Protein AF-0000000067832859 (afdb_homodimer)

Organism: Methylorubrum extorquens (strain ATCC 14718 / DSM 1338 / JCM 2805 / NCIMB 9133 / AM1) (NCBI:txid272630)

Nearest PDB structures (foldseek):
  1dkg-assembly1_A  TM=8.154E-01  e=1.922E-11  Escherichia coli
  1dkg-assembly1_B  TM=5.607E-01  e=4.321E-12  Escherichia coli
  4ani-assembly1_B  TM=5.723E-01  e=5.334E-10  Geobacillus kaustophilus HTA426
  3a6m-assembly1_B  TM=4.560E-01  e=2.372E-09  Thermus thermophilus HB8
  1dkg-assembly1_A  TM=6.747E-01  e=3.358E-11  Escherichia coli

Structure (mmCIF, N/CA/C/O backbone):
data_AF-0000000067832859-model_v1
#
loop_
_entity.id
_entity.type
_entity.pdbx_description
1 polymer 'Protein GrpE'
#
loop_
_atom_site.group_PDB
_atom_site.id
_atom_site.type_symbol
_atom_site.label_atom_id
_atom_site.label_alt_id
_atom_site.label_comp_id
_atom_site.label_asym_id
_atom_site.label_entity_id
_atom_site.label_seq_id
_atom_site.pdbx_PDB_ins_code
_atom_site.Cartn_x
_atom_site.Cartn_y
_atom_site.Cartn_z
_atom_site.occupancy
_atom_site.B_iso_or_equiv
_atom_site.auth_seq_id
_atom_site.auth_comp_id
_atom_site.auth_asym_id
_atom_site.auth_atom_id
_atom_site.pdbx_PDB_model_num
ATOM 1 N N . MET A 1 1 ? -43.156 110.812 63.312 1 30 1 MET A N 1
ATOM 2 C CA . MET A 1 1 ? -41.688 110.812 63.406 1 30 1 MET A CA 1
ATOM 3 C C . MET A 1 1 ? -41.094 109.688 62.656 1 30 1 MET A C 1
ATOM 5 O O . MET A 1 1 ? -41.188 108.5 63.094 1 30 1 MET A O 1
ATOM 9 N N . MET A 1 2 ? -41.312 109.625 61.25 1 31.31 2 MET A N 1
ATOM 10 C CA . MET A 1 2 ? -41.188 108.75 60.125 1 31.31 2 MET A CA 1
ATOM 11 C C . MET A 1 2 ? -39.719 108.375 59.875 1 31.31 2 MET A C 1
ATOM 13 O O . MET A 1 2 ? -38.906 109.188 59.594 1 31.31 2 MET A O 1
ATOM 17 N N . ALA A 1 3 ? -39.188 107.375 60.719 1 38.19 3 ALA A N 1
ATOM 18 C CA . ALA A 1 3 ? -37.812 106.875 60.781 1 38.19 3 ALA A CA 1
ATOM 19 C C . ALA A 1 3 ? -37.344 106.375 59.406 1 38.19 3 ALA A C 1
ATOM 21 O O . ALA A 1 3 ? -38.062 105.625 58.75 1 38.19 3 ALA A O 1
ATOM 22 N N . ASP A 1 4 ? -36.656 107.25 58.625 1 31.17 4 ASP A N 1
ATOM 23 C CA . ASP A 1 4 ? -36 107.062 57.344 1 31.17 4 ASP A CA 1
ATOM 24 C C . ASP A 1 4 ? -35 105.938 57.375 1 31.17 4 ASP A C 1
ATOM 26 O O . ASP A 1 4 ? -33.969 106 58.062 1 31.17 4 ASP A O 1
ATOM 30 N N . ASP A 1 5 ? -35.469 104.688 57.594 1 32.47 5 ASP A N 1
ATOM 31 C CA . ASP A 1 5 ? -34.562 103.562 57.75 1 32.47 5 ASP A CA 1
ATOM 32 C C . ASP A 1 5 ? -33.719 103.375 56.5 1 32.47 5 ASP A C 1
ATOM 34 O O . ASP A 1 5 ? -34.219 103.25 55.375 1 32.47 5 ASP A O 1
ATOM 38 N N . MET A 1 6 ? -32.594 104.125 56.375 1 33.78 6 MET A N 1
ATOM 39 C CA . MET A 1 6 ? -31.562 104.125 55.312 1 33.78 6 MET A CA 1
ATOM 40 C C . MET A 1 6 ? -31.031 102.75 55.031 1 33.78 6 MET A C 1
ATOM 42 O O . MET A 1 6 ? -30.578 102.062 55.969 1 33.78 6 MET A O 1
ATOM 46 N N . GLU A 1 7 ? -31.562 102 54.031 1 32.75 7 GLU A N 1
ATOM 47 C CA . GLU A 1 7 ? -31.25 100.625 53.5 1 32.75 7 GLU A CA 1
ATOM 48 C C . GLU A 1 7 ? -29.812 100.562 52.969 1 32.75 7 GLU A C 1
ATOM 50 O O . GLU A 1 7 ? -29.453 101.312 52.062 1 32.75 7 GLU A O 1
ATOM 55 N N . LYS A 1 8 ? -28.812 100.375 53.844 1 37.03 8 LYS A N 1
ATOM 56 C CA . LYS A 1 8 ? -27.422 100.25 53.438 1 37.03 8 LYS A CA 1
ATOM 57 C C . LYS A 1 8 ? -27.266 99 52.469 1 37.03 8 LYS A C 1
ATOM 59 O O . LYS A 1 8 ? -27.672 97.938 52.812 1 37.03 8 LYS A O 1
ATOM 64 N N . HIS A 1 9 ? -27.359 99.312 51.156 1 33.72 9 HIS A N 1
ATOM 65 C CA . HIS A 1 9 ? -27.125 98.312 50.094 1 33.72 9 HIS A CA 1
ATOM 66 C C . HIS A 1 9 ? -25.688 97.812 50.125 1 33.72 9 HIS A C 1
ATOM 68 O O . HIS A 1 9 ? -24.734 98.562 49.938 1 33.72 9 HIS A O 1
ATOM 74 N N . GLU A 1 10 ? -25.375 96.875 51.031 1 32.81 10 GLU A N 1
ATOM 75 C CA . GLU A 1 10 ? -24.062 96.188 51.062 1 32.81 10 GLU A CA 1
ATOM 76 C C . GLU A 1 10 ? -23.688 95.625 49.719 1 32.81 10 GLU A C 1
ATOM 78 O O . GLU A 1 10 ? -24.438 94.812 49.188 1 32.81 10 GLU A O 1
ATOM 83 N N . ARG A 1 11 ? -23.016 96.375 48.812 1 37.22 11 ARG A N 1
ATOM 84 C CA . ARG A 1 11 ? -22.422 95.875 47.562 1 37.22 11 ARG A CA 1
ATOM 85 C C . ARG A 1 11 ? -21.484 94.688 47.781 1 37.22 11 ARG A C 1
ATOM 87 O O . ARG A 1 11 ? -20.516 94.812 48.562 1 37.22 11 ARG A O 1
ATOM 94 N N . HIS A 1 12 ? -22 93.438 47.875 1 36.09 12 HIS A N 1
ATOM 95 C CA . HIS A 1 12 ? -21.172 92.25 47.906 1 36.09 12 HIS A CA 1
ATOM 96 C C . HIS A 1 12 ? -20.266 92.188 46.688 1 36.09 12 HIS A C 1
ATOM 98 O O . HIS A 1 12 ? -20.734 92.188 45.562 1 36.09 12 HIS A O 1
ATOM 104 N N . ASP A 1 13 ? -19.094 92.75 46.688 1 37.75 13 ASP A N 1
ATOM 105 C CA . ASP A 1 13 ? -18.047 92.625 45.688 1 37.75 13 ASP A CA 1
ATOM 106 C C . ASP A 1 13 ? -17.75 91.188 45.406 1 37.75 13 ASP A C 1
ATOM 108 O O . ASP A 1 13 ? -17.453 90.375 46.344 1 37.75 13 ASP A O 1
ATOM 112 N N . GLY A 1 14 ? -18.391 90.5 44.469 1 34 14 GLY A N 1
ATOM 113 C CA . GLY A 1 14 ? -18.172 89.125 43.969 1 34 14 GLY A CA 1
ATOM 114 C C . GLY A 1 14 ? -16.766 88.875 43.469 1 34 14 GLY A C 1
ATOM 115 O O . GLY A 1 14 ? -16.297 89.562 42.562 1 34 14 GLY A O 1
ATOM 116 N N . ALA A 1 15 ? -15.805 88.625 44.375 1 40.72 15 ALA A N 1
ATOM 117 C CA . ALA A 1 15 ? -14.453 88.188 44.031 1 40.72 15 ALA A CA 1
ATOM 118 C C . ALA A 1 15 ? -14.5 87.062 43 1 40.72 15 ALA A C 1
ATOM 120 O O . ALA A 1 15 ? -15.195 86.062 43.188 1 40.72 15 ALA A O 1
ATOM 121 N N . GLU A 1 16 ? -14.344 87.375 41.719 1 39.59 16 GLU A N 1
ATOM 122 C CA . GLU A 1 16 ? -14.164 86.375 40.625 1 39.59 16 GLU A CA 1
ATOM 123 C C . GLU A 1 16 ? -13.055 85.375 40.969 1 39.59 16 GLU A C 1
ATOM 125 O O . GLU A 1 16 ? -11.93 85.75 41.281 1 39.59 16 GLU A O 1
ATOM 130 N N . ALA A 1 17 ? -13.406 84.25 41.562 1 45.91 17 ALA A N 1
ATOM 131 C CA . ALA A 1 17 ? -12.484 83.125 41.812 1 45.91 17 ALA A CA 1
ATOM 132 C C . ALA A 1 17 ? -11.703 82.812 40.562 1 45.91 17 ALA A C 1
ATOM 134 O O . ALA A 1 17 ? -12.281 82.625 39.5 1 45.91 17 ALA A O 1
ATOM 135 N N . GLU A 1 18 ? -10.5 83.312 40.438 1 41.81 18 GLU A N 1
ATOM 136 C CA . GLU A 1 18 ? -9.586 82.875 39.406 1 41.81 18 GLU A CA 1
ATOM 137 C C . GLU A 1 18 ? -9.531 81.312 39.344 1 41.81 18 GLU A C 1
ATOM 139 O O . GLU A 1 18 ? -9.258 80.688 40.344 1 41.81 18 GLU A O 1
ATOM 144 N N . VAL A 1 19 ? -10.383 80.688 38.531 1 48.88 19 VAL A N 1
ATOM 145 C CA . VAL A 1 19 ? -10.297 79.25 38.25 1 48.88 19 VAL A CA 1
ATOM 146 C C . VAL A 1 19 ? -8.836 78.812 38.031 1 48.88 19 VAL A C 1
ATOM 148 O O . VAL A 1 19 ? -8.141 79.438 37.219 1 48.88 19 VAL A O 1
ATOM 151 N N . PRO A 1 20 ? -8.18 78.312 39.062 1 49.88 20 PRO A N 1
ATOM 152 C CA . PRO A 1 20 ? -6.805 77.875 38.812 1 49.88 20 PRO A CA 1
ATOM 153 C C . PRO A 1 20 ? -6.656 77.062 37.531 1 49.88 20 PRO A C 1
ATOM 155 O O . PRO A 1 20 ? -7.602 76.438 37.062 1 49.88 20 PRO A O 1
ATOM 158 N N . PRO A 1 21 ? -5.824 77.438 36.594 1 45 21 PRO A N 1
ATOM 159 C CA . PRO A 1 21 ? -5.594 76.688 35.344 1 45 21 PRO A CA 1
ATOM 160 C C . PRO A 1 21 ? -5.523 75.188 35.594 1 45 21 PRO A C 1
ATOM 162 O O . PRO A 1 21 ? -4.949 74.75 36.594 1 45 21 PRO A O 1
ATOM 165 N N . GLN A 1 22 ? -6.547 74.438 35.375 1 45.31 22 GLN A N 1
ATOM 166 C CA . GLN A 1 22 ? -6.492 73 35.406 1 45.31 22 GLN A CA 1
ATOM 167 C C . GLN A 1 22 ? -5.18 72.5 34.812 1 45.31 22 GLN A C 1
ATOM 169 O O . GLN A 1 22 ? -4.793 72.875 33.719 1 45.31 22 GLN A O 1
ATOM 174 N N . SER A 1 23 ? -4.184 72.125 35.594 1 46.59 23 SER A N 1
ATOM 175 C CA . SER A 1 23 ? -2.801 71.75 35.344 1 46.59 23 SER A CA 1
ATOM 176 C C . SER A 1 23 ? -2.705 70.688 34.219 1 46.59 23 SER A C 1
ATOM 178 O O . SER A 1 23 ? -3.338 69.625 34.25 1 46.59 23 SER A O 1
ATOM 180 N N . GLY A 1 24 ? -2.52 71 32.906 1 49.62 24 GLY A N 1
ATOM 181 C CA . GLY A 1 24 ? -2.041 70.312 31.734 1 49.62 24 GLY A CA 1
ATOM 182 C C . GLY A 1 24 ? -1.135 69.125 32.062 1 49.62 24 GLY A C 1
ATOM 183 O O . GLY A 1 24 ? -0.659 68.438 31.172 1 49.62 24 GLY A O 1
ATOM 184 N N . ALA A 1 25 ? -0.586 69 33.188 1 56 25 ALA A N 1
ATOM 185 C CA . ALA A 1 25 ? 0.379 68 33.594 1 56 25 ALA A CA 1
ATOM 186 C C . ALA A 1 25 ? -0.298 66.625 33.719 1 56 25 ALA A C 1
ATOM 188 O O . ALA A 1 25 ? 0.297 65.625 33.438 1 56 25 ALA A O 1
ATOM 189 N N . SER A 1 26 ? -1.59 66.625 34.094 1 59.09 26 SER A N 1
ATOM 190 C CA . SER A 1 26 ? -2.268 65.375 34.375 1 59.09 26 SER A CA 1
ATOM 191 C C . SER A 1 26 ? -2.604 64.625 33.094 1 59.09 26 SER A C 1
ATOM 193 O O . SER A 1 26 ? -2.566 63.375 33.031 1 59.09 26 SER A O 1
ATOM 195 N N . GLN A 1 27 ? -2.828 65.375 32.125 1 60.69 27 GLN A N 1
ATOM 196 C CA . GLN A 1 27 ? -3.189 64.75 30.844 1 60.69 27 GLN A CA 1
ATOM 197 C C . GLN A 1 27 ? -1.957 64.188 30.125 1 60.69 27 GLN A C 1
ATOM 199 O O . GLN A 1 27 ? -2.023 63.156 29.469 1 60.69 27 GLN A O 1
ATOM 204 N N . ALA A 1 28 ? -0.839 64.938 30.281 1 63.28 28 ALA A N 1
ATOM 205 C CA . ALA A 1 28 ? 0.413 64.5 29.672 1 63.28 28 ALA A CA 1
ATOM 206 C C . ALA A 1 28 ? 0.891 63.156 30.266 1 63.28 28 ALA A C 1
ATOM 208 O O . ALA A 1 28 ? 1.376 62.281 29.547 1 63.28 28 ALA A O 1
ATOM 209 N N . GLY A 1 29 ? 0.713 62.969 31.609 1 67.12 29 GLY A N 1
ATOM 210 C CA . GLY A 1 29 ? 1.089 61.75 32.281 1 67.12 29 GLY A CA 1
ATOM 211 C C . GLY A 1 29 ? 0.234 60.562 31.906 1 67.12 29 GLY A C 1
ATOM 212 O O . GLY A 1 29 ? 0.747 59.469 31.734 1 67.12 29 GLY A O 1
ATOM 213 N N . ALA A 1 30 ? -1.052 60.812 31.781 1 72.69 30 ALA A N 1
ATOM 214 C CA . ALA A 1 30 ? -1.992 59.75 31.406 1 72.69 30 ALA A CA 1
ATOM 215 C C . ALA A 1 30 ? -1.761 59.281 29.969 1 72.69 30 ALA A C 1
ATOM 217 O O . ALA A 1 30 ? -1.816 58.094 29.672 1 72.69 30 ALA A O 1
ATOM 218 N N . ASP A 1 31 ? -1.315 60.219 29.109 1 78.19 31 ASP A N 1
ATOM 219 C CA . ASP A 1 31 ? -1.047 59.875 27.719 1 78.19 31 ASP A CA 1
ATOM 220 C C . ASP A 1 31 ? 0.247 59.094 27.578 1 78.19 31 ASP A C 1
ATOM 222 O O . ASP A 1 31 ? 0.32 58.156 26.781 1 78.19 31 ASP A O 1
ATOM 226 N N . ALA A 1 32 ? 1.195 59.5 28.422 1 82.5 32 ALA A N 1
ATOM 227 C CA . ALA A 1 32 ? 2.471 58.781 28.406 1 82.5 32 ALA A CA 1
ATOM 228 C C . ALA A 1 32 ? 2.309 57.344 28.906 1 82.5 32 ALA A C 1
ATOM 230 O O . ALA A 1 32 ? 2.887 56.406 28.344 1 82.5 32 ALA A O 1
ATOM 231 N N . GLU A 1 33 ? 1.477 57.156 29.938 1 85.62 33 GLU A N 1
ATOM 232 C CA . GLU A 1 33 ? 1.194 55.812 30.469 1 85.62 33 GLU A CA 1
ATOM 233 C C . GLU A 1 33 ? 0.373 55 29.484 1 85.62 33 GLU A C 1
ATOM 235 O O . GLU A 1 33 ? 0.626 53.812 29.312 1 85.62 33 GLU A O 1
ATOM 240 N N . GLY A 1 34 ? -0.565 55.688 28.875 1 87.38 34 GLY A N 1
ATOM 241 C CA . GLY A 1 34 ? -1.359 55.031 27.844 1 87.38 34 GLY A CA 1
ATOM 242 C C . GLY A 1 34 ? -0.539 54.562 26.656 1 87.38 34 GLY A C 1
ATOM 243 O O . GLY A 1 34 ? -0.737 53.469 26.141 1 87.38 34 GLY A O 1
ATOM 244 N N . LEU A 1 35 ? 0.369 55.375 26.25 1 90.25 35 LEU A N 1
ATOM 245 C CA . LEU A 1 35 ? 1.262 55.062 25.141 1 90.25 35 LEU A CA 1
ATOM 246 C C . LEU A 1 35 ? 2.168 53.875 25.5 1 90.25 35 LEU A C 1
ATOM 248 O O . LEU A 1 35 ? 2.338 52.969 24.688 1 90.25 35 LEU A O 1
ATOM 252 N N . ALA A 1 36 ? 2.736 53.906 26.703 1 90.62 36 ALA A N 1
ATOM 253 C CA . ALA A 1 36 ? 3.604 52.812 27.156 1 90.62 36 ALA A CA 1
ATOM 254 C C . ALA A 1 36 ? 2.848 51.5 27.203 1 90.62 36 ALA A C 1
ATOM 256 O O . ALA A 1 36 ? 3.375 50.469 26.797 1 90.62 36 ALA A O 1
ATOM 257 N N . ALA A 1 37 ? 1.627 51.531 27.656 1 92.88 37 ALA A N 1
ATOM 258 C CA . ALA A 1 37 ? 0.8 50.344 27.734 1 92.88 37 ALA A CA 1
ATOM 259 C C . ALA A 1 37 ? 0.459 49.812 26.344 1 92.88 37 ALA A C 1
ATOM 261 O O . ALA A 1 37 ? 0.514 48.625 26.094 1 92.88 37 ALA A O 1
ATOM 262 N N . ALA A 1 38 ? 0.141 50.719 25.422 1 93.19 38 ALA A N 1
ATOM 263 C CA . ALA A 1 38 ? -0.207 50.344 24.062 1 93.19 38 ALA A CA 1
ATOM 264 C C . ALA A 1 38 ? 0.988 49.719 23.344 1 93.19 38 ALA A C 1
ATOM 266 O O . ALA A 1 38 ? 0.841 48.75 22.609 1 93.19 38 ALA A O 1
ATOM 267 N N . ILE A 1 39 ? 2.133 50.281 23.578 1 93.69 39 ILE A N 1
ATOM 268 C CA . ILE A 1 39 ? 3.355 49.781 22.938 1 93.69 39 ILE A CA 1
ATOM 269 C C . ILE A 1 39 ? 3.691 48.406 23.484 1 93.69 39 ILE A C 1
ATOM 271 O O . ILE A 1 39 ? 4.066 47.5 22.734 1 93.69 39 ILE A O 1
ATOM 275 N N . ALA A 1 40 ? 3.51 48.219 24.781 1 95.69 40 ALA A N 1
ATOM 276 C CA . ALA A 1 40 ? 3.777 46.938 25.406 1 95.69 40 ALA A CA 1
ATOM 277 C C . ALA A 1 40 ? 2.855 45.844 24.844 1 95.69 40 ALA A C 1
ATOM 279 O O . ALA A 1 40 ? 3.305 44.75 24.516 1 95.69 40 ALA A O 1
ATOM 280 N N . GLU A 1 41 ? 1.597 46.156 24.734 1 95.88 41 GLU A N 1
ATOM 281 C CA . GLU A 1 41 ? 0.636 45.219 24.156 1 95.88 41 GLU A CA 1
ATOM 282 C C . GLU A 1 41 ? 0.947 44.938 22.703 1 95.88 41 GLU A C 1
ATOM 284 O O . GLU A 1 41 ? 0.864 43.781 22.266 1 95.88 41 GLU A O 1
ATOM 289 N N . ARG A 1 42 ? 1.237 45.938 21.938 1 95.5 42 ARG A N 1
ATOM 290 C CA . ARG A 1 42 ? 1.631 45.781 20.547 1 95.5 42 ARG A CA 1
ATOM 291 C C . ARG A 1 42 ? 2.795 44.812 20.391 1 95.5 42 ARG A C 1
ATOM 293 O O . ARG A 1 42 ? 2.748 43.906 19.562 1 95.5 42 ARG A O 1
ATOM 300 N N . ASP A 1 43 ? 3.812 45.031 21.25 1 96.62 43 ASP A N 1
ATOM 301 C CA . ASP A 1 43 ? 5 44.188 21.172 1 96.62 43 ASP A CA 1
ATOM 302 C C . ASP A 1 43 ? 4.68 42.75 21.578 1 96.62 43 ASP A C 1
ATOM 304 O O . ASP A 1 43 ? 5.23 41.812 21.016 1 96.62 43 ASP A O 1
ATOM 308 N N . GLU A 1 44 ? 3.82 42.594 22.516 1 97.25 44 GLU A N 1
ATOM 309 C CA . GLU A 1 44 ? 3.385 41.25 22.922 1 97.25 44 GLU A CA 1
ATOM 310 C C . GLU A 1 44 ? 2.648 40.531 21.797 1 97.25 44 GLU A C 1
ATOM 312 O O . GLU A 1 44 ? 2.914 39.375 21.516 1 97.25 44 GLU A O 1
ATOM 317 N N . PHE A 1 45 ? 1.734 41.25 21.125 1 97.06 45 PHE A N 1
ATOM 318 C CA . PHE A 1 45 ? 0.992 40.656 20.016 1 97.06 45 PHE A CA 1
ATOM 319 C C . PHE A 1 45 ? 1.919 40.344 18.859 1 97.06 45 PHE A C 1
ATOM 321 O O . PHE A 1 45 ? 1.767 39.312 18.188 1 97.06 45 PHE A O 1
ATOM 328 N N . LYS A 1 46 ? 2.85 41.281 18.641 1 96.94 46 LYS A N 1
ATOM 329 C CA . LYS A 1 46 ? 3.824 41.031 17.578 1 96.94 46 LYS A CA 1
ATOM 330 C C . LYS A 1 46 ? 4.645 39.781 17.844 1 96.94 46 LYS A C 1
ATOM 332 O O . LYS A 1 46 ? 4.836 38.969 16.953 1 96.94 46 LYS A O 1
ATOM 337 N N . ASP A 1 47 ? 5.047 39.594 19.062 1 97.62 47 ASP A N 1
ATOM 338 C CA . ASP A 1 47 ? 5.824 38.406 19.453 1 97.62 47 ASP A CA 1
ATOM 339 C C . ASP A 1 47 ? 5 37.156 19.328 1 97.62 47 ASP A C 1
ATOM 341 O O . ASP A 1 47 ? 5.488 36.125 18.812 1 97.62 47 ASP A O 1
ATOM 345 N N . ARG A 1 48 ? 3.82 37.188 19.828 1 97.31 48 ARG A N 1
ATOM 346 C CA . ARG A 1 48 ? 2.938 36.031 19.75 1 97.31 48 ARG A CA 1
ATOM 347 C C . ARG A 1 48 ? 2.648 35.688 18.297 1 97.31 48 ARG A C 1
ATOM 349 O O . ARG A 1 48 ? 2.588 34.5 17.938 1 97.31 48 ARG A O 1
ATOM 356 N N . LEU A 1 49 ? 2.471 36.688 17.438 1 97.75 49 LEU A N 1
ATOM 357 C CA . LEU A 1 49 ? 2.227 36.469 16.016 1 97.75 49 LEU A CA 1
ATOM 358 C C . LEU A 1 49 ? 3.42 35.781 15.359 1 97.75 49 LEU A C 1
ATOM 360 O O . LEU A 1 49 ? 3.254 34.812 14.617 1 97.75 49 LEU A O 1
ATOM 364 N N . LEU A 1 50 ? 4.605 36.312 15.664 1 97.56 50 LEU A N 1
ATOM 365 C CA . LEU A 1 50 ? 5.812 35.75 15.086 1 97.56 50 LEU A CA 1
ATOM 366 C C . LEU A 1 50 ? 5.996 34.312 15.516 1 97.56 50 LEU A C 1
ATOM 368 O O . LEU A 1 50 ? 6.363 33.438 14.703 1 97.56 50 LEU A O 1
ATOM 372 N N . ARG A 1 51 ? 5.691 34 16.75 1 96.81 51 ARG A N 1
ATOM 373 C CA . ARG A 1 51 ? 5.781 32.625 17.25 1 96.81 51 ARG A CA 1
ATOM 374 C C . ARG A 1 51 ? 4.738 31.734 16.594 1 96.81 51 ARG A C 1
ATOM 376 O O . ARG A 1 51 ? 5.043 30.609 16.188 1 96.81 51 ARG A O 1
ATOM 383 N N . THR A 1 52 ? 3.557 32.25 16.484 1 97.25 52 THR A N 1
ATOM 384 C CA . THR A 1 52 ? 2.477 31.484 15.875 1 97.25 52 THR A CA 1
ATOM 385 C C . THR A 1 52 ? 2.785 31.188 14.414 1 97.25 52 THR A C 1
ATOM 387 O O . THR A 1 52 ? 2.52 30.078 13.93 1 97.25 52 THR A O 1
ATOM 390 N N . LEU A 1 53 ? 3.357 32.125 13.664 1 97 53 LEU A N 1
ATOM 391 C CA . LEU A 1 53 ? 3.732 31.906 12.266 1 97 53 LEU A CA 1
ATOM 392 C C . LEU A 1 53 ? 4.82 30.859 12.141 1 97 53 LEU A C 1
ATOM 394 O O . LEU A 1 53 ? 4.785 30.016 11.234 1 97 53 LEU A O 1
ATOM 398 N N . ALA A 1 54 ? 5.727 30.828 13.07 1 96.75 54 ALA A N 1
ATOM 399 C CA . ALA A 1 54 ? 6.777 29.828 13.078 1 96.75 54 ALA A CA 1
ATOM 400 C C . ALA A 1 54 ? 6.203 28.438 13.344 1 96.75 54 ALA A C 1
ATOM 402 O O . ALA A 1 54 ? 6.586 27.469 12.695 1 96.75 54 ALA A O 1
ATOM 403 N N . GLU A 1 55 ? 5.316 28.406 14.281 1 95.75 55 GLU A N 1
ATOM 404 C CA . GLU A 1 55 ? 4.66 27.141 14.609 1 95.75 55 GLU A CA 1
ATOM 405 C C . GLU A 1 55 ? 3.85 26.625 13.43 1 95.75 55 GLU A C 1
ATOM 407 O O . GLU A 1 55 ? 3.842 25.406 13.164 1 95.75 55 GLU A O 1
ATOM 412 N N . MET A 1 56 ? 3.215 27.531 12.812 1 94.81 56 MET A N 1
ATOM 413 C CA . MET A 1 56 ? 2.426 27.141 11.648 1 94.81 56 MET A CA 1
ATOM 414 C C . MET A 1 56 ? 3.318 26.578 10.547 1 94.81 56 MET A C 1
ATOM 416 O O . MET A 1 56 ? 2.969 25.594 9.906 1 94.81 56 MET A O 1
ATOM 420 N N . GLU A 1 57 ? 4.434 27.188 10.297 1 94.38 57 GLU A N 1
ATOM 421 C CA . GLU A 1 57 ? 5.371 26.688 9.297 1 94.38 57 GLU A CA 1
ATOM 422 C C . GLU A 1 57 ? 5.918 25.312 9.68 1 94.38 57 GLU A C 1
ATOM 424 O O . GLU A 1 57 ? 6.043 24.438 8.836 1 94.38 57 GLU A O 1
ATOM 429 N N . ASN A 1 58 ? 6.203 25.141 10.945 1 95.12 58 ASN A N 1
ATOM 430 C CA . ASN A 1 58 ? 6.648 23.844 11.445 1 95.12 58 ASN A CA 1
ATOM 431 C C . ASN A 1 58 ? 5.566 22.781 11.281 1 95.12 58 ASN A C 1
ATOM 433 O O . ASN A 1 58 ? 5.867 21.641 10.922 1 95.12 58 ASN A O 1
ATOM 437 N N . LEU A 1 59 ? 4.367 23.234 11.523 1 94.19 59 LEU A N 1
ATOM 438 C CA . LEU A 1 59 ? 3.236 22.312 11.375 1 94.19 59 LEU A CA 1
ATOM 439 C C . LEU A 1 59 ? 3.074 21.891 9.922 1 94.19 59 LEU A C 1
ATOM 441 O O . LEU A 1 59 ? 2.801 20.719 9.648 1 94.19 59 LEU A O 1
ATOM 445 N N . ARG A 1 60 ? 3.254 22.781 8.992 1 93.06 60 ARG A N 1
ATOM 446 C CA . ARG A 1 60 ? 3.156 22.453 7.574 1 93.06 60 ARG A CA 1
ATOM 447 C C . ARG A 1 60 ? 4.211 21.422 7.172 1 93.06 60 ARG A C 1
ATOM 449 O O . ARG A 1 60 ? 3.904 20.453 6.492 1 93.06 60 ARG A O 1
ATOM 456 N N . ARG A 1 61 ? 5.391 21.594 7.641 1 93.38 61 ARG A N 1
ATOM 457 C CA . ARG A 1 61 ? 6.48 20.672 7.324 1 93.38 61 ARG A CA 1
ATOM 458 C C . ARG A 1 61 ? 6.234 19.297 7.934 1 93.38 61 ARG A C 1
ATOM 460 O O . ARG A 1 61 ? 6.43 18.266 7.277 1 93.38 61 ARG A O 1
ATOM 467 N N . ARG A 1 62 ? 5.832 19.281 9.086 1 93.38 62 ARG A N 1
ATOM 468 C CA . ARG A 1 62 ? 5.547 18.031 9.789 1 93.38 62 ARG A CA 1
ATOM 469 C C . ARG A 1 62 ? 4.398 17.281 9.125 1 93.38 62 ARG A C 1
ATOM 471 O O . ARG A 1 62 ? 4.426 16.047 9.031 1 93.38 62 ARG A O 1
ATOM 478 N N . THR A 1 63 ? 3.389 18.047 8.742 1 92.88 63 THR A N 1
ATOM 479 C CA . THR A 1 63 ? 2.223 17.438 8.094 1 92.88 63 THR A CA 1
ATOM 480 C C . THR A 1 63 ? 2.633 16.656 6.855 1 92.88 63 THR A C 1
ATOM 482 O O . THR A 1 63 ? 2.16 15.539 6.645 1 92.88 63 THR A O 1
ATOM 485 N N . GLU A 1 64 ? 3.477 17.172 6.066 1 91.56 64 GLU A N 1
ATOM 486 C CA . GLU A 1 64 ? 3.945 16.484 4.867 1 91.56 64 GLU A CA 1
ATOM 487 C C . GLU A 1 64 ? 4.598 15.148 5.219 1 91.56 64 GLU A C 1
ATOM 489 O O . GLU A 1 64 ? 4.34 14.133 4.566 1 91.56 64 GLU A O 1
ATOM 494 N N . ARG A 1 65 ? 5.363 15.18 6.211 1 91.5 65 ARG A N 1
ATOM 495 C CA . ARG A 1 65 ? 6.035 13.961 6.652 1 91.5 65 ARG A CA 1
ATOM 496 C C . ARG A 1 65 ? 5.035 12.961 7.211 1 91.5 65 ARG A C 1
ATOM 498 O O . ARG A 1 65 ? 5.125 11.758 6.93 1 91.5 65 ARG A O 1
ATOM 505 N N . GLU A 1 66 ? 4.129 13.43 7.934 1 92 66 GLU A N 1
ATOM 506 C CA . GLU A 1 66 ? 3.121 12.57 8.547 1 92 66 GLU A CA 1
ATOM 507 C C . GLU A 1 66 ? 2.252 11.891 7.496 1 92 66 GLU A C 1
ATOM 509 O O . GLU A 1 66 ? 1.908 10.719 7.629 1 92 66 GLU A O 1
ATOM 514 N N . VAL A 1 67 ? 1.979 12.648 6.516 1 92.25 67 VAL A N 1
ATOM 515 C CA . VAL A 1 67 ? 1.171 12.094 5.434 1 92.25 67 VAL A CA 1
ATOM 516 C C . VAL A 1 67 ? 1.948 10.992 4.719 1 92.25 67 VAL A C 1
ATOM 518 O O . VAL A 1 67 ? 1.408 9.922 4.449 1 92.25 67 VAL A O 1
ATOM 521 N N . ALA A 1 68 ? 3.178 11.234 4.473 1 88.56 68 ALA A N 1
ATOM 522 C CA . ALA A 1 68 ? 4.023 10.242 3.818 1 88.56 68 ALA A CA 1
ATOM 523 C C . ALA A 1 68 ? 4.18 9 4.688 1 88.56 68 ALA A C 1
ATOM 525 O O . ALA A 1 68 ? 4.078 7.871 4.195 1 88.56 68 ALA A O 1
ATOM 526 N N . ASP A 1 69 ? 4.359 9.164 5.91 1 90.31 69 ASP A N 1
ATOM 527 C CA . ASP A 1 69 ? 4.504 8.062 6.855 1 90.31 69 ASP A CA 1
ATOM 528 C C . ASP A 1 69 ? 3.215 7.25 6.957 1 90.31 69 ASP A C 1
ATOM 530 O O . ASP A 1 69 ? 3.252 6.02 7.023 1 90.31 69 ASP A O 1
ATOM 534 N N . ALA A 1 70 ? 2.148 7.961 6.93 1 90.44 70 ALA A N 1
ATOM 535 C CA . ALA A 1 70 ? 0.854 7.289 7.016 1 90.44 70 ALA A CA 1
ATOM 536 C C . ALA A 1 70 ? 0.644 6.352 5.828 1 90.44 70 ALA A C 1
ATOM 538 O O . ALA A 1 70 ? 0.173 5.227 5.992 1 90.44 70 ALA A O 1
ATOM 539 N N . ARG A 1 71 ? 1.009 6.773 4.672 1 89.62 71 ARG A N 1
ATOM 540 C CA . ARG A 1 71 ? 0.906 5.953 3.473 1 89.62 71 ARG A CA 1
ATOM 541 C C . ARG A 1 71 ? 1.751 4.688 3.6 1 89.62 71 ARG A C 1
ATOM 543 O O . ARG A 1 71 ? 1.268 3.584 3.344 1 89.62 71 ARG A O 1
ATOM 550 N N . THR A 1 72 ? 2.898 4.93 4.027 1 89.75 72 THR A N 1
ATOM 551 C CA . THR A 1 72 ? 3.865 3.842 4.121 1 89.75 72 THR A CA 1
ATOM 552 C C . THR A 1 72 ? 3.445 2.838 5.191 1 89.75 72 THR A C 1
ATOM 554 O O . THR A 1 72 ? 3.463 1.627 4.953 1 89.75 72 THR A O 1
ATOM 557 N N . TYR A 1 73 ? 2.969 3.281 6.285 1 87.44 73 TYR A N 1
ATOM 558 C CA . TYR A 1 73 ? 2.617 2.412 7.402 1 87.44 73 TYR A CA 1
ATOM 559 C C . TYR A 1 73 ? 1.334 1.644 7.113 1 87.44 73 TYR A C 1
ATOM 561 O O . TYR A 1 73 ? 1.191 0.487 7.52 1 87.44 73 TYR A O 1
ATOM 569 N N . ALA A 1 74 ? 0.57 2.297 6.332 1 89.06 74 ALA A N 1
ATOM 570 C CA . ALA A 1 74 ? -0.72 1.674 6.043 1 89.06 74 ALA A CA 1
ATOM 571 C C . ALA A 1 74 ? -0.539 0.373 5.266 1 89.06 74 ALA A C 1
ATOM 573 O O . ALA A 1 74 ? -1.312 -0.572 5.434 1 89.06 74 ALA A O 1
ATOM 574 N N . VAL A 1 75 ? 0.564 0.309 4.516 1 93.56 75 VAL A N 1
ATOM 575 C CA . VAL A 1 75 ? 0.696 -0.83 3.611 1 93.56 75 VAL A CA 1
ATOM 576 C C . VAL A 1 75 ? 1.714 -1.819 4.172 1 93.56 75 VAL A C 1
ATOM 578 O O . VAL A 1 75 ? 1.889 -2.914 3.633 1 93.56 75 VAL A O 1
ATOM 581 N N . THR A 1 76 ? 2.293 -1.525 5.328 1 94.5 76 THR A N 1
ATOM 582 C CA . THR A 1 76 ? 3.43 -2.287 5.832 1 94.5 76 THR A CA 1
ATOM 583 C C . THR A 1 76 ? 3.043 -3.746 6.066 1 94.5 76 THR A C 1
ATOM 585 O O . THR A 1 76 ? 3.678 -4.656 5.531 1 94.5 76 THR A O 1
ATOM 588 N N . ASN A 1 77 ? 1.98 -3.965 6.801 1 93.81 77 ASN A N 1
ATOM 589 C CA . ASN A 1 77 ? 1.564 -5.332 7.098 1 93.81 77 ASN A CA 1
ATOM 590 C C . ASN A 1 77 ? 1.093 -6.059 5.84 1 93.81 77 ASN A C 1
ATOM 592 O O . ASN A 1 77 ? 1.387 -7.242 5.656 1 93.81 77 ASN A O 1
ATOM 596 N N . PHE A 1 78 ? 0.398 -5.344 5.02 1 96.06 78 PHE A N 1
ATOM 597 C CA . PHE A 1 78 ? -0.075 -5.891 3.752 1 96.06 78 PHE A CA 1
ATOM 598 C C . PHE A 1 78 ? 1.097 -6.293 2.865 1 96.06 78 PHE A C 1
ATOM 600 O O . PHE A 1 78 ? 1.111 -7.395 2.312 1 96.06 78 PHE A O 1
ATOM 607 N N . ALA A 1 79 ? 2.076 -5.422 2.848 1 96.94 79 ALA A N 1
ATOM 608 C CA . ALA A 1 79 ? 3.277 -5.684 2.059 1 96.94 79 ALA A CA 1
ATOM 609 C C . ALA A 1 79 ? 4.02 -6.914 2.578 1 96.94 79 ALA A C 1
ATOM 611 O O . ALA A 1 79 ? 4.512 -7.727 1.795 1 96.94 79 ALA A O 1
ATOM 612 N N . ARG A 1 80 ? 4.051 -7.074 3.852 1 95.75 80 ARG A N 1
ATOM 613 C CA . ARG A 1 80 ? 4.707 -8.234 4.453 1 95.75 80 ARG A CA 1
ATOM 614 C C . ARG A 1 80 ? 4.039 -9.531 4.02 1 95.75 80 ARG A C 1
ATOM 616 O O . ARG A 1 80 ? 4.715 -10.492 3.645 1 95.75 80 ARG A O 1
ATOM 623 N N . ASP A 1 81 ? 2.777 -9.492 4.098 1 96 81 ASP A N 1
ATOM 624 C CA . ASP A 1 81 ? 2.029 -10.688 3.705 1 96 81 ASP A CA 1
ATOM 625 C C . ASP A 1 81 ? 2.193 -10.969 2.213 1 96 81 ASP A C 1
ATOM 627 O O . ASP A 1 81 ? 2.279 -12.125 1.8 1 96 81 ASP A O 1
ATOM 631 N N . MET A 1 82 ? 2.305 -9.938 1.421 1 96.69 82 MET A N 1
ATOM 632 C CA . MET A 1 82 ? 2.479 -10.117 -0.018 1 96.69 82 MET A CA 1
ATOM 633 C C . MET A 1 82 ? 3.869 -10.656 -0.335 1 96.69 82 MET A C 1
ATOM 635 O O . MET A 1 82 ? 4.047 -11.398 -1.301 1 96.69 82 MET A O 1
ATOM 639 N N . LEU A 1 83 ? 4.789 -10.266 0.471 1 95.31 83 LEU A N 1
ATOM 640 C CA . LEU A 1 83 ? 6.133 -10.82 0.316 1 95.31 83 LEU A CA 1
ATOM 641 C C . LEU A 1 83 ? 6.121 -12.336 0.504 1 95.31 83 LEU A C 1
ATOM 643 O O . LEU A 1 83 ? 6.781 -13.062 -0.241 1 95.31 83 LEU A O 1
ATOM 647 N N . ASN A 1 84 ? 5.348 -12.75 1.471 1 94.5 84 ASN A N 1
ATOM 648 C CA . ASN A 1 84 ? 5.199 -14.188 1.685 1 94.5 84 ASN A CA 1
ATOM 649 C C . ASN A 1 84 ? 4.605 -14.875 0.459 1 94.5 84 ASN A C 1
ATOM 651 O O . ASN A 1 84 ? 5.016 -15.984 0.105 1 94.5 84 ASN A O 1
ATOM 655 N N . THR A 1 85 ? 3.736 -14.227 -0.175 1 95.94 85 THR A N 1
ATOM 656 C CA . THR A 1 85 ? 3.139 -14.766 -1.396 1 95.94 85 THR A CA 1
ATOM 657 C C . THR A 1 85 ? 4.184 -14.875 -2.502 1 95.94 85 THR A C 1
ATOM 659 O O . THR A 1 85 ? 4.273 -15.906 -3.176 1 95.94 85 THR A O 1
ATOM 662 N N . ALA A 1 86 ? 4.953 -13.82 -2.67 1 95.5 86 ALA A N 1
ATOM 663 C CA . ALA A 1 86 ? 6.016 -13.836 -3.674 1 95.5 86 ALA A CA 1
ATOM 664 C C . ALA A 1 86 ? 6.992 -14.984 -3.418 1 95.5 86 ALA A C 1
ATOM 666 O O . ALA A 1 86 ? 7.387 -15.688 -4.348 1 95.5 86 ALA A O 1
ATOM 667 N N . ASP A 1 87 ? 7.258 -15.219 -2.189 1 94 87 ASP A N 1
ATOM 668 C CA . ASP A 1 87 ? 8.164 -16.297 -1.806 1 94 87 ASP A CA 1
ATOM 669 C C . ASP A 1 87 ? 7.566 -17.656 -2.137 1 94 87 ASP A C 1
ATOM 671 O O . ASP A 1 87 ? 8.273 -18.562 -2.602 1 94 87 ASP A O 1
ATOM 675 N N . ASN A 1 88 ? 6.336 -17.75 -1.825 1 96 88 ASN A N 1
ATOM 676 C CA . ASN A 1 88 ? 5.668 -19.016 -2.096 1 96 88 ASN A CA 1
ATOM 677 C C . ASN A 1 88 ? 5.617 -19.312 -3.59 1 96 88 ASN A C 1
ATOM 679 O O . ASN A 1 88 ? 5.789 -20.453 -4.004 1 96 88 ASN A O 1
ATOM 683 N N . ILE A 1 89 ? 5.426 -18.297 -4.406 1 96.94 89 ILE A N 1
ATOM 684 C CA . ILE A 1 89 ? 5.418 -18.469 -5.852 1 96.94 89 ILE A CA 1
ATOM 685 C C . ILE A 1 89 ? 6.801 -18.906 -6.324 1 96.94 89 ILE A C 1
ATOM 687 O O . ILE A 1 89 ? 6.926 -19.859 -7.094 1 96.94 89 ILE A O 1
ATOM 691 N N . ARG A 1 90 ? 7.773 -18.266 -5.824 1 95.06 90 ARG A N 1
ATOM 692 C CA . ARG A 1 90 ? 9.141 -18.625 -6.199 1 95.06 90 ARG A CA 1
ATOM 693 C C . ARG A 1 90 ? 9.477 -20.047 -5.785 1 95.06 90 ARG A C 1
ATOM 695 O O . ARG A 1 90 ? 10.086 -20.797 -6.555 1 95.06 90 ARG A O 1
ATOM 702 N N . ARG A 1 91 ? 9.039 -20.391 -4.641 1 94.44 91 ARG A N 1
ATOM 703 C CA . ARG A 1 91 ? 9.273 -21.75 -4.148 1 94.44 91 ARG A CA 1
ATOM 704 C C . ARG A 1 91 ? 8.602 -22.781 -5.051 1 94.44 91 ARG A C 1
ATOM 706 O O . ARG A 1 91 ? 9.18 -23.828 -5.348 1 94.44 91 ARG A O 1
ATOM 713 N N . ALA A 1 92 ? 7.438 -22.469 -5.441 1 95.94 92 ALA A N 1
ATOM 714 C CA . ALA A 1 92 ? 6.719 -23.359 -6.344 1 95.94 92 ALA A CA 1
ATOM 715 C C . ALA A 1 92 ? 7.457 -23.5 -7.672 1 95.94 92 ALA A C 1
ATOM 717 O O . ALA A 1 92 ? 7.621 -24.625 -8.18 1 95.94 92 ALA A O 1
ATOM 718 N N . LEU A 1 93 ? 7.969 -22.438 -8.188 1 95.88 93 LEU A N 1
ATOM 719 C CA . LEU A 1 93 ? 8.711 -22.469 -9.445 1 95.88 93 LEU A CA 1
ATOM 720 C C . LEU A 1 93 ? 10.016 -23.25 -9.297 1 95.88 93 LEU A C 1
ATOM 722 O O . LEU A 1 93 ? 10.367 -24.031 -10.172 1 95.88 93 LEU A O 1
ATOM 726 N N . ASP A 1 94 ? 10.594 -23.062 -8.148 1 94 94 ASP A N 1
ATOM 727 C CA . ASP A 1 94 ? 11.883 -23.703 -7.902 1 94 94 ASP A CA 1
ATOM 728 C C . ASP A 1 94 ? 11.719 -25.188 -7.652 1 94 94 ASP A C 1
ATOM 730 O O . ASP A 1 94 ? 12.695 -25.953 -7.719 1 94 94 ASP A O 1
ATOM 734 N N . SER A 1 95 ? 10.562 -25.609 -7.316 1 92.69 95 SER A N 1
ATOM 735 C CA . SER A 1 95 ? 10.312 -27.016 -7.051 1 92.69 95 SER A CA 1
ATOM 736 C C . SER A 1 95 ? 10.336 -27.844 -8.336 1 92.69 95 SER A C 1
ATOM 738 O O . SER A 1 95 ? 10.422 -29.062 -8.297 1 92.69 95 SER A O 1
ATOM 740 N N . VAL A 1 96 ? 10.219 -27.203 -9.492 1 94.31 96 VAL A N 1
ATOM 741 C CA . VAL A 1 96 ? 10.328 -27.891 -10.781 1 94.31 96 VAL A CA 1
ATOM 742 C C . VAL A 1 96 ? 11.797 -28.016 -11.172 1 94.31 96 VAL A C 1
ATOM 744 O O . VAL A 1 96 ? 12.469 -27.016 -11.43 1 94.31 96 VAL A O 1
ATOM 747 N N . PRO A 1 97 ? 12.219 -29.234 -11.242 1 94.38 97 PRO A N 1
ATOM 748 C CA . PRO A 1 97 ? 13.625 -29.422 -11.609 1 94.38 97 PRO A CA 1
ATOM 749 C C . PRO A 1 97 ? 13.969 -28.828 -12.969 1 94.38 97 PRO A C 1
ATOM 751 O O . PRO A 1 97 ? 13.109 -28.781 -13.859 1 94.38 97 PRO A O 1
ATOM 754 N N . GLU A 1 98 ? 15.188 -28.438 -13.086 1 92.81 98 GLU A N 1
ATOM 755 C CA . GLU A 1 98 ? 15.648 -27.766 -14.297 1 92.81 98 GLU A CA 1
ATOM 756 C C . GLU A 1 98 ? 15.391 -28.625 -15.531 1 92.81 98 GLU A C 1
ATOM 758 O O . GLU A 1 98 ? 15 -28.094 -16.578 1 92.81 98 GLU A O 1
ATOM 763 N N . GLU A 1 99 ? 15.648 -29.906 -15.477 1 91.81 99 GLU A N 1
ATOM 764 C CA . GLU A 1 99 ? 15.43 -30.812 -16.594 1 91.81 99 GLU A CA 1
ATOM 765 C C . GLU A 1 99 ? 13.969 -30.828 -17.016 1 91.81 99 GLU A C 1
ATOM 767 O O . GLU A 1 99 ? 13.664 -30.812 -18.219 1 91.81 99 GLU A O 1
ATOM 772 N N . ALA A 1 100 ? 13.078 -30.875 -16.062 1 90.62 100 ALA A N 1
ATOM 773 C CA . ALA A 1 100 ? 11.648 -30.875 -16.344 1 90.62 100 ALA A CA 1
ATOM 774 C C . ALA A 1 100 ? 11.219 -29.547 -16.969 1 90.62 100 ALA A C 1
ATOM 776 O O . ALA A 1 100 ? 10.391 -29.516 -17.875 1 90.62 100 ALA A O 1
ATOM 777 N N . ARG A 1 101 ? 11.781 -28.484 -16.5 1 91.31 101 ARG A N 1
ATOM 778 C CA . ARG A 1 101 ? 11.469 -27.156 -17 1 91.31 101 ARG A CA 1
ATOM 779 C C . ARG A 1 101 ? 11.898 -27.016 -18.469 1 91.31 101 ARG A C 1
ATOM 781 O O . ARG A 1 101 ? 11.148 -26.484 -19.281 1 91.31 101 ARG A O 1
ATOM 788 N N . ALA A 1 102 ? 13.07 -27.531 -18.734 1 90.94 102 ALA A N 1
ATOM 789 C CA . ALA A 1 102 ? 13.617 -27.438 -20.078 1 90.94 102 ALA A CA 1
ATOM 790 C C . ALA A 1 102 ? 12.812 -28.281 -21.062 1 90.94 102 ALA A C 1
ATOM 792 O O . ALA A 1 102 ? 12.695 -27.938 -22.234 1 90.94 102 ALA A O 1
ATOM 793 N N . GLY A 1 103 ? 12.273 -29.344 -20.609 1 88.75 103 GLY A N 1
ATOM 794 C CA . GLY A 1 103 ? 11.531 -30.266 -21.469 1 88.75 103 GLY A CA 1
ATOM 795 C C . GLY A 1 103 ? 10.047 -29.953 -21.516 1 88.75 103 GLY A C 1
ATOM 796 O O . GLY A 1 103 ? 9.289 -30.641 -22.203 1 88.75 103 GLY A O 1
ATOM 797 N N . ALA A 1 104 ? 9.703 -28.984 -20.734 1 87.5 104 ALA A N 1
ATOM 798 C CA . ALA A 1 104 ? 8.281 -28.672 -20.672 1 87.5 104 ALA A CA 1
ATOM 799 C C . ALA A 1 104 ? 7.785 -28.156 -22.031 1 87.5 104 ALA A C 1
ATOM 801 O O . ALA A 1 104 ? 8.484 -27.406 -22.719 1 87.5 104 ALA A O 1
ATOM 802 N N . GLU A 1 105 ? 6.645 -28.625 -22.453 1 87.69 105 GLU A N 1
ATOM 803 C CA . GLU A 1 105 ? 6.047 -28.203 -23.719 1 87.69 105 GLU A CA 1
ATOM 804 C C . GLU A 1 105 ? 4.566 -27.875 -23.547 1 87.69 105 GLU A C 1
ATOM 806 O O . GLU A 1 105 ? 3.957 -28.25 -22.531 1 87.69 105 GLU A O 1
ATOM 811 N N . GLY A 1 106 ? 4.07 -27.016 -24.453 1 90.62 106 GLY A N 1
ATOM 812 C CA . GLY A 1 106 ? 2.641 -26.75 -24.516 1 90.62 106 GLY A CA 1
ATOM 813 C C . GLY A 1 106 ? 2.119 -26.016 -23.297 1 90.62 106 GLY A C 1
ATOM 814 O O . GLY A 1 106 ? 2.65 -24.953 -22.922 1 90.62 106 GLY A O 1
ATOM 815 N N . PRO A 1 107 ? 1.186 -26.625 -22.641 1 90.81 107 PRO A N 1
ATOM 816 C CA . PRO A 1 107 ? 0.496 -25.938 -21.547 1 90.81 107 PRO A CA 1
ATOM 817 C C . PRO A 1 107 ? 1.388 -25.734 -20.328 1 90.81 107 PRO A C 1
ATOM 819 O O . PRO A 1 107 ? 1.267 -24.719 -19.625 1 90.81 107 PRO A O 1
ATOM 822 N N . PHE A 1 108 ? 2.311 -26.672 -20.141 1 92.44 108 PHE A N 1
ATOM 823 C CA . PHE A 1 108 ? 3.146 -26.578 -18.953 1 92.44 108 PHE A CA 1
ATOM 824 C C . PHE A 1 108 ? 4.242 -25.531 -19.141 1 92.44 108 PHE A C 1
ATOM 826 O O . PHE A 1 108 ? 4.621 -24.844 -18.188 1 92.44 108 PHE A O 1
ATOM 833 N N . LYS A 1 109 ? 4.711 -25.438 -20.297 1 94 109 LYS A N 1
ATOM 834 C CA . LYS A 1 109 ? 5.648 -24.359 -20.609 1 94 109 LYS A CA 1
ATOM 835 C C . LYS A 1 109 ? 4.988 -22.984 -20.422 1 94 109 LYS A C 1
ATOM 837 O O . LYS A 1 109 ? 5.578 -22.078 -19.828 1 94 109 LYS A O 1
ATOM 842 N N . GLY A 1 110 ? 3.826 -22.859 -20.938 1 94.44 110 GLY A N 1
ATOM 843 C CA . GLY A 1 110 ? 3.07 -21.625 -20.766 1 94.44 110 GLY A CA 1
ATOM 844 C C . GLY A 1 110 ? 2.805 -21.281 -19.312 1 94.44 110 GLY A C 1
ATOM 845 O O . GLY A 1 110 ? 2.877 -20.109 -18.922 1 94.44 110 GLY A O 1
ATOM 846 N N . LEU A 1 111 ? 2.512 -22.297 -18.547 1 95.75 111 LEU A N 1
ATOM 847 C CA . LEU A 1 111 ? 2.264 -22.094 -17.125 1 95.75 111 LEU A CA 1
ATOM 848 C C . LEU A 1 111 ? 3.514 -21.578 -16.422 1 95.75 111 LEU A C 1
ATOM 850 O O . LEU A 1 111 ? 3.451 -20.594 -15.68 1 95.75 111 LEU A O 1
ATOM 854 N N . ILE A 1 112 ? 4.594 -22.219 -16.641 1 95.94 112 ILE A N 1
ATOM 855 C CA . ILE A 1 112 ? 5.848 -21.828 -16 1 95.94 112 ILE A CA 1
ATOM 856 C C . ILE A 1 112 ? 6.211 -20.406 -16.391 1 95.94 112 ILE A C 1
ATOM 858 O O . ILE A 1 112 ? 6.527 -19.578 -15.523 1 95.94 112 ILE A O 1
ATOM 862 N N . GLU A 1 113 ? 6.094 -20.078 -17.609 1 95.25 113 GLU A N 1
ATOM 863 C CA . GLU A 1 113 ? 6.414 -18.734 -18.094 1 95.25 113 GLU A CA 1
ATOM 864 C C . GLU A 1 113 ? 5.449 -17.703 -17.531 1 95.25 113 GLU A C 1
ATOM 866 O O . GLU A 1 113 ? 5.863 -16.609 -17.141 1 95.25 113 GLU A O 1
ATOM 871 N N . GLY A 1 114 ? 4.203 -18.047 -17.5 1 96.25 114 GLY A N 1
ATOM 872 C CA . GLY A 1 114 ? 3.199 -17.141 -16.953 1 96.25 114 GLY A CA 1
ATOM 873 C C . GLY A 1 114 ? 3.4 -16.828 -15.484 1 96.25 114 GLY A C 1
ATOM 874 O O . GLY A 1 114 ? 3.291 -15.68 -15.062 1 96.25 114 GLY A O 1
ATOM 875 N N . ILE A 1 115 ? 3.686 -17.906 -14.766 1 97.31 115 ILE A N 1
ATOM 876 C CA . ILE A 1 115 ? 3.881 -17.734 -13.328 1 97.31 115 ILE A CA 1
ATOM 877 C C . ILE A 1 115 ? 5.184 -16.969 -13.078 1 97.31 115 ILE A C 1
ATOM 879 O O . ILE A 1 115 ? 5.262 -16.156 -12.156 1 97.31 115 ILE A O 1
ATOM 883 N N . ASP A 1 116 ? 6.145 -17.234 -13.852 1 96.38 116 ASP A N 1
ATOM 884 C CA . ASP A 1 116 ? 7.398 -16.484 -13.742 1 96.38 116 ASP A CA 1
ATOM 885 C C . ASP A 1 116 ? 7.18 -15 -14 1 96.38 116 ASP A C 1
ATOM 887 O O . ASP A 1 116 ? 7.68 -14.156 -13.25 1 96.38 116 ASP A O 1
ATOM 891 N N . LEU A 1 117 ? 6.449 -14.688 -15.008 1 96.31 117 LEU A N 1
ATOM 892 C CA . LEU A 1 117 ? 6.125 -13.297 -15.328 1 96.31 117 LEU A CA 1
ATOM 893 C C . LEU A 1 117 ? 5.336 -12.648 -14.203 1 96.31 117 LEU A C 1
ATOM 895 O O . LEU A 1 117 ? 5.59 -11.5 -13.844 1 96.31 117 LEU A O 1
ATOM 899 N N . THR A 1 118 ? 4.406 -13.414 -13.68 1 97.38 118 THR A N 1
ATOM 900 C CA . THR A 1 118 ? 3.584 -12.906 -12.594 1 97.38 118 THR A CA 1
ATOM 901 C C . THR A 1 118 ? 4.438 -12.602 -11.367 1 97.38 118 THR A C 1
ATOM 903 O O . THR A 1 118 ? 4.227 -11.594 -10.688 1 97.38 118 THR A O 1
ATOM 906 N N . GLU A 1 119 ? 5.309 -13.461 -11.094 1 96.31 119 GLU A N 1
ATOM 907 C CA . GLU A 1 119 ? 6.211 -13.258 -9.969 1 96.31 119 GLU A CA 1
ATOM 908 C C . GLU A 1 119 ? 7.055 -12 -10.164 1 96.31 119 GLU A C 1
ATOM 910 O O . GLU A 1 119 ? 7.215 -11.203 -9.234 1 96.31 119 GLU A O 1
ATOM 915 N N . ARG A 1 120 ? 7.582 -11.766 -11.305 1 96.25 120 ARG A N 1
ATOM 916 C CA . ARG A 1 120 ? 8.375 -10.578 -11.609 1 96.25 120 ARG A CA 1
ATOM 917 C C . ARG A 1 120 ? 7.535 -9.312 -11.477 1 96.25 120 ARG A C 1
ATOM 919 O O . ARG A 1 120 ? 8 -8.312 -10.938 1 96.25 120 ARG A O 1
ATOM 926 N N . ASP A 1 121 ? 6.383 -9.469 -12.008 1 96.5 121 ASP A N 1
ATOM 927 C CA . ASP A 1 121 ? 5.473 -8.328 -11.93 1 96.5 121 ASP A CA 1
ATOM 928 C C . ASP A 1 121 ? 5.133 -7.992 -10.477 1 96.5 121 ASP A C 1
ATOM 930 O O . ASP A 1 121 ? 5.043 -6.82 -10.109 1 96.5 121 ASP A O 1
ATOM 934 N N . LEU A 1 122 ? 4.895 -9.023 -9.719 1 96.94 122 LEU A N 1
ATOM 935 C CA . LEU A 1 122 ? 4.605 -8.82 -8.297 1 96.94 122 LEU A CA 1
ATOM 936 C C . LEU A 1 122 ? 5.77 -8.133 -7.598 1 96.94 122 LEU A C 1
ATOM 938 O O . LEU A 1 122 ? 5.566 -7.184 -6.836 1 96.94 122 LEU A O 1
ATOM 942 N N . THR A 1 123 ? 6.941 -8.523 -7.914 1 95.19 123 THR A N 1
ATOM 943 C CA . THR A 1 123 ? 8.133 -7.926 -7.324 1 95.19 123 THR A CA 1
ATOM 944 C C . THR A 1 123 ? 8.258 -6.457 -7.715 1 95.19 123 THR A C 1
ATOM 946 O O . THR A 1 123 ? 8.516 -5.602 -6.867 1 95.19 123 THR A O 1
ATOM 949 N N . LYS A 1 124 ? 7.992 -6.164 -8.922 1 96.5 124 LYS A N 1
ATOM 950 C CA . LYS A 1 124 ? 8.023 -4.785 -9.406 1 96.5 124 LYS A CA 1
ATOM 951 C C . LYS A 1 124 ? 6.949 -3.941 -8.719 1 96.5 124 LYS A C 1
ATOM 953 O O . LYS A 1 124 ? 7.184 -2.775 -8.391 1 96.5 124 LYS A O 1
ATOM 958 N N . THR A 1 125 ? 5.824 -4.559 -8.57 1 96.81 125 THR A N 1
ATOM 959 C CA . THR A 1 125 ? 4.723 -3.865 -7.91 1 96.81 125 THR A CA 1
ATOM 960 C C . THR A 1 125 ? 5.078 -3.531 -6.465 1 96.81 125 THR A C 1
ATOM 962 O O . THR A 1 125 ? 4.844 -2.412 -6.004 1 96.81 125 THR A O 1
ATOM 965 N N . LEU A 1 126 ? 5.633 -4.449 -5.773 1 96.69 126 LEU A N 1
ATOM 966 C CA . LEU A 1 126 ? 6.07 -4.215 -4.402 1 96.69 126 LEU A CA 1
ATOM 967 C C . LEU A 1 126 ? 7.098 -3.09 -4.344 1 96.69 126 LEU A C 1
ATOM 969 O O . LEU A 1 126 ? 7.035 -2.229 -3.465 1 96.69 126 LEU A O 1
ATOM 973 N N . GLU A 1 127 ? 7.961 -3.043 -5.328 1 96.12 127 GLU A N 1
ATOM 974 C CA . GLU A 1 127 ? 8.961 -1.979 -5.406 1 96.12 127 GLU A CA 1
ATOM 975 C C . GLU A 1 127 ? 8.305 -0.622 -5.637 1 96.12 127 GLU A C 1
ATOM 977 O O . GLU A 1 127 ? 8.68 0.371 -5.012 1 96.12 127 GLU A O 1
ATOM 982 N N . ARG A 1 128 ? 7.379 -0.611 -6.469 1 94.56 128 ARG A N 1
ATOM 983 C CA . ARG A 1 128 ? 6.664 0.622 -6.781 1 94.56 128 ARG A CA 1
ATOM 984 C C . ARG A 1 128 ? 5.945 1.166 -5.547 1 94.56 128 ARG A C 1
ATOM 986 O O . ARG A 1 128 ? 5.754 2.377 -5.418 1 94.56 128 ARG A O 1
ATOM 993 N N . HIS A 1 129 ? 5.621 0.301 -4.672 1 94.19 129 HIS A N 1
ATOM 994 C CA . HIS A 1 129 ? 4.906 0.718 -3.471 1 94.19 129 HIS A CA 1
ATOM 995 C C . HIS A 1 129 ? 5.867 0.943 -2.309 1 94.19 129 HIS A C 1
ATOM 997 O O . HIS A 1 129 ? 5.438 1.082 -1.16 1 94.19 129 HIS A O 1
ATOM 1003 N N . GLY A 1 130 ? 7.203 0.905 -2.629 1 93.56 130 GLY A N 1
ATOM 1004 C CA . GLY A 1 130 ? 8.18 1.374 -1.658 1 93.56 130 GLY A CA 1
ATOM 1005 C C . GLY A 1 130 ? 8.953 0.248 -0.999 1 93.56 130 GLY A C 1
ATOM 1006 O O . GLY A 1 130 ? 9.781 0.49 -0.123 1 93.56 130 GLY A O 1
ATOM 1007 N N . VAL A 1 131 ? 8.656 -0.989 -1.368 1 96.25 131 VAL A N 1
ATOM 1008 C CA . VAL A 1 131 ? 9.406 -2.107 -0.811 1 96.25 131 VAL A CA 1
ATOM 1009 C C . VAL A 1 131 ? 10.789 -2.17 -1.453 1 96.25 131 VAL A C 1
ATOM 1011 O O . VAL A 1 131 ? 10.914 -2.125 -2.68 1 96.25 131 VAL A O 1
ATOM 1014 N N . LYS A 1 132 ? 11.797 -2.268 -0.609 1 95.69 132 LYS A N 1
ATOM 1015 C CA . LYS A 1 132 ? 13.172 -2.287 -1.107 1 95.69 132 LYS A CA 1
ATOM 1016 C C . LYS A 1 132 ? 13.938 -3.484 -0.559 1 95.69 132 LYS A C 1
ATOM 1018 O O . LYS A 1 132 ? 13.758 -3.867 0.6 1 95.69 132 LYS A O 1
ATOM 1023 N N . VAL A 1 133 ? 14.781 -3.979 -1.404 1 94.81 133 VAL A N 1
ATOM 1024 C CA . VAL A 1 133 ? 15.617 -5.109 -1.024 1 94.81 133 VAL A CA 1
ATOM 1025 C C . VAL A 1 133 ? 16.766 -4.629 -0.144 1 94.81 133 VAL A C 1
ATOM 1027 O O . VAL A 1 133 ? 17.344 -3.561 -0.386 1 94.81 133 VAL A O 1
ATOM 1030 N N . VAL A 1 134 ? 17.031 -5.387 0.895 1 93.56 134 VAL A N 1
ATOM 1031 C CA . VAL A 1 13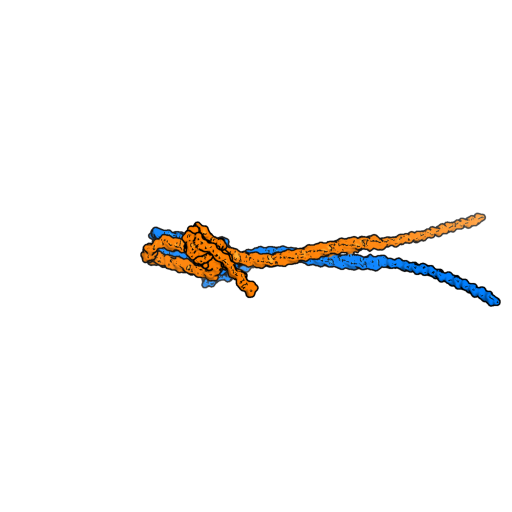4 ? 18.188 -5.129 1.749 1 93.56 134 VAL A CA 1
ATOM 1032 C C . VAL A 1 134 ? 19.297 -6.121 1.424 1 93.56 134 VAL A C 1
ATOM 1034 O O . VAL A 1 134 ? 19.156 -7.324 1.649 1 93.56 134 VAL A O 1
ATOM 1037 N N . ASP A 1 135 ? 20.312 -5.742 0.814 1 89.56 135 ASP A N 1
ATOM 1038 C CA . ASP A 1 135 ? 21.5 -6.559 0.555 1 89.56 135 ASP A CA 1
ATOM 1039 C C . ASP A 1 135 ? 22.703 -6.051 1.345 1 89.56 135 ASP A C 1
ATOM 1041 O O . ASP A 1 135 ? 23.516 -5.273 0.827 1 89.56 135 ASP A O 1
ATOM 1045 N N . PRO A 1 136 ? 22.953 -6.52 2.488 1 93.19 136 PRO A N 1
ATOM 1046 C CA . PRO A 1 136 ? 23.906 -5.91 3.418 1 93.19 136 PRO A CA 1
ATOM 1047 C C . PRO A 1 136 ? 25.297 -6.523 3.32 1 93.19 136 PRO A C 1
ATOM 1049 O O . PRO A 1 136 ? 26.141 -6.285 4.184 1 93.19 136 PRO A O 1
ATOM 1052 N N . LYS A 1 137 ? 25.5 -7.328 2.305 1 93.81 137 LYS A N 1
ATOM 1053 C CA . LYS A 1 137 ? 26.828 -7.938 2.207 1 93.81 137 LYS A CA 1
ATOM 1054 C C . LYS A 1 137 ? 27.922 -6.883 2.238 1 93.81 137 LYS A C 1
ATOM 1056 O O . LYS A 1 137 ? 27.859 -5.898 1.494 1 93.81 137 LYS A O 1
ATOM 1061 N N . GLY A 1 138 ? 28.891 -7.086 3.096 1 92.5 138 GLY A N 1
ATOM 1062 C CA . GLY A 1 138 ? 30.016 -6.172 3.201 1 92.5 138 GLY A CA 1
ATOM 1063 C C . GLY A 1 138 ? 29.75 -5.004 4.129 1 92.5 138 GLY A C 1
ATOM 1064 O O . GLY A 1 138 ? 30.672 -4.238 4.449 1 92.5 138 GLY A O 1
ATOM 1065 N N . GLN A 1 139 ? 28.562 -4.902 4.582 1 94.38 139 GLN A N 1
ATOM 1066 C CA . GLN A 1 139 ? 28.188 -3.803 5.457 1 94.38 139 GLN A CA 1
ATOM 1067 C C . GLN A 1 139 ? 28.234 -4.223 6.926 1 94.38 139 GLN A C 1
ATOM 1069 O O . GLN A 1 139 ? 28.375 -5.41 7.23 1 94.38 139 GLN A O 1
ATOM 1074 N N . ARG A 1 140 ? 28.156 -3.178 7.727 1 95.25 140 ARG A N 1
ATOM 1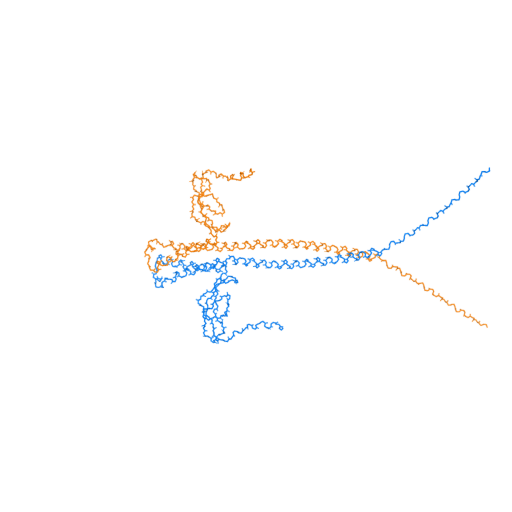075 C CA . ARG A 1 140 ? 28.109 -3.449 9.164 1 95.25 140 ARG A CA 1
ATOM 1076 C C . ARG A 1 140 ? 26.734 -4.004 9.562 1 95.25 140 ARG A C 1
ATOM 1078 O O . ARG A 1 140 ? 25.703 -3.551 9.062 1 95.25 140 ARG A O 1
ATOM 1085 N N . PHE A 1 141 ? 26.797 -4.883 10.516 1 96.56 141 PHE A N 1
ATOM 1086 C CA . PHE A 1 141 ? 25.578 -5.484 11.047 1 96.56 141 PHE A CA 1
ATOM 1087 C C . PHE A 1 141 ? 24.672 -4.426 11.672 1 96.56 141 PHE A C 1
ATOM 1089 O O . PHE A 1 141 ? 25.141 -3.6 12.461 1 96.56 141 PHE A O 1
ATOM 1096 N N . ASP A 1 142 ? 23.5 -4.406 11.18 1 96.19 142 ASP A N 1
ATOM 1097 C CA . ASP A 1 142 ? 22.469 -3.547 11.742 1 96.19 142 ASP A CA 1
ATOM 1098 C C . ASP A 1 142 ? 21.344 -4.371 12.383 1 96.19 142 ASP A C 1
ATOM 1100 O O . ASP A 1 142 ? 20.562 -5.016 11.68 1 96.19 142 ASP A O 1
ATOM 1104 N N . PRO A 1 143 ? 21.203 -4.328 13.695 1 95.31 143 PRO A N 1
ATOM 1105 C CA . PRO A 1 143 ? 20.219 -5.172 14.383 1 95.31 143 PRO A CA 1
ATOM 1106 C C . PRO A 1 143 ? 18.781 -4.844 13.984 1 95.31 143 PRO A C 1
ATOM 1108 O O . PRO A 1 143 ? 17.875 -5.641 14.234 1 95.31 143 PRO A O 1
ATOM 1111 N N . ASN A 1 144 ? 18.531 -3.725 13.383 1 94.81 144 ASN A N 1
ATOM 1112 C CA . ASN A 1 144 ? 17.172 -3.359 12.969 1 94.81 144 ASN A CA 1
ATOM 1113 C C . ASN A 1 144 ? 16.812 -3.971 11.617 1 94.81 144 ASN A C 1
ATOM 1115 O O . ASN A 1 144 ? 15.641 -4.082 11.273 1 94.81 144 ASN A O 1
ATOM 1119 N N . ARG A 1 145 ? 17.844 -4.32 10.898 1 96.44 145 ARG A N 1
ATOM 1120 C CA . ARG A 1 145 ? 17.609 -4.742 9.516 1 96.44 145 ARG A CA 1
ATOM 1121 C C . ARG A 1 145 ? 18.125 -6.156 9.281 1 96.44 145 ARG A C 1
ATOM 1123 O O . ARG A 1 145 ? 17.766 -6.801 8.297 1 96.44 145 ARG A O 1
ATOM 1130 N N . HIS A 1 146 ? 18.938 -6.562 10.258 1 97.38 146 HIS A N 1
ATOM 1131 C CA . HIS A 1 146 ? 19.609 -7.84 10.055 1 97.38 146 HIS A CA 1
ATOM 1132 C C . HIS A 1 146 ? 19.406 -8.773 11.242 1 97.38 146 HIS A C 1
ATOM 1134 O O . HIS A 1 146 ? 19.141 -8.312 12.359 1 97.38 146 HIS A O 1
ATOM 1140 N N . GLN A 1 147 ? 19.438 -10.016 11.008 1 97.12 147 GLN A N 1
ATOM 1141 C CA . GLN A 1 147 ? 19.469 -11.062 12.023 1 97.12 147 GLN A CA 1
ATOM 1142 C C . GLN A 1 147 ? 20.688 -11.969 11.828 1 97.12 147 GLN A C 1
ATOM 1144 O O . GLN A 1 147 ? 20.828 -12.617 10.789 1 97.12 147 GLN A O 1
ATOM 1149 N N . ALA A 1 148 ? 21.422 -12.016 12.797 1 97.12 148 ALA A N 1
ATOM 1150 C CA . ALA A 1 148 ? 22.641 -12.828 12.711 1 97.12 148 ALA A CA 1
ATOM 1151 C C . ALA A 1 148 ? 22.328 -14.305 12.961 1 97.12 148 ALA A C 1
ATOM 1153 O O . ALA A 1 148 ? 21.781 -14.656 14.016 1 97.12 148 ALA A O 1
ATOM 1154 N N . MET A 1 149 ? 22.734 -15.102 12.008 1 97.12 149 MET A N 1
ATOM 1155 C CA . MET A 1 149 ? 22.469 -16.531 12.133 1 97.12 149 MET A CA 1
ATOM 1156 C C . MET A 1 149 ? 23.688 -17.266 12.648 1 97.12 149 MET A C 1
ATOM 1158 O O . MET A 1 149 ? 23.562 -18.266 13.367 1 97.12 149 MET A O 1
ATOM 1162 N N . PHE A 1 150 ? 24.844 -16.859 12.211 1 95.88 150 PHE A N 1
ATOM 1163 C CA . PHE A 1 150 ? 26.094 -17.469 12.633 1 95.88 150 PHE A CA 1
ATOM 1164 C C . PHE A 1 150 ? 27.266 -16.5 12.453 1 95.88 150 PHE A C 1
ATOM 1166 O O . PHE A 1 150 ? 27.094 -15.43 11.867 1 95.88 150 PHE A O 1
ATOM 1173 N N . GLU A 1 151 ? 28.344 -16.906 13.039 1 95.12 151 GLU A N 1
ATOM 1174 C CA . GLU A 1 151 ? 29.578 -16.109 12.922 1 95.12 151 GLU A CA 1
ATOM 1175 C C . GLU A 1 151 ? 30.609 -16.844 12.078 1 95.12 151 GLU A C 1
ATOM 1177 O O . GLU A 1 151 ? 30.75 -18.062 12.148 1 95.12 151 GLU A O 1
ATOM 1182 N N . VAL A 1 152 ? 31.234 -16.016 11.266 1 94.12 152 VAL A N 1
ATOM 1183 C CA . VAL A 1 152 ? 32.281 -16.562 10.422 1 94.12 152 VAL A CA 1
ATOM 1184 C C . VAL A 1 152 ? 33.625 -15.93 10.805 1 94.12 152 VAL A C 1
ATOM 1186 O O . VAL A 1 152 ? 33.781 -14.711 10.773 1 94.12 152 VAL A O 1
ATOM 1189 N N . PRO A 1 153 ? 34.531 -16.828 11.18 1 92.44 153 PRO A N 1
ATOM 1190 C CA . PRO A 1 153 ? 35.844 -16.281 11.445 1 92.44 153 PRO A CA 1
ATOM 1191 C C . PRO A 1 153 ? 36.469 -15.609 10.219 1 92.44 153 PRO A C 1
ATOM 1193 O O . PRO A 1 153 ? 36.625 -16.25 9.172 1 92.44 153 PRO A O 1
ATOM 1196 N N . ASN A 1 154 ? 36.625 -14.305 10.297 1 90.19 154 ASN A N 1
ATOM 1197 C CA . ASN A 1 154 ? 37.219 -13.539 9.211 1 90.19 154 ASN A CA 1
ATOM 1198 C C . ASN A 1 154 ? 38 -12.336 9.734 1 90.19 154 ASN A C 1
ATOM 1200 O O . ASN A 1 154 ? 37.406 -11.352 10.18 1 90.19 154 ASN A O 1
ATOM 1204 N N . THR A 1 155 ? 39.281 -12.398 9.594 1 88.31 155 THR A N 1
ATOM 1205 C CA . THR A 1 155 ? 40.156 -11.352 10.141 1 88.31 155 THR A CA 1
ATOM 1206 C C . THR A 1 155 ? 40.344 -10.234 9.117 1 88.31 155 THR A C 1
ATOM 1208 O O . THR A 1 155 ? 40.938 -9.203 9.43 1 88.31 155 THR A O 1
ATOM 1211 N N . GLU A 1 156 ? 39.75 -10.383 7.953 1 89.88 156 GLU A N 1
ATOM 1212 C CA . GLU A 1 156 ? 40 -9.445 6.855 1 89.88 156 GLU A CA 1
ATOM 1213 C C . GLU A 1 156 ? 39.031 -8.266 6.922 1 89.88 156 GLU A C 1
ATOM 1215 O O . GLU A 1 156 ? 39.312 -7.207 6.344 1 89.88 156 GLU A O 1
ATOM 1220 N N . VAL A 1 157 ? 38.062 -8.531 7.641 1 90.69 157 VAL A N 1
ATOM 1221 C CA . VAL A 1 157 ? 37.062 -7.469 7.742 1 90.69 157 VAL A CA 1
ATOM 1222 C C . VAL A 1 157 ? 36.781 -7.168 9.211 1 90.69 157 VAL A C 1
ATOM 1224 O O . VAL A 1 157 ? 37.031 -8 10.086 1 90.69 157 VAL A O 1
ATOM 1227 N N . PRO A 1 158 ? 36.281 -5.953 9.453 1 91.75 158 PRO A N 1
ATOM 1228 C CA . PRO A 1 158 ? 35.938 -5.617 10.836 1 91.75 158 PRO A CA 1
ATOM 1229 C C . PRO A 1 158 ? 34.938 -6.574 11.453 1 91.75 158 PRO A C 1
ATOM 1231 O O . PRO A 1 158 ? 34.062 -7.117 10.742 1 91.75 158 PRO A O 1
ATOM 1234 N N . ASN A 1 159 ? 35.031 -6.645 12.711 1 93 159 ASN A N 1
ATOM 1235 C CA . ASN A 1 159 ? 34.062 -7.449 13.461 1 93 159 ASN A CA 1
ATOM 1236 C C . ASN A 1 159 ? 32.625 -6.945 13.273 1 93 159 ASN A C 1
ATOM 1238 O O . ASN A 1 159 ? 32.406 -5.738 13.281 1 93 159 ASN A O 1
ATOM 1242 N N . GLY A 1 160 ? 31.812 -7.871 12.953 1 93.94 160 GLY A N 1
ATOM 1243 C CA . GLY A 1 160 ? 30.406 -7.508 12.82 1 93.94 160 GLY A CA 1
ATOM 1244 C C . GLY A 1 160 ? 30.016 -7.145 11.398 1 9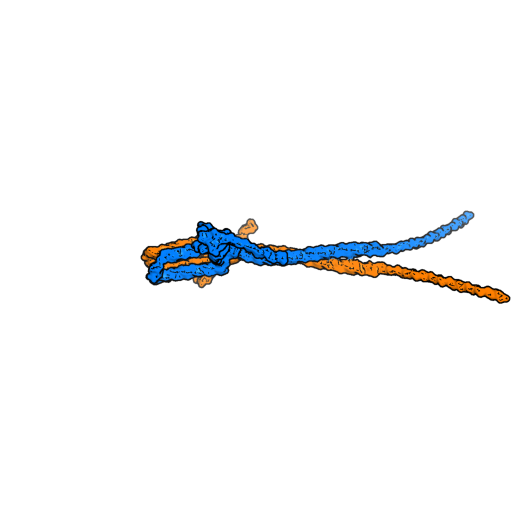3.94 160 GLY A C 1
ATOM 1245 O O . GLY A 1 160 ? 28.938 -6.602 11.164 1 93.94 160 GLY A O 1
ATOM 1246 N N . THR A 1 161 ? 30.891 -7.477 10.477 1 95.69 161 THR A N 1
ATOM 1247 C CA . THR A 1 161 ? 30.594 -7.227 9.07 1 95.69 161 THR A CA 1
ATOM 1248 C C . THR A 1 161 ? 29.812 -8.383 8.469 1 95.69 161 THR A C 1
ATOM 1250 O O . THR A 1 161 ? 30.109 -9.555 8.734 1 95.69 161 THR A O 1
ATOM 1253 N N . VAL A 1 162 ? 28.875 -8.047 7.711 1 96.94 162 VAL A N 1
ATOM 1254 C CA . VAL A 1 162 ? 28.078 -9.078 7.043 1 96.94 162 VAL A CA 1
ATOM 1255 C C . VAL A 1 162 ? 28.906 -9.727 5.934 1 96.94 162 VAL A C 1
ATOM 1257 O O . VAL A 1 162 ? 29.297 -9.062 4.973 1 96.94 162 VAL A O 1
ATOM 1260 N N . VAL A 1 163 ? 29.109 -10.992 6.07 1 95.19 163 VAL A N 1
ATOM 1261 C CA . VAL A 1 163 ? 30 -11.656 5.109 1 95.19 163 VAL A CA 1
ATOM 1262 C C . VAL A 1 163 ? 29.172 -12.555 4.191 1 95.19 163 VAL A C 1
ATOM 1264 O O . VAL A 1 163 ? 29.625 -12.914 3.098 1 95.19 163 VAL A O 1
ATOM 1267 N N . GLN A 1 164 ? 28.031 -12.875 4.691 1 95.31 164 GLN A N 1
ATOM 1268 C CA . GLN A 1 164 ? 27.141 -13.742 3.91 1 95.31 164 GLN A CA 1
ATOM 1269 C C . GLN A 1 164 ? 25.688 -13.406 4.16 1 95.31 164 GLN A C 1
ATOM 1271 O O . GLN A 1 164 ? 25.281 -13.141 5.297 1 95.31 164 GLN A O 1
ATOM 1276 N N . VAL A 1 165 ? 24.984 -13.469 3.08 1 96.25 165 VAL A N 1
ATOM 1277 C CA . VAL A 1 165 ? 23.547 -13.281 3.195 1 96.25 165 VAL A CA 1
ATOM 1278 C C . VAL A 1 165 ? 22.828 -14.602 2.947 1 96.25 165 VAL A C 1
ATOM 1280 O O . VAL A 1 165 ? 22.922 -15.172 1.853 1 96.25 165 VAL A O 1
ATOM 1283 N N . VAL A 1 166 ? 22.141 -15.102 3.934 1 94.12 166 VAL A N 1
ATOM 1284 C CA . VAL A 1 166 ? 21.438 -16.375 3.842 1 94.12 166 VAL A CA 1
ATOM 1285 C C . VAL A 1 166 ? 20.047 -16.156 3.26 1 94.12 166 VAL A C 1
ATOM 1287 O O . VAL A 1 166 ? 19.578 -16.953 2.443 1 94.12 166 VAL A O 1
ATOM 1290 N N . GLN A 1 167 ? 19.406 -15.055 3.762 1 93 167 GLN A N 1
ATOM 1291 C CA . GLN A 1 167 ? 18.094 -14.688 3.271 1 93 167 GLN A CA 1
ATOM 1292 C C . GLN A 1 167 ? 17.984 -13.18 3.051 1 93 167 GLN A C 1
ATOM 1294 O O . GLN A 1 167 ? 18.375 -12.391 3.918 1 93 167 GLN A O 1
ATOM 1299 N N . THR A 1 168 ? 17.469 -12.906 1.929 1 93.25 168 THR A N 1
ATOM 1300 C CA . THR A 1 168 ? 17.297 -11.508 1.56 1 93.25 168 THR A CA 1
ATOM 1301 C C . THR A 1 168 ? 16.266 -10.828 2.463 1 93.25 168 THR A C 1
ATOM 1303 O O . THR A 1 168 ? 15.234 -11.422 2.787 1 93.25 168 THR A O 1
ATOM 1306 N N . GLY A 1 169 ? 16.594 -9.594 2.93 1 96.25 169 GLY A N 1
ATOM 1307 C CA . GLY A 1 169 ? 15.656 -8.797 3.697 1 96.25 169 GLY A CA 1
ATOM 1308 C C . GLY A 1 169 ? 14.938 -7.754 2.861 1 96.25 169 GLY A C 1
ATOM 1309 O O . GLY A 1 169 ? 15.289 -7.531 1.7 1 96.25 169 GLY A O 1
ATOM 1310 N N . TYR A 1 170 ? 13.875 -7.203 3.504 1 97.44 170 TYR A N 1
ATOM 1311 C CA . TYR A 1 170 ? 13.086 -6.184 2.83 1 97.44 170 TYR A CA 1
ATOM 1312 C C . TYR A 1 170 ? 12.68 -5.074 3.799 1 97.44 170 TYR A C 1
ATOM 1314 O O . TYR A 1 170 ? 12.453 -5.332 4.984 1 97.44 170 TYR A O 1
ATOM 1322 N N . VAL A 1 171 ? 12.656 -3.867 3.244 1 96.44 171 VAL A N 1
ATOM 1323 C CA . VAL A 1 171 ? 12.211 -2.73 4.039 1 96.44 171 VAL A CA 1
ATOM 1324 C C . VAL A 1 171 ? 11.18 -1.919 3.252 1 96.44 171 VAL A C 1
ATOM 1326 O O . VAL A 1 171 ? 11.117 -2.014 2.023 1 96.44 171 VAL A O 1
ATOM 1329 N N . ILE A 1 172 ? 10.375 -1.2 3.971 1 94.88 172 ILE A N 1
ATOM 1330 C CA . ILE A 1 172 ? 9.477 -0.2 3.398 1 94.88 172 ILE A CA 1
ATOM 1331 C C . ILE A 1 172 ? 9.609 1.111 4.168 1 94.88 172 ILE A C 1
ATOM 1333 O O . ILE A 1 172 ? 9.227 1.193 5.336 1 94.88 172 ILE A O 1
ATOM 1337 N N . GLY A 1 173 ? 10.203 2.094 3.52 1 89.44 173 GLY A N 1
ATOM 1338 C CA . GLY A 1 173 ? 10.594 3.266 4.289 1 89.44 173 GLY A CA 1
ATOM 1339 C C . GLY A 1 173 ? 11.617 2.959 5.367 1 89.44 173 GLY A C 1
ATOM 1340 O O . GLY A 1 173 ? 12.664 2.377 5.09 1 89.44 173 GLY A O 1
ATOM 1341 N N . ASP A 1 174 ? 11.234 3.264 6.598 1 89.31 174 ASP A N 1
ATOM 1342 C CA . ASP A 1 174 ? 12.141 3.027 7.719 1 89.31 174 ASP A CA 1
ATOM 1343 C C . ASP A 1 174 ? 11.758 1.756 8.477 1 89.31 174 ASP A C 1
ATOM 1345 O O . ASP A 1 174 ? 12.383 1.421 9.484 1 89.31 174 ASP A O 1
ATOM 1349 N N . ARG A 1 175 ? 10.922 1.003 7.836 1 92.38 175 ARG A N 1
ATOM 1350 C CA . ARG A 1 175 ? 10.43 -0.182 8.531 1 92.38 175 ARG A CA 1
ATOM 1351 C C . ARG A 1 175 ? 10.953 -1.457 7.879 1 92.38 175 ARG A C 1
ATOM 1353 O O . ARG A 1 175 ? 11.023 -1.547 6.652 1 92.38 175 ARG A O 1
ATOM 1360 N N . THR A 1 176 ? 11.312 -2.34 8.789 1 96.12 176 THR A N 1
ATOM 1361 C CA . THR A 1 176 ? 11.766 -3.637 8.305 1 96.12 176 THR A CA 1
ATOM 1362 C C . THR A 1 176 ? 10.586 -4.578 8.086 1 96.12 176 THR A C 1
ATOM 1364 O O . THR A 1 176 ? 9.805 -4.82 9.008 1 96.12 176 THR A O 1
ATOM 1367 N N . LEU A 1 177 ? 10.414 -5.07 6.938 1 96.5 177 LEU A N 1
ATOM 1368 C CA . LEU A 1 177 ? 9.391 -6.059 6.633 1 96.5 177 LEU A CA 1
ATOM 1369 C C . LEU A 1 177 ? 9.867 -7.465 6.98 1 96.5 177 LEU A C 1
ATOM 1371 O O . LEU A 1 177 ? 9.094 -8.281 7.48 1 96.5 177 LEU A O 1
ATOM 1375 N N . ARG A 1 178 ? 11.055 -7.719 6.68 1 95.69 178 ARG A N 1
ATOM 1376 C CA . ARG A 1 178 ? 11.75 -8.969 6.969 1 95.69 178 ARG A CA 1
ATOM 1377 C C . ARG A 1 178 ? 13.25 -8.734 7.098 1 95.69 178 ARG A C 1
ATOM 1379 O O . ARG A 1 178 ? 13.891 -8.234 6.168 1 95.69 178 ARG A O 1
ATOM 1386 N N . PRO A 1 179 ? 13.758 -9.062 8.195 1 96.62 179 PRO A N 1
ATOM 1387 C CA . PRO A 1 179 ? 15.203 -8.867 8.328 1 96.62 179 PRO A CA 1
ATOM 1388 C C . PRO A 1 179 ? 16.016 -9.805 7.438 1 96.62 179 PRO A C 1
ATOM 1390 O O . PRO A 1 179 ? 15.578 -10.93 7.156 1 96.62 179 PRO A O 1
ATOM 1393 N N . ALA A 1 180 ? 17.141 -9.305 7.02 1 97.5 180 ALA A N 1
ATOM 1394 C CA . ALA A 1 180 ? 18.062 -10.188 6.309 1 97.5 180 ALA A CA 1
ATOM 1395 C C . ALA A 1 180 ? 18.734 -11.164 7.266 1 97.5 180 ALA A C 1
ATOM 1397 O O . ALA A 1 180 ? 19.234 -10.766 8.328 1 97.5 180 ALA A O 1
ATOM 1398 N N . LEU A 1 181 ? 18.703 -12.391 6.953 1 97.19 181 LEU A N 1
ATOM 1399 C CA . LEU A 1 181 ? 19.469 -13.367 7.711 1 97.19 181 LEU A CA 1
ATOM 1400 C C . LEU A 1 181 ? 20.906 -13.422 7.219 1 97.19 181 LEU A C 1
ATOM 1402 O O . LEU A 1 181 ? 21.156 -13.672 6.039 1 97.19 181 LEU A O 1
ATOM 1406 N N . VAL A 1 182 ? 21.766 -13.188 8.164 1 97.75 182 VAL A N 1
ATOM 1407 C CA . VAL A 1 182 ? 23.141 -12.961 7.691 1 97.75 182 VAL A CA 1
ATOM 1408 C C . VAL A 1 182 ? 24.125 -13.695 8.586 1 97.75 182 VAL A C 1
ATOM 1410 O O . VAL A 1 182 ? 23.797 -14.078 9.711 1 97.75 182 VAL A O 1
ATOM 1413 N N . GLY A 1 183 ? 25.266 -14 7.957 1 97 183 GLY A N 1
ATOM 1414 C CA . GLY A 1 183 ? 26.453 -14.359 8.719 1 97 183 GLY A CA 1
ATOM 1415 C C . GLY A 1 183 ? 27.391 -13.188 8.922 1 97 183 GLY A C 1
ATOM 1416 O O . GLY A 1 183 ? 27.672 -12.43 7.992 1 97 183 GLY A O 1
ATOM 1417 N N . VAL A 1 184 ? 27.922 -13.039 10.164 1 96.75 184 VAL A N 1
ATOM 1418 C CA . VAL A 1 184 ? 28.719 -11.867 10.492 1 96.75 184 VAL A CA 1
ATOM 1419 C C . VAL A 1 184 ? 30.156 -12.289 10.812 1 96.75 184 VAL A C 1
ATOM 1421 O O . VAL A 1 184 ? 30.375 -13.391 11.32 1 96.75 184 VAL A O 1
ATOM 1424 N N . SER A 1 185 ? 31.016 -11.391 10.57 1 95.12 185 SER A N 1
ATOM 1425 C CA . SER A 1 185 ? 32.438 -11.664 10.812 1 95.12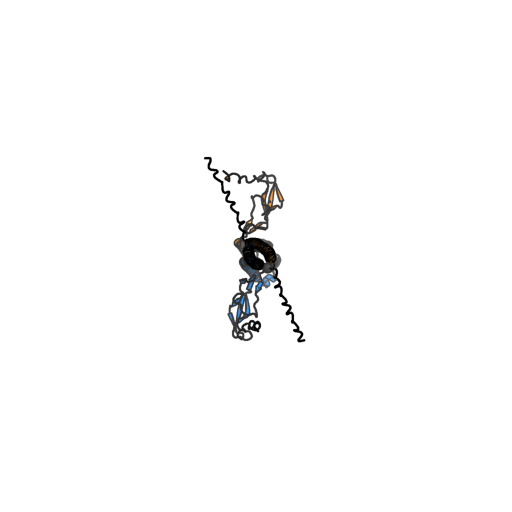 185 SER A CA 1
ATOM 1426 C C . SER A 1 185 ? 32.75 -11.633 12.305 1 95.12 185 SER A C 1
ATOM 1428 O O . SER A 1 185 ? 32.156 -10.852 13.055 1 95.12 185 SER A O 1
ATOM 1430 N N . LYS A 1 186 ? 33.656 -12.453 12.625 1 92.88 186 LYS A N 1
ATOM 1431 C CA . LYS A 1 186 ? 34.219 -12.477 13.969 1 92.88 186 LYS A CA 1
ATOM 1432 C C . LYS A 1 186 ? 35.75 -12.484 13.922 1 92.88 186 LYS A C 1
ATOM 1434 O O . LYS A 1 186 ? 36.344 -13.148 13.07 1 92.88 186 LYS A O 1
ATOM 1439 N N . GLY A 1 187 ? 36.344 -11.812 14.891 1 83.31 187 GLY A N 1
ATOM 1440 C CA . GLY A 1 187 ? 37.781 -11.891 15.047 1 83.31 187 GLY A CA 1
ATOM 1441 C C . GLY A 1 187 ? 38.531 -10.75 14.359 1 83.31 187 GLY A C 1
ATOM 1442 O O . GLY A 1 187 ? 39.75 -10.617 14.5 1 83.31 187 GLY A O 1
ATOM 1443 N N . GLY A 1 188 ? 37.812 -10.008 13.547 1 78.38 188 GLY A N 1
ATOM 1444 C CA . GLY A 1 188 ? 38.438 -8.875 12.883 1 78.38 188 GLY A CA 1
ATOM 1445 C C . GLY A 1 188 ? 38.562 -7.66 13.773 1 78.38 188 GLY A C 1
ATOM 1446 O O . GLY A 1 188 ? 38.312 -7.73 14.977 1 78.38 188 GLY A O 1
ATOM 1447 N N . PRO A 1 189 ? 39.312 -6.695 13.141 1 77.81 189 PRO A N 1
ATOM 1448 C CA . PRO A 1 189 ? 39.5 -5.465 13.914 1 77.81 189 PRO A CA 1
ATOM 1449 C C . PRO A 1 189 ? 38.156 -4.887 14.398 1 77.81 189 PRO A C 1
ATOM 1451 O O . PRO A 1 189 ? 37.125 -5.164 13.805 1 77.81 189 PRO A O 1
ATOM 1454 N N . LYS A 1 190 ? 38.062 -4.387 15.602 1 70.81 190 LYS A N 1
ATOM 1455 C CA . LYS A 1 190 ? 36.844 -3.756 16.094 1 70.81 190 LYS A CA 1
ATOM 1456 C C . LYS A 1 190 ? 36.375 -2.662 15.141 1 70.81 190 LYS A C 1
ATOM 1458 O O . LYS A 1 190 ? 37.156 -1.877 14.633 1 70.81 190 LYS A O 1
ATOM 1463 N N . PRO A 1 191 ? 35.188 -2.766 14.648 1 64.56 191 PRO A N 1
ATOM 1464 C CA . PRO A 1 191 ? 34.719 -1.706 13.75 1 64.56 191 PRO A CA 1
ATOM 1465 C C . PRO A 1 191 ? 35.031 -0.307 14.289 1 64.56 191 PRO A C 1
ATOM 1467 O O . PRO A 1 191 ? 34.969 -0.086 15.5 1 64.56 191 PRO A O 1
ATOM 1470 N N . GLU A 1 192 ? 35.844 0.482 13.641 1 53 192 GLU A N 1
ATOM 1471 C CA . GLU A 1 192 ? 36.094 1.846 14.094 1 53 192 GLU A CA 1
ATOM 1472 C C . GLU A 1 192 ? 34.812 2.605 14.336 1 53 192 GLU A C 1
ATOM 1474 O O . GLU A 1 192 ? 33.875 2.525 13.531 1 53 192 GLU A O 1
ATOM 1479 N N . ALA A 1 193 ? 34.312 2.664 15.516 1 48.47 193 ALA A N 1
ATOM 1480 C CA . ALA A 1 193 ? 33.219 3.586 15.773 1 48.47 193 ALA A CA 1
ATOM 1481 C C . ALA A 1 193 ? 33.281 4.809 14.867 1 48.47 193 ALA A C 1
ATOM 1483 O O . ALA A 1 193 ? 34.375 5.23 14.484 1 48.47 193 ALA A O 1
ATOM 1484 N N . ASN A 1 194 ? 32.344 5.07 13.945 1 42.06 194 ASN A N 1
ATOM 1485 C CA . ASN A 1 194 ? 32.344 6.332 13.219 1 42.06 194 ASN A CA 1
ATOM 1486 C C . ASN A 1 194 ? 32.875 7.477 14.07 1 42.06 194 ASN A C 1
ATOM 1488 O O . ASN A 1 194 ? 32.25 7.879 15.047 1 42.06 194 ASN A O 1
ATOM 1492 N N . LYS A 1 195 ? 34.094 7.617 14.359 1 38.66 195 LYS A N 1
ATOM 1493 C CA . LYS A 1 195 ? 34.688 8.867 14.836 1 38.66 195 LYS A CA 1
ATOM 1494 C C . LYS A 1 195 ? 34.188 10.055 14 1 38.66 195 LYS A C 1
ATOM 1496 O O . LYS A 1 195 ? 34.781 11.141 14.062 1 38.66 195 LYS A O 1
ATOM 1501 N N . ASP A 1 196 ? 33.312 9.883 13.023 1 38.22 196 ASP A N 1
ATOM 1502 C CA . ASP A 1 196 ? 33.031 11.109 12.273 1 38.22 196 ASP A CA 1
ATOM 1503 C C . ASP A 1 196 ? 32.406 12.172 13.172 1 38.22 196 ASP A C 1
ATOM 1505 O O . ASP A 1 196 ? 31.953 13.211 12.688 1 38.22 196 ASP A O 1
ATOM 1509 N N . LYS A 1 197 ? 31.797 11.867 14.352 1 36.75 197 LYS A N 1
ATOM 1510 C CA . LYS A 1 197 ? 31.172 13.031 14.977 1 36.75 197 LYS A CA 1
ATOM 1511 C C . LYS A 1 197 ? 32.219 14.047 15.414 1 36.75 197 LYS A C 1
ATOM 1513 O O . LYS A 1 197 ? 31.891 15.078 16 1 36.75 197 LYS A O 1
ATOM 1518 N N . SER A 1 198 ? 33.469 13.531 15.617 1 36.47 198 SER A N 1
ATOM 1519 C CA . SER A 1 198 ? 34.312 14.461 16.359 1 36.47 198 SER A CA 1
ATOM 1520 C C . SER A 1 198 ? 34.656 15.68 15.523 1 36.47 198 SER A C 1
ATOM 1522 O O . SER A 1 198 ? 35.344 16.594 16 1 36.47 198 SER A O 1
ATOM 1524 N N . ALA A 1 199 ? 34.75 15.539 14.18 1 37.31 199 ALA A N 1
ATOM 1525 C CA . ALA A 1 199 ? 35.5 16.672 13.609 1 37.31 199 ALA A CA 1
ATOM 1526 C C . ALA A 1 199 ? 34.656 17.938 13.664 1 37.31 199 ALA A C 1
ATOM 1528 O O . ALA A 1 199 ? 35.094 19 13.188 1 37.31 199 ALA A O 1
ATOM 1529 N N . ASP A 1 200 ? 33.312 17.891 13.672 1 30.81 200 ASP A N 1
ATOM 1530 C CA . ASP A 1 200 ? 32.688 19.188 13.414 1 30.81 200 ASP A CA 1
ATOM 1531 C C . ASP A 1 200 ? 32.906 20.141 14.594 1 30.81 200 ASP A C 1
ATOM 1533 O O . ASP A 1 200 ? 32.438 21.281 14.555 1 30.81 200 ASP A O 1
ATOM 1537 N N . ALA A 1 201 ? 33.156 19.578 15.828 1 34.41 201 ALA A N 1
ATOM 1538 C CA . ALA A 1 201 ? 33.062 20.625 16.844 1 34.41 201 ALA A CA 1
ATOM 1539 C C . ALA A 1 201 ? 34.281 21.531 16.828 1 34.41 201 ALA A C 1
ATOM 1541 O O . ALA A 1 201 ? 34.375 22.453 17.641 1 34.41 201 ALA A O 1
ATOM 1542 N N . ALA A 1 202 ? 35.375 21.281 15.93 1 27.75 202 ALA A N 1
ATOM 1543 C CA . ALA A 1 202 ? 36.344 22.391 15.984 1 27.75 202 ALA A CA 1
ATOM 1544 C C . ALA A 1 202 ? 35.844 23.562 15.156 1 27.75 202 ALA A C 1
ATOM 1546 O O . ALA A 1 202 ? 35.219 23.391 14.102 1 27.75 202 ALA A O 1
ATOM 1547 N N . MET B 1 1 ? 40.938 125.25 40.656 1 28.47 1 MET B N 1
ATOM 1548 C CA . MET B 1 1 ? 39.562 125 40.25 1 28.47 1 MET B CA 1
ATOM 1549 C C . MET B 1 1 ? 39.375 123.562 39.812 1 28.47 1 MET B C 1
ATOM 1551 O O . MET B 1 1 ? 39.938 123.125 38.812 1 28.47 1 MET B O 1
ATOM 1555 N N . MET B 1 2 ? 39.312 122.625 40.812 1 30.28 2 MET B N 1
ATOM 1556 C CA . MET B 1 2 ? 39.406 121.188 41.094 1 30.28 2 MET B CA 1
ATOM 1557 C C . MET B 1 2 ? 38.219 120.438 40.5 1 30.28 2 MET B C 1
ATOM 1559 O O . MET B 1 2 ? 37.125 120.562 41 1 30.28 2 MET B O 1
ATOM 1563 N N . ALA B 1 3 ? 38.094 120.438 39.094 1 36.88 3 ALA B N 1
ATOM 1564 C CA . ALA B 1 3 ? 36.906 119.938 38.406 1 36.88 3 ALA B CA 1
ATOM 1565 C C . ALA B 1 3 ? 36.625 118.5 38.688 1 36.88 3 ALA B C 1
ATOM 1567 O O . ALA B 1 3 ? 37.562 117.625 38.625 1 36.88 3 ALA B O 1
ATOM 1568 N N . ASP B 1 4 ? 35.75 118.188 39.688 1 31.61 4 ASP B N 1
ATOM 1569 C CA . ASP B 1 4 ? 35.188 116.938 40.25 1 31.61 4 ASP B CA 1
ATOM 1570 C C . ASP B 1 4 ? 34.531 116.125 39.156 1 31.61 4 ASP B C 1
ATOM 1572 O O . ASP B 1 4 ? 33.562 116.562 38.5 1 31.61 4 ASP B O 1
ATOM 1576 N N . ASP B 1 5 ? 35.312 115.438 38.312 1 33.06 5 ASP B N 1
ATOM 1577 C CA . ASP B 1 5 ? 34.844 114.625 37.188 1 33.06 5 ASP B CA 1
ATOM 1578 C C . ASP B 1 5 ? 33.906 113.562 37.625 1 33.06 5 ASP B C 1
ATOM 1580 O O . ASP B 1 5 ? 34.281 112.688 38.469 1 33.06 5 ASP B O 1
ATOM 1584 N N . MET B 1 6 ? 32.594 113.812 37.875 1 34.16 6 MET B N 1
ATOM 1585 C CA . MET B 1 6 ? 31.484 113 38.344 1 34.16 6 MET B CA 1
ATOM 1586 C C . MET B 1 6 ? 31.281 111.812 37.438 1 34.16 6 MET B C 1
ATOM 1588 O O . MET B 1 6 ? 31.047 112 36.219 1 34.16 6 MET B O 1
ATOM 1592 N N . GLU B 1 7 ? 32 110.688 37.594 1 33.25 7 GLU B N 1
ATOM 1593 C CA . GLU B 1 7 ? 31.938 109.438 36.844 1 33.25 7 GLU B CA 1
ATOM 1594 C C . GLU B 1 7 ? 30.547 108.812 36.938 1 33.25 7 GLU B C 1
ATOM 1596 O O . GLU B 1 7 ? 30.078 108.5 38.031 1 33.25 7 GLU B O 1
ATOM 1601 N N . LYS B 1 8 ? 29.609 109.125 36.062 1 36.59 8 LYS B N 1
ATOM 1602 C CA . LYS B 1 8 ? 28.25 108.562 36 1 36.59 8 LYS B CA 1
ATOM 1603 C C . LYS B 1 8 ? 28.281 107.062 35.75 1 36.59 8 LYS B C 1
ATOM 1605 O O . LYS B 1 8 ? 28.875 106.625 34.75 1 36.59 8 LYS B O 1
ATOM 1610 N N . HIS B 1 9 ? 28.266 106.25 36.812 1 33.94 9 HIS B N 1
ATOM 1611 C CA . HIS B 1 9 ? 28.156 104.812 36.781 1 33.94 9 HIS B CA 1
ATOM 1612 C C . HIS B 1 9 ? 26.859 104.375 36.125 1 33.94 9 HIS B C 1
ATOM 1614 O O . HIS B 1 9 ? 25.766 104.688 36.594 1 33.94 9 HIS B O 1
ATOM 1620 N N . GLU B 1 10 ? 26.797 104.312 34.812 1 33.03 10 GLU B N 1
ATOM 1621 C CA . GLU B 1 10 ? 25.625 103.812 34.062 1 33.03 10 GLU B CA 1
ATOM 1622 C C . GLU B 1 10 ? 25.281 102.375 34.5 1 33.03 10 GLU B C 1
ATOM 1624 O O . GLU B 1 10 ? 26.109 101.5 34.438 1 33.03 10 GLU B O 1
ATOM 1629 N N . ARG B 1 11 ? 24.453 102.188 35.594 1 36.91 11 ARG B N 1
ATOM 1630 C CA . ARG B 1 11 ? 23.875 100.938 36.031 1 36.91 11 ARG B CA 1
ATOM 1631 C C . ARG B 1 11 ? 23.109 100.25 34.875 1 36.91 11 ARG B C 1
ATOM 1633 O O . ARG B 1 11 ? 22.203 100.812 34.312 1 36.91 11 ARG B O 1
ATOM 1640 N N . HIS B 1 12 ? 23.797 99.438 34.031 1 36.03 12 HIS B N 1
ATOM 1641 C CA . HIS B 1 12 ? 23.156 98.562 33.031 1 36.03 12 HIS B CA 1
ATOM 1642 C C . HIS B 1 12 ? 22.172 97.625 33.688 1 36.03 12 HIS B C 1
ATOM 1644 O O . HIS B 1 12 ? 22.547 96.812 34.531 1 36.03 12 HIS B O 1
ATOM 1650 N N . ASP B 1 13 ? 20.953 98 33.938 1 37.91 13 ASP B N 1
ATOM 1651 C CA . ASP B 1 13 ? 19.859 97.188 34.406 1 37.91 13 ASP B CA 1
ATOM 1652 C C . ASP B 1 13 ? 19.672 96 33.469 1 37.91 13 ASP B C 1
ATOM 1654 O O . ASP B 1 13 ? 19.438 96.125 32.281 1 37.91 13 ASP B O 1
ATOM 1658 N N . GLY B 1 14 ? 20.406 94.875 33.562 1 34.47 14 GLY B N 1
ATOM 1659 C CA . GLY B 1 14 ? 20.234 93.625 32.844 1 34.47 14 GLY B CA 1
ATOM 1660 C C . GLY B 1 14 ? 18.844 93.062 32.969 1 34.47 14 GLY B C 1
ATOM 1661 O O . GLY B 1 14 ? 18.359 92.812 34.062 1 34.47 14 GLY B O 1
ATOM 1662 N N . ALA B 1 15 ? 17.922 93.438 32.031 1 41.41 15 ALA B N 1
ATOM 1663 C CA . ALA B 1 15 ? 16.594 92.875 31.891 1 41.41 15 ALA B CA 1
ATOM 1664 C C . ALA B 1 15 ? 16.672 91.375 31.781 1 41.41 15 ALA B C 1
ATOM 1666 O O . ALA B 1 15 ? 17.438 90.812 30.984 1 41.41 15 ALA B O 1
ATOM 1667 N N . GLU B 1 16 ? 16.422 90.625 32.875 1 39.81 16 GLU B N 1
ATOM 1668 C CA . GLU B 1 16 ? 16.25 89.188 32.906 1 39.81 16 GLU B CA 1
ATOM 1669 C C . GLU B 1 16 ? 15.195 88.75 31.875 1 39.81 16 GLU B C 1
ATOM 1671 O O . GLU B 1 16 ? 14.062 89.25 31.891 1 39.81 16 GLU B O 1
ATOM 1676 N N . ALA B 1 17 ? 15.586 88.438 30.656 1 45.62 17 ALA B N 1
ATOM 1677 C CA . ALA B 1 17 ? 14.711 87.875 29.641 1 45.62 17 ALA B CA 1
ATOM 1678 C C . ALA B 1 17 ? 13.891 86.688 30.203 1 45.62 17 ALA B C 1
ATOM 1680 O O . ALA B 1 17 ? 14.43 85.812 30.828 1 45.62 17 ALA B O 1
ATOM 1681 N N . GLU B 1 18 ? 12.656 87 30.594 1 42.31 18 GLU B N 1
ATOM 1682 C CA . GLU B 1 18 ? 11.719 85.938 30.938 1 42.31 18 GLU B CA 1
ATOM 1683 C C . GLU B 1 18 ? 11.672 84.875 29.859 1 42.31 18 GLU B C 1
ATOM 1685 O O . GLU B 1 18 ? 11.422 85.125 28.688 1 42.31 18 GLU B O 1
ATOM 1690 N N . VAL B 1 19 ? 12.523 83.75 29.922 1 50.28 19 VAL B N 1
ATOM 1691 C CA . VAL B 1 19 ? 12.414 82.625 29.031 1 50.28 19 VAL B CA 1
ATOM 1692 C C . VAL B 1 19 ? 10.953 82.188 28.906 1 50.28 19 VAL B C 1
ATOM 1694 O O . VAL B 1 19 ? 10.25 82.062 29.906 1 50.28 19 VAL B O 1
ATOM 1697 N N . PRO B 1 20 ? 10.281 82.562 27.812 1 50.56 20 PRO B N 1
ATOM 1698 C CA . PRO B 1 20 ? 8.898 82.125 27.656 1 50.56 20 PRO B CA 1
ATOM 1699 C C . PRO B 1 20 ? 8.727 80.625 27.984 1 50.56 20 PRO B C 1
ATOM 1701 O O . PRO B 1 20 ? 9.656 79.875 27.828 1 50.56 20 PRO B O 1
ATOM 1704 N N . PRO B 1 21 ? 7.859 80.25 28.875 1 45.72 21 PRO B N 1
ATOM 1705 C CA . PRO B 1 21 ? 7.602 78.812 29.172 1 45.72 21 PRO B CA 1
ATOM 1706 C C . PRO B 1 21 ? 7.504 78 27.922 1 45.72 21 PRO B C 1
ATOM 1708 O O . PRO B 1 21 ? 6.945 78.438 26.906 1 45.72 21 PRO B O 1
ATOM 1711 N N . GLN B 1 22 ? 8.492 77.25 27.516 1 45.91 22 GLN B N 1
ATOM 1712 C CA . GLN B 1 22 ? 8.406 76.25 26.453 1 45.91 22 GLN B CA 1
ATOM 1713 C C . GLN B 1 22 ? 7.059 75.562 26.484 1 45.91 22 GLN B C 1
ATOM 1715 O O . GLN B 1 22 ? 6.633 75.062 27.547 1 45.91 22 GLN B O 1
ATOM 1720 N N . SER B 1 23 ? 6.102 75.875 25.656 1 46.97 23 SER B N 1
ATOM 1721 C CA . SER B 1 23 ? 4.703 75.5 25.516 1 46.97 23 SER B CA 1
ATOM 1722 C C . SER B 1 23 ? 4.539 73.938 25.609 1 46.97 23 SER B C 1
ATOM 1724 O O . SER B 1 23 ? 5.152 73.188 24.844 1 46.97 23 SER B O 1
ATOM 1726 N N . GLY B 1 24 ? 4.301 73.312 26.719 1 49.75 24 GLY B N 1
ATOM 1727 C CA . GLY B 1 24 ? 3.77 72 27.078 1 49.75 24 GLY B CA 1
ATOM 1728 C C . GLY B 1 24 ? 2.814 71.438 26.047 1 49.75 24 GLY B C 1
ATOM 1729 O O . GLY B 1 24 ? 2.281 70.312 26.219 1 49.75 24 GLY B O 1
ATOM 1730 N N . ALA B 1 25 ? 2.293 72.188 25.125 1 56.25 25 ALA B N 1
ATOM 1731 C CA . ALA B 1 25 ? 1.286 71.75 24.156 1 56.25 25 ALA B CA 1
ATOM 1732 C C . ALA B 1 25 ? 1.896 70.812 23.078 1 56.25 25 ALA B C 1
ATOM 1734 O O . ALA B 1 25 ? 1.238 69.938 22.594 1 56.25 25 ALA B O 1
ATOM 1735 N N . SER B 1 26 ? 3.174 71 22.75 1 58.72 26 SER B N 1
ATOM 1736 C CA . SER B 1 26 ? 3.793 70.25 21.672 1 58.72 26 SER B CA 1
ATOM 1737 C C . SER B 1 26 ? 4.059 68.812 22.078 1 58.72 26 SER B C 1
ATOM 1739 O O . SER B 1 26 ? 3.945 67.938 21.25 1 58.72 26 SER B O 1
ATOM 1741 N N . GLN B 1 27 ? 4.289 68.688 23.266 1 60.75 27 GLN B N 1
ATOM 1742 C CA . GLN B 1 27 ? 4.594 67.312 23.75 1 60.75 27 GLN B CA 1
ATOM 1743 C C . GLN B 1 27 ? 3.32 66.5 23.922 1 60.75 27 GLN B C 1
ATOM 1745 O O . GLN B 1 27 ? 3.318 65.312 23.672 1 60.75 27 GLN B O 1
ATOM 1750 N N . ALA B 1 28 ? 2.25 67.188 24.281 1 63.34 28 ALA B N 1
ATOM 1751 C CA . ALA B 1 28 ? 0.963 66.562 24.469 1 63.34 28 ALA B CA 1
ATOM 1752 C C . ALA B 1 28 ? 0.428 66 23.125 1 63.34 28 ALA B C 1
ATOM 1754 O O . ALA B 1 28 ? -0.128 64.938 23.062 1 63.34 28 ALA B O 1
ATOM 1755 N N . GLY B 1 29 ? 0.619 66.812 22.047 1 66.81 29 GLY B N 1
ATOM 1756 C CA . GLY B 1 29 ? 0.187 66.438 20.719 1 66.81 29 GLY B CA 1
ATOM 1757 C C . GLY B 1 29 ? 0.96 65.25 20.156 1 66.81 29 GLY B C 1
ATOM 1758 O O . GLY B 1 29 ? 0.378 64.312 19.547 1 66.81 29 GLY B O 1
ATOM 1759 N N . ALA B 1 30 ? 2.25 65.25 20.375 1 72.56 30 ALA B N 1
ATOM 1760 C CA . ALA B 1 30 ? 3.123 64.188 19.891 1 72.56 30 ALA B CA 1
ATOM 1761 C C . ALA B 1 30 ? 2.836 62.875 20.641 1 72.56 30 ALA B C 1
ATOM 1763 O O . ALA B 1 30 ? 2.82 61.781 20.031 1 72.56 30 ALA B O 1
ATOM 1764 N N . ASP B 1 31 ? 2.408 62.969 21.859 1 78.38 31 ASP B N 1
ATOM 1765 C CA . ASP B 1 31 ? 2.1 61.781 22.672 1 78.38 31 ASP B CA 1
ATOM 1766 C C . ASP B 1 31 ? 0.763 61.188 22.266 1 78.38 31 ASP B C 1
ATOM 1768 O O . ASP B 1 31 ? 0.627 59.969 22.203 1 78.38 31 ASP B O 1
ATOM 1772 N N . ALA B 1 32 ? -0.155 62.125 21.922 1 82.5 32 ALA B N 1
ATOM 1773 C CA . ALA B 1 32 ? -1.467 61.656 21.484 1 82.5 32 ALA B CA 1
ATOM 1774 C C . ALA B 1 32 ? -1.374 60.938 20.141 1 82.5 32 ALA B C 1
ATOM 1776 O O . ALA B 1 32 ? -2.008 59.906 19.938 1 82.5 32 ALA B O 1
ATOM 1777 N N . GLU B 1 33 ? -0.535 61.469 19.234 1 85.44 33 GLU B N 1
ATOM 1778 C CA . GLU B 1 33 ? -0.318 60.844 17.938 1 85.44 33 GLU B CA 1
ATOM 1779 C C . GLU B 1 33 ? 0.438 59.531 18.078 1 85.44 33 GLU B C 1
ATOM 1781 O O . GLU B 1 33 ? 0.117 58.531 17.391 1 85.44 33 GLU B O 1
ATOM 1786 N N . GLY B 1 34 ? 1.39 59.531 18.938 1 87.25 34 GLY B N 1
ATOM 1787 C CA . GLY B 1 34 ? 2.129 58.312 19.234 1 87.25 34 GLY B CA 1
ATOM 1788 C C . GLY B 1 34 ? 1.263 57.219 19.812 1 87.25 34 GLY B C 1
ATOM 1789 O O . GLY B 1 34 ? 1.392 56.031 19.438 1 87.25 34 GLY B O 1
ATOM 1790 N N . LEU B 1 35 ? 0.392 57.594 20.688 1 90.38 35 LEU B N 1
ATOM 1791 C CA . LEU B 1 35 ? -0.538 56.656 21.297 1 90.38 35 LEU B CA 1
ATOM 1792 C C . LEU B 1 35 ? -1.501 56.094 20.266 1 90.38 35 LEU B C 1
ATOM 1794 O O . LEU B 1 35 ? -1.738 54.875 20.234 1 90.38 35 LEU B O 1
ATOM 1798 N N . ALA B 1 36 ? -2.037 56.938 19.406 1 90.69 36 ALA B N 1
ATOM 1799 C CA . ALA B 1 36 ? -2.955 56.531 18.359 1 90.69 36 ALA B CA 1
ATOM 1800 C C . ALA B 1 36 ? -2.273 55.531 17.406 1 90.69 36 ALA B C 1
ATOM 1802 O O . ALA B 1 36 ? -2.867 54.531 17.016 1 90.69 36 ALA B O 1
ATOM 1803 N N . ALA B 1 37 ? -1.06 55.781 17.062 1 92.88 37 ALA B N 1
ATOM 1804 C CA . ALA B 1 37 ? -0.299 54.938 16.172 1 92.88 37 ALA B CA 1
ATOM 1805 C C . ALA B 1 37 ? -0.015 53.562 16.844 1 92.88 37 ALA B C 1
ATOM 1807 O O . ALA B 1 37 ? -0.141 52.531 16.203 1 92.88 37 ALA B O 1
ATOM 1808 N N . ALA B 1 38 ? 0.329 53.594 18.109 1 93.31 38 ALA B N 1
ATOM 1809 C CA . ALA B 1 38 ? 0.627 52.344 18.844 1 93.31 38 ALA B CA 1
ATOM 1810 C C . ALA B 1 38 ? -0.614 51.469 18.984 1 93.31 38 ALA B C 1
ATOM 1812 O O . ALA B 1 38 ? -0.534 50.25 18.859 1 93.31 38 ALA B O 1
ATOM 1813 N N . ILE B 1 39 ? -1.723 52.125 19.219 1 93.81 39 ILE B N 1
ATOM 1814 C CA . ILE B 1 39 ? -2.982 51.406 19.375 1 93.81 39 ILE B CA 1
ATOM 1815 C C . ILE B 1 39 ? -3.377 50.781 18.047 1 93.81 39 ILE B C 1
ATOM 1817 O O . ILE B 1 39 ? -3.814 49.625 18 1 93.81 39 ILE B O 1
ATOM 1821 N N . ALA B 1 40 ? -3.176 51.531 16.969 1 95.69 40 ALA B N 1
ATOM 1822 C CA . ALA B 1 40 ? -3.498 51 15.641 1 95.69 40 ALA B CA 1
ATOM 1823 C C . ALA B 1 40 ? -2.648 49.781 15.305 1 95.69 40 ALA B C 1
ATOM 1825 O O . ALA B 1 40 ? -3.162 48.781 14.797 1 95.69 40 ALA B O 1
ATOM 1826 N N . GLU B 1 41 ? -1.387 49.875 15.555 1 95.88 41 GLU B N 1
ATOM 1827 C CA . GLU B 1 41 ? -0.488 48.75 15.312 1 95.88 41 GLU B CA 1
ATOM 1828 C C . GLU B 1 41 ? -0.844 47.562 16.188 1 95.88 41 GLU B C 1
ATOM 1830 O O . GLU B 1 41 ? -0.828 46.406 15.734 1 95.88 41 GLU B O 1
ATOM 1835 N N . ARG B 1 42 ? -1.099 47.781 17.438 1 95.62 42 ARG B N 1
ATOM 1836 C CA . ARG B 1 42 ? -1.527 46.75 18.375 1 95.62 42 ARG B CA 1
ATOM 1837 C C . ARG B 1 42 ? -2.74 46 17.844 1 95.62 42 ARG B C 1
ATOM 1839 O O . ARG B 1 42 ? -2.754 44.75 17.828 1 95.62 42 ARG B O 1
ATOM 1846 N N . ASP B 1 43 ? -3.73 46.781 17.375 1 96.69 43 ASP B N 1
ATOM 1847 C CA . ASP B 1 43 ? -4.961 46.188 16.891 1 96.69 43 ASP B CA 1
ATOM 1848 C C . ASP B 1 43 ? -4.703 45.406 15.609 1 96.69 43 ASP B C 1
ATOM 1850 O O . ASP B 1 43 ? -5.312 44.344 15.391 1 96.69 43 ASP B O 1
ATOM 1854 N N . GLU B 1 44 ? -3.824 45.844 14.789 1 97.25 44 GLU B N 1
ATOM 1855 C CA . GLU B 1 44 ? -3.451 45.125 13.57 1 97.25 44 GLU B CA 1
ATOM 1856 C C . GLU B 1 44 ? -2.777 43.812 13.906 1 97.25 44 GLU B C 1
ATOM 1858 O O . GLU B 1 44 ? -3.109 42.781 13.32 1 97.25 44 GLU B O 1
ATOM 1863 N N . PHE B 1 45 ? -1.855 43.812 14.859 1 97.12 45 PHE B N 1
ATOM 1864 C CA . PHE B 1 45 ? -1.169 42.594 15.258 1 97.12 45 PHE B CA 1
ATOM 1865 C C . PHE B 1 45 ? -2.137 41.625 15.922 1 97.12 45 PHE B C 1
ATOM 1867 O O . PHE B 1 45 ? -2.051 40.406 15.703 1 97.12 45 PHE B O 1
ATOM 1874 N N . LYS B 1 46 ? -3.025 42.219 16.719 1 97 46 LYS B N 1
ATOM 1875 C CA . LYS B 1 46 ? -4.035 41.375 17.375 1 97 46 LYS B CA 1
ATOM 1876 C C . LYS B 1 46 ? -4.914 40.688 16.328 1 97 46 LYS B C 1
ATOM 1878 O O . LYS B 1 46 ? -5.168 39.469 16.438 1 97 46 LYS B O 1
ATOM 1883 N N . ASP B 1 47 ? -5.281 41.406 15.305 1 97.69 47 ASP B N 1
ATOM 1884 C CA . ASP B 1 47 ? -6.113 40.844 14.242 1 97.69 47 ASP B CA 1
ATOM 1885 C C . ASP B 1 47 ? -5.359 39.781 13.461 1 97.69 47 ASP B C 1
ATOM 1887 O O . ASP B 1 47 ? -5.91 38.719 13.164 1 97.69 47 ASP B O 1
ATOM 1891 N N . ARG B 1 48 ? -4.168 40.094 13.086 1 97.38 48 ARG B N 1
ATOM 1892 C CA . ARG B 1 48 ? -3.35 39.125 12.352 1 97.38 48 ARG B CA 1
ATOM 1893 C C . ARG B 1 48 ? -3.113 37.875 13.172 1 97.38 48 ARG B C 1
ATOM 1895 O O . ARG B 1 48 ? -3.123 36.75 12.633 1 97.38 48 ARG B O 1
ATOM 1902 N N . LEU B 1 49 ? -2.912 38 14.484 1 97.75 49 LEU B N 1
ATOM 1903 C CA . LEU B 1 49 ? -2.711 36.875 15.375 1 97.75 49 LEU B CA 1
ATOM 1904 C C . LEU B 1 49 ? -3.953 35.969 15.422 1 97.75 49 LEU B C 1
ATOM 1906 O O . LEU B 1 49 ? -3.855 34.75 15.297 1 97.75 49 LEU B O 1
ATOM 1910 N N . LEU B 1 50 ? -5.109 36.656 15.578 1 97.56 50 LEU B N 1
ATOM 1911 C CA . LEU B 1 50 ? -6.359 35.938 15.648 1 97.56 50 LEU B CA 1
ATOM 1912 C C . LEU B 1 50 ? -6.605 35.156 14.359 1 97.56 50 LEU B C 1
ATOM 1914 O O . LEU B 1 50 ? -7.031 34 14.391 1 97.56 50 LEU B O 1
ATOM 1918 N N . ARG B 1 51 ? -6.293 35.781 13.234 1 96.88 51 ARG B N 1
ATOM 1919 C CA . ARG B 1 51 ? -6.445 35.094 11.938 1 96.88 51 ARG B CA 1
ATOM 1920 C C . ARG B 1 51 ? -5.465 33.938 11.797 1 96.88 51 ARG B C 1
ATOM 1922 O O . ARG B 1 51 ? -5.836 32.875 11.344 1 96.88 51 ARG B O 1
ATOM 1929 N N . THR B 1 52 ? -4.254 34.188 12.211 1 97.31 52 THR B N 1
ATOM 1930 C CA . THR B 1 52 ? -3.229 33.156 12.117 1 97.31 52 THR B CA 1
ATOM 1931 C C . THR B 1 52 ? -3.582 31.953 12.992 1 97.31 52 THR B C 1
ATOM 1933 O O . THR B 1 52 ? -3.387 30.797 12.602 1 97.31 52 THR B O 1
ATOM 1936 N N . LEU B 1 53 ? -4.145 32.156 14.18 1 97.06 53 LEU B N 1
ATOM 1937 C CA . LEU B 1 53 ? -4.562 31.078 15.086 1 97.06 53 LEU B CA 1
ATOM 1938 C C . LEU B 1 53 ? -5.707 30.281 14.484 1 97.06 53 LEU B C 1
ATOM 1940 O O . LEU B 1 53 ? -5.73 29.047 14.594 1 97.06 53 LEU B O 1
ATOM 1944 N N . ALA B 1 54 ? -6.574 30.969 13.812 1 96.81 54 ALA B N 1
ATOM 1945 C CA . ALA B 1 54 ? -7.68 30.297 13.141 1 96.81 54 ALA B CA 1
ATOM 1946 C C . ALA B 1 54 ? -7.176 29.422 12 1 96.81 54 ALA B C 1
ATOM 1948 O O . ALA B 1 54 ? -7.625 28.281 11.836 1 96.81 54 ALA B O 1
ATOM 1949 N N . GLU B 1 55 ? -6.273 29.969 11.25 1 96 55 GLU B N 1
ATOM 1950 C CA . GLU B 1 55 ? -5.68 29.219 10.141 1 96 55 GLU B CA 1
ATOM 1951 C C . GLU B 1 55 ? -4.93 27.984 10.641 1 96 55 GLU B C 1
ATOM 1953 O O . GLU B 1 55 ? -5 26.922 10.031 1 96 55 GLU B O 1
ATOM 1958 N N . MET B 1 56 ? -4.242 28.188 11.711 1 95.12 56 MET B N 1
ATOM 1959 C CA . MET B 1 56 ? -3.504 27.078 12.297 1 95.12 56 MET B CA 1
ATOM 1960 C C . MET B 1 56 ? -4.453 25.969 12.75 1 95.12 56 MET B C 1
ATOM 1962 O O . MET B 1 56 ? -4.18 24.797 12.547 1 95.12 56 MET B O 1
ATOM 1966 N N . GLU B 1 57 ? -5.527 26.344 13.359 1 94.56 57 GLU B N 1
ATOM 1967 C CA . GLU B 1 57 ? -6.516 25.359 13.797 1 94.56 57 GLU B CA 1
ATOM 1968 C C . GLU B 1 57 ? -7.133 24.625 12.609 1 94.56 57 GLU B C 1
ATOM 1970 O O . GLU B 1 57 ? -7.324 23.406 12.648 1 94.56 57 GLU B O 1
ATOM 1975 N N . ASN B 1 58 ? -7.375 25.375 11.578 1 95.56 58 ASN B N 1
ATOM 1976 C CA . ASN B 1 58 ? -7.883 24.781 10.344 1 95.56 58 ASN B CA 1
ATOM 1977 C C . ASN B 1 58 ? -6.871 23.812 9.734 1 95.56 58 ASN B C 1
ATOM 1979 O O . ASN B 1 58 ? -7.246 22.75 9.242 1 95.56 58 ASN B O 1
ATOM 1983 N N . LEU B 1 59 ? -5.656 24.234 9.797 1 94.56 59 LEU B N 1
ATOM 1984 C CA . LEU B 1 59 ? -4.586 23.391 9.273 1 94.56 59 LEU B CA 1
ATOM 1985 C C . LEU B 1 59 ? -4.488 22.094 10.062 1 94.56 59 LEU B C 1
ATOM 1987 O O . LEU B 1 59 ? -4.297 21.016 9.477 1 94.56 59 LEU B O 1
ATOM 1991 N N . ARG B 1 60 ? -4.652 22.141 11.359 1 93.88 60 ARG B N 1
ATOM 1992 C CA . ARG B 1 60 ? -4.605 20.938 12.195 1 93.88 60 ARG B CA 1
ATOM 1993 C C . ARG B 1 60 ? -5.73 19.984 11.844 1 93.88 60 ARG B C 1
ATOM 1995 O O . ARG B 1 60 ? -5.5 18.781 11.68 1 93.88 60 ARG B O 1
ATOM 2002 N N . ARG B 1 61 ? -6.887 20.5 11.617 1 94.19 61 ARG B N 1
ATOM 2003 C CA . ARG B 1 61 ? -8.039 19.672 11.273 1 94.19 61 ARG B CA 1
ATOM 2004 C C . ARG B 1 61 ? -7.867 19.047 9.891 1 94.19 61 ARG B C 1
ATOM 2006 O O . ARG B 1 61 ? -8.141 17.859 9.703 1 94.19 61 ARG B O 1
ATOM 2013 N N . ARG B 1 62 ? -7.453 19.797 9.008 1 93.88 62 ARG B N 1
ATOM 2014 C CA . ARG B 1 62 ? -7.227 19.312 7.645 1 93.88 62 ARG B CA 1
ATOM 2015 C C . ARG B 1 62 ? -6.148 18.234 7.625 1 93.88 62 ARG B C 1
ATOM 2017 O O . ARG B 1 62 ? -6.273 17.234 6.902 1 93.88 62 ARG B O 1
ATOM 2024 N N . THR B 1 63 ? -5.074 18.453 8.383 1 93.56 63 THR B N 1
ATOM 2025 C CA . THR B 1 63 ? -3.973 17.5 8.453 1 93.56 63 THR B CA 1
ATOM 2026 C C . THR B 1 63 ? -4.473 16.141 8.922 1 93.56 63 THR B C 1
ATOM 2028 O O . THR B 1 63 ? -4.105 15.102 8.359 1 93.56 63 THR B O 1
ATOM 2031 N N . GLU B 1 64 ? -5.316 16.062 9.914 1 93.25 64 GLU B N 1
ATOM 2032 C CA . GLU B 1 64 ? -5.867 14.805 10.422 1 93.25 64 GLU B CA 1
ATOM 2033 C C . GLU B 1 64 ? -6.629 14.055 9.328 1 93.25 64 GLU B C 1
ATOM 2035 O O . GLU B 1 64 ? -6.473 12.844 9.18 1 93.25 64 GLU B O 1
ATOM 2040 N N . ARG B 1 65 ? -7.379 14.828 8.609 1 93.06 65 ARG B N 1
ATOM 2041 C CA . ARG B 1 65 ? -8.148 14.234 7.527 1 93.06 65 ARG B CA 1
ATOM 2042 C C . ARG B 1 65 ? -7.23 13.734 6.418 1 93.06 65 ARG B C 1
ATOM 2044 O O . ARG B 1 65 ? -7.426 12.633 5.887 1 93.06 65 ARG B O 1
ATOM 2051 N N . GLU B 1 66 ? -6.281 14.523 6.094 1 92.56 66 GLU B N 1
ATOM 2052 C CA . GLU B 1 66 ? -5.344 14.172 5.035 1 92.56 66 GLU B CA 1
ATOM 2053 C C . GLU B 1 66 ? -4.562 12.906 5.387 1 92.56 66 GLU B C 1
ATOM 2055 O O . GLU B 1 66 ? -4.328 12.055 4.527 1 92.56 66 GLU B O 1
ATOM 2060 N N . VAL B 1 67 ? -4.23 12.797 6.629 1 93.12 67 VAL B N 1
ATOM 2061 C CA . VAL B 1 67 ? -3.5 11.625 7.09 1 93.12 67 VAL B CA 1
ATOM 2062 C C . VAL B 1 67 ? -4.387 10.383 6.98 1 93.12 67 VAL B C 1
ATOM 2064 O O . VAL B 1 67 ? -3.955 9.344 6.48 1 93.12 67 VAL B O 1
ATOM 2067 N N . ALA B 1 68 ? -5.609 10.461 7.379 1 90.06 68 ALA B N 1
ATOM 2068 C CA . ALA B 1 68 ? -6.551 9.352 7.297 1 90.06 68 ALA B CA 1
ATOM 2069 C C . ALA B 1 68 ? -6.801 8.945 5.844 1 90.06 68 ALA B C 1
ATOM 2071 O O . ALA B 1 68 ? -6.812 7.762 5.512 1 90.06 68 ALA B O 1
ATOM 2072 N N . ASP B 1 69 ? -6.945 9.93 5.008 1 90.44 69 ASP B N 1
ATOM 2073 C CA . ASP B 1 69 ? -7.172 9.688 3.588 1 90.44 69 ASP B CA 1
ATOM 2074 C C . ASP B 1 69 ? -5.953 9.031 2.941 1 90.44 69 ASP B C 1
ATOM 2076 O O . ASP B 1 69 ? -6.094 8.117 2.125 1 90.44 69 ASP B O 1
ATOM 2080 N N . ALA B 1 70 ? -4.828 9.5 3.344 1 90.56 70 ALA B N 1
ATOM 2081 C CA . ALA B 1 70 ? -3.594 8.945 2.791 1 90.56 70 ALA B CA 1
ATOM 2082 C C . ALA B 1 70 ? -3.463 7.461 3.117 1 90.56 70 ALA B C 1
ATOM 2084 O O . ALA B 1 70 ? -3.086 6.66 2.258 1 90.56 70 ALA B O 1
ATOM 2085 N N . ARG B 1 71 ? -3.816 7.059 4.277 1 90.81 71 ARG B N 1
ATOM 2086 C CA . ARG B 1 71 ? -3.791 5.66 4.691 1 90.81 71 ARG B CA 1
ATOM 2087 C C . ARG B 1 71 ? -4.734 4.82 3.834 1 90.81 71 ARG B C 1
ATOM 2089 O O . ARG B 1 71 ? -4.332 3.793 3.283 1 90.81 71 ARG B O 1
ATOM 2096 N N . THR B 1 72 ? -5.852 5.34 3.699 1 90 72 THR B N 1
ATOM 2097 C CA . THR B 1 72 ? -6.895 4.617 2.979 1 90 72 THR B CA 1
ATOM 2098 C C . THR B 1 72 ? -6.535 4.484 1.501 1 90 72 THR B C 1
ATOM 2100 O O . THR B 1 72 ? -6.691 3.41 0.914 1 90 72 THR B O 1
ATOM 2103 N N . TYR B 1 73 ? -6.027 5.562 0.948 1 89.56 73 TYR B N 1
ATOM 2104 C CA . TYR B 1 73 ? -5.668 5.555 -0.466 1 89.56 73 TYR B CA 1
ATOM 2105 C C . TYR B 1 73 ? -4.504 4.609 -0.727 1 89.56 73 TYR B C 1
ATOM 2107 O O . TYR B 1 73 ? -4.496 3.881 -1.723 1 89.56 73 TYR B O 1
ATOM 2115 N N . ALA B 1 74 ? -3.59 4.609 0.17 1 92.62 74 ALA B N 1
ATOM 2116 C CA . ALA B 1 74 ? -2.424 3.752 -0.018 1 92.62 74 ALA B CA 1
ATOM 2117 C C . ALA B 1 74 ? -2.818 2.279 -0.003 1 92.62 74 ALA B C 1
ATOM 2119 O O . ALA B 1 74 ? -2.422 1.515 -0.886 1 92.62 74 ALA B O 1
ATOM 2120 N N . VAL B 1 75 ? -3.65 1.961 0.885 1 93.69 75 VAL B N 1
ATOM 2121 C CA . VAL B 1 75 ? -4.09 0.575 1.013 1 93.69 75 VAL B CA 1
ATOM 2122 C C . VAL B 1 75 ? -4.949 0.192 -0.19 1 93.69 75 VAL B C 1
ATOM 2124 O O . VAL B 1 75 ? -4.832 -0.917 -0.717 1 93.69 75 VAL B O 1
ATOM 2127 N N . THR B 1 76 ? -5.68 1.126 -0.629 1 95.19 76 THR B N 1
ATOM 2128 C CA . THR B 1 76 ? -6.574 0.881 -1.758 1 95.19 76 THR B CA 1
ATOM 2129 C C . THR B 1 76 ? -5.773 0.612 -3.029 1 95.19 76 THR B C 1
ATOM 2131 O O . THR B 1 76 ? -6.027 -0.366 -3.734 1 95.19 76 THR B O 1
ATOM 2134 N N . ASN B 1 77 ? -4.82 1.44 -3.266 1 95.06 77 ASN B N 1
ATOM 2135 C CA . ASN B 1 77 ? -4.008 1.274 -4.465 1 95.06 77 ASN B CA 1
ATOM 2136 C C . ASN B 1 77 ? -3.189 -0.012 -4.414 1 95.06 77 ASN B C 1
ATOM 2138 O O . ASN B 1 77 ? -3.08 -0.723 -5.414 1 95.06 77 ASN B O 1
ATOM 2142 N N . PHE B 1 78 ? -2.695 -0.316 -3.27 1 96.81 78 PHE B N 1
ATOM 2143 C CA . PHE B 1 78 ? -1.932 -1.542 -3.074 1 96.81 78 PHE B CA 1
ATOM 2144 C C . PHE B 1 78 ? -2.807 -2.768 -3.303 1 96.81 78 PHE B C 1
ATOM 2146 O O . PHE B 1 78 ? -2.426 -3.68 -4.039 1 96.81 78 PHE B O 1
ATOM 2153 N N . ALA B 1 79 ? -3.951 -2.715 -2.736 1 97.12 79 ALA B N 1
ATOM 2154 C CA . ALA B 1 79 ? -4.895 -3.822 -2.863 1 97.12 79 ALA B CA 1
ATOM 2155 C C . ALA B 1 79 ? -5.289 -4.043 -4.32 1 97.12 79 ALA B C 1
ATOM 2157 O O . ALA B 1 79 ? -5.391 -5.184 -4.777 1 97.12 79 ALA B O 1
ATOM 2158 N N . ARG B 1 80 ? -5.488 -2.998 -5.039 1 96.44 80 ARG B N 1
ATOM 2159 C CA . ARG B 1 80 ? -5.855 -3.092 -6.445 1 96.44 80 ARG B CA 1
ATOM 2160 C C . ARG B 1 80 ? -4.773 -3.805 -7.25 1 96.44 80 ARG B C 1
ATOM 2162 O O . ARG B 1 80 ? -5.074 -4.688 -8.055 1 96.44 80 ARG B O 1
ATOM 2169 N N . ASP B 1 81 ? -3.613 -3.414 -6.992 1 96.62 81 ASP B N 1
ATOM 2170 C CA . ASP B 1 81 ? -2.5 -4.023 -7.711 1 96.62 81 ASP B CA 1
ATOM 2171 C C . ASP B 1 81 ? -2.338 -5.492 -7.328 1 96.62 81 ASP B C 1
ATOM 2173 O O . ASP B 1 81 ? -2.023 -6.332 -8.18 1 96.62 81 ASP B O 1
ATOM 2177 N N . MET B 1 82 ? -2.621 -5.812 -6.078 1 96.88 82 MET B N 1
ATOM 2178 C CA . MET B 1 82 ? -2.529 -7.203 -5.633 1 96.88 82 MET B CA 1
ATOM 2179 C C . MET B 1 82 ? -3.65 -8.039 -6.238 1 96.88 82 MET B C 1
ATOM 2181 O O . MET B 1 82 ? -3.457 -9.219 -6.535 1 96.88 82 MET B O 1
ATOM 2185 N N . LEU B 1 83 ? -4.734 -7.414 -6.402 1 95.62 83 LEU B N 1
ATOM 2186 C CA . LEU B 1 83 ? -5.84 -8.094 -7.062 1 95.62 83 LEU B CA 1
ATOM 2187 C C . LEU B 1 83 ? -5.465 -8.484 -8.492 1 95.62 83 LEU B C 1
ATOM 2189 O O . LEU B 1 83 ? -5.781 -9.586 -8.938 1 95.62 83 LEU B O 1
ATOM 2193 N N . ASN B 1 84 ? -4.793 -7.578 -9.148 1 95.06 84 ASN B N 1
ATOM 2194 C CA . ASN B 1 84 ? -4.312 -7.875 -10.492 1 95.06 84 ASN B CA 1
ATOM 2195 C C . ASN B 1 84 ? -3.371 -9.07 -10.508 1 95.06 84 ASN B C 1
ATOM 2197 O O . ASN B 1 84 ? -3.412 -9.891 -11.422 1 95.06 84 ASN B O 1
ATOM 2201 N N . THR B 1 85 ? -2.617 -9.211 -9.516 1 96.25 85 THR B N 1
ATOM 2202 C CA . THR B 1 85 ? -1.718 -10.352 -9.383 1 96.25 85 THR B CA 1
ATOM 2203 C C . THR B 1 85 ? -2.506 -11.648 -9.219 1 96.25 85 THR B C 1
ATOM 2205 O O . THR B 1 85 ? -2.221 -12.641 -9.875 1 96.25 85 THR B O 1
ATOM 2208 N N . ALA B 1 86 ? -3.484 -11.602 -8.336 1 95.56 86 ALA B N 1
ATOM 2209 C CA . ALA B 1 86 ? -4.332 -12.773 -8.125 1 95.56 86 ALA B CA 1
ATOM 2210 C C . ALA B 1 86 ? -5.008 -13.203 -9.422 1 95.56 86 ALA B C 1
ATOM 2212 O O . ALA B 1 86 ? -5.051 -14.391 -9.75 1 95.56 86 ALA B O 1
ATOM 2213 N N . ASP B 1 87 ? -5.391 -12.234 -10.172 1 94.12 87 ASP B N 1
ATOM 2214 C CA . ASP B 1 87 ? -6.047 -12.508 -11.453 1 94.12 87 ASP B CA 1
ATOM 2215 C C . ASP B 1 87 ? -5.074 -13.148 -12.445 1 94.12 87 ASP B C 1
ATOM 2217 O O . ASP B 1 87 ? -5.445 -14.062 -13.18 1 94.12 87 ASP B O 1
ATOM 2221 N N . ASN B 1 88 ? -3.922 -12.609 -12.438 1 96.19 88 ASN B N 1
ATOM 2222 C CA . ASN B 1 88 ? -2.918 -13.133 -13.352 1 96.19 88 ASN B CA 1
ATOM 2223 C C . ASN B 1 88 ? -2.547 -14.578 -13.008 1 96.19 88 ASN B C 1
ATOM 2225 O O . ASN B 1 88 ? -2.354 -15.398 -13.906 1 96.19 88 ASN B O 1
ATOM 2229 N N . ILE B 1 89 ? -2.496 -14.891 -11.734 1 97.06 89 ILE B N 1
ATOM 2230 C CA . ILE B 1 89 ? -2.207 -16.25 -11.297 1 97.06 89 ILE B CA 1
ATOM 2231 C C . ILE B 1 89 ? -3.338 -17.188 -11.734 1 97.06 89 ILE B C 1
ATOM 2233 O O . ILE B 1 89 ? -3.092 -18.25 -12.297 1 97.06 89 ILE B O 1
ATOM 2237 N N . ARG B 1 90 ? -4.508 -16.75 -11.531 1 95.12 90 ARG B N 1
ATOM 2238 C CA . ARG B 1 90 ? -5.664 -17.562 -11.914 1 95.12 90 ARG B CA 1
ATOM 2239 C C . ARG B 1 90 ? -5.691 -17.797 -13.422 1 95.12 90 ARG B C 1
ATOM 2241 O O . ARG B 1 90 ? -5.961 -18.906 -13.883 1 95.12 90 ARG B O 1
ATOM 2248 N N . ARG B 1 91 ? -5.371 -16.766 -14.109 1 94.56 91 ARG B N 1
ATOM 2249 C CA . ARG B 1 91 ? -5.336 -16.875 -15.562 1 94.56 91 ARG B CA 1
ATOM 2250 C C . ARG B 1 91 ? -4.285 -17.891 -16.016 1 94.56 91 ARG B C 1
ATOM 2252 O O . ARG B 1 91 ? -4.527 -18.672 -16.938 1 94.56 91 ARG B O 1
ATOM 2259 N N . ALA B 1 92 ? -3.191 -17.844 -15.391 1 95.94 92 ALA B N 1
ATOM 2260 C CA . ALA B 1 92 ? -2.133 -18.797 -15.711 1 95.94 92 ALA B CA 1
ATOM 2261 C C . ALA B 1 92 ? -2.576 -20.234 -15.422 1 95.94 92 ALA B C 1
ATOM 2263 O O . ALA B 1 92 ? -2.371 -21.125 -16.234 1 95.94 92 ALA B O 1
ATOM 2264 N N . LEU B 1 93 ? -3.26 -20.453 -14.336 1 95.88 93 LEU B N 1
ATOM 2265 C CA . LEU B 1 93 ? -3.754 -21.766 -13.969 1 95.88 93 LEU B CA 1
ATOM 2266 C C . LEU B 1 93 ? -4.828 -22.25 -14.945 1 95.88 93 LEU B C 1
ATOM 2268 O O . LEU B 1 93 ? -4.824 -23.406 -15.359 1 95.88 93 LEU B O 1
ATOM 2272 N N . ASP B 1 94 ? -5.617 -21.297 -15.344 1 94.06 94 ASP B N 1
ATOM 2273 C CA . ASP B 1 94 ? -6.73 -21.625 -16.234 1 94.06 94 ASP B CA 1
ATOM 2274 C C . ASP B 1 94 ? -6.242 -21.906 -17.656 1 94.06 94 ASP B C 1
ATOM 2276 O O . ASP B 1 94 ? -6.969 -22.484 -18.453 1 94.06 94 ASP B O 1
ATOM 2280 N N . SER B 1 95 ? -5.086 -21.453 -17.969 1 92.81 95 SER B N 1
ATOM 2281 C CA . SER B 1 95 ? -4.535 -21.672 -19.297 1 92.81 95 SER B CA 1
ATOM 2282 C C . SER B 1 95 ? -4.133 -23.125 -19.5 1 92.81 95 SER B C 1
ATOM 2284 O O . SER B 1 95 ? -3.912 -23.562 -20.641 1 92.81 95 SER B O 1
ATOM 2286 N N . VAL B 1 96 ? -4 -23.922 -18.453 1 94.44 96 VAL B N 1
ATOM 2287 C CA . VAL B 1 96 ? -3.721 -25.344 -18.547 1 94.44 96 VAL B CA 1
ATOM 2288 C C . VAL B 1 96 ? -5.027 -26.109 -18.75 1 94.44 96 VAL B C 1
ATOM 2290 O O . VAL B 1 96 ? -5.875 -26.141 -17.844 1 94.44 96 VAL B O 1
ATOM 2293 N N . PRO B 1 97 ? -5.105 -26.734 -19.859 1 94.44 97 PRO B N 1
ATOM 2294 C CA . PRO B 1 97 ? -6.34 -27.484 -20.109 1 94.44 97 PRO B CA 1
ATOM 2295 C C . PRO B 1 97 ? -6.586 -28.562 -19.062 1 94.44 97 PRO B C 1
ATOM 2297 O O . PRO B 1 97 ? -5.633 -29.141 -18.531 1 94.44 97 PRO B O 1
ATOM 2300 N N . GLU B 1 98 ? -7.84 -28.828 -18.859 1 92.94 98 GLU B N 1
ATOM 2301 C CA . GLU B 1 98 ? -8.242 -29.781 -17.828 1 92.94 98 GLU B CA 1
ATOM 2302 C C . GLU B 1 98 ? -7.582 -31.141 -18.062 1 92.94 98 GLU B C 1
ATOM 2304 O O . GLU B 1 98 ? -7.16 -31.797 -17.094 1 92.94 98 GLU B O 1
ATOM 2309 N N . GLU B 1 99 ? -7.512 -31.609 -19.281 1 91.94 99 GLU B N 1
ATOM 2310 C CA . GLU B 1 99 ? -6.902 -32.875 -19.609 1 91.94 99 GLU B CA 1
ATOM 2311 C C . GLU B 1 99 ? -5.426 -32.906 -19.203 1 91.94 99 GLU B C 1
ATOM 2313 O O . GLU B 1 99 ? -4.945 -33.906 -18.656 1 91.94 99 GLU B O 1
ATOM 2318 N N . ALA B 1 100 ? -4.715 -31.859 -19.5 1 90.75 100 ALA B N 1
ATOM 2319 C CA . ALA B 1 100 ? -3.301 -31.75 -19.156 1 90.75 100 ALA B CA 1
ATOM 2320 C C . ALA B 1 100 ? -3.115 -31.719 -17.641 1 90.75 100 ALA B C 1
ATOM 2322 O O . ALA B 1 100 ? -2.178 -32.312 -17.109 1 90.75 100 ALA B O 1
ATOM 2323 N N . ARG B 1 101 ? -3.992 -31.062 -16.984 1 91.38 101 ARG B N 1
ATOM 2324 C CA . ARG B 1 101 ? -3.938 -30.953 -15.531 1 91.38 101 ARG B CA 1
ATOM 2325 C C . ARG B 1 101 ? -4.141 -32.312 -14.875 1 91.38 101 ARG B C 1
ATOM 2327 O O . ARG B 1 101 ? -3.422 -32.688 -13.945 1 91.38 101 ARG B O 1
ATOM 2334 N N . ALA B 1 102 ? -5.102 -33.031 -15.406 1 91 102 ALA B N 1
ATOM 2335 C CA . ALA B 1 102 ? -5.426 -34.344 -14.859 1 91 102 ALA B CA 1
ATOM 2336 C C . ALA B 1 102 ? -4.285 -35.344 -15.086 1 91 102 ALA B C 1
ATOM 2338 O O . ALA B 1 102 ? -4.066 -36.25 -14.281 1 91 102 ALA B O 1
ATOM 2339 N N . GLY B 1 103 ? -3.578 -35.188 -16.141 1 88.69 103 GLY B N 1
ATOM 2340 C CA . GLY B 1 103 ? -2.502 -36.094 -16.484 1 88.69 103 GLY B CA 1
ATOM 2341 C C . GLY B 1 103 ? -1.15 -35.656 -15.961 1 88.69 103 GLY B C 1
ATOM 2342 O O . GLY B 1 103 ? -0.143 -36.344 -16.172 1 88.69 103 GLY B O 1
ATOM 2343 N N . ALA B 1 104 ? -1.201 -34.5 -15.336 1 87.38 104 ALA B N 1
ATOM 2344 C CA . ALA B 1 104 ? 0.072 -34 -14.836 1 87.38 104 ALA B CA 1
ATOM 2345 C C . ALA B 1 104 ? 0.64 -34.906 -13.75 1 87.38 104 ALA B C 1
ATOM 2347 O O . ALA B 1 104 ? -0.102 -35.406 -12.898 1 87.38 104 ALA B O 1
ATOM 2348 N N . GLU B 1 105 ? 1.916 -35.188 -13.812 1 87.69 105 GLU B N 1
ATOM 2349 C CA . GLU B 1 105 ? 2.588 -36 -12.82 1 87.69 105 GLU B CA 1
ATOM 2350 C C . GLU B 1 105 ? 3.895 -35.375 -12.359 1 87.69 105 GLU B C 1
ATOM 2352 O O . GLU B 1 105 ? 4.402 -34.438 -13 1 87.69 105 GLU B O 1
ATOM 2357 N N . GLY B 1 106 ? 4.305 -35.75 -11.148 1 90.56 106 GLY B N 1
ATOM 2358 C CA . GLY B 1 106 ? 5.609 -35.344 -10.648 1 90.56 106 GLY B CA 1
ATOM 2359 C C . GLY B 1 106 ? 5.727 -33.844 -10.398 1 90.56 106 GLY B C 1
ATOM 2360 O O . GLY B 1 106 ? 4.91 -33.281 -9.672 1 90.56 106 GLY B O 1
ATOM 2361 N N . PRO B 1 107 ? 6.668 -33.25 -11.062 1 90.75 107 PRO B N 1
ATOM 2362 C CA . PRO B 1 107 ? 6.973 -31.844 -10.781 1 90.75 107 PRO B CA 1
ATOM 2363 C C . PRO B 1 107 ? 5.875 -30.906 -11.25 1 90.75 107 PRO B C 1
ATOM 2365 O O . PRO B 1 107 ? 5.621 -29.875 -10.609 1 90.75 107 PRO B O 1
ATOM 2368 N N . PHE B 1 108 ? 5.188 -31.297 -12.32 1 92.44 108 PHE B N 1
ATOM 2369 C CA . PHE B 1 108 ? 4.172 -30.406 -12.859 1 92.44 108 PHE B CA 1
ATOM 2370 C C . PHE B 1 108 ? 2.895 -30.469 -12.031 1 92.44 108 PHE B C 1
ATOM 2372 O O . PHE B 1 108 ? 2.203 -29.453 -11.867 1 92.44 108 PHE B O 1
ATOM 2379 N N . LYS B 1 109 ? 2.615 -31.594 -11.539 1 94 109 LYS B N 1
ATOM 2380 C CA . LYS B 1 109 ? 1.504 -31.703 -10.602 1 94 109 LYS B CA 1
ATOM 2381 C C . LYS B 1 109 ? 1.763 -30.891 -9.344 1 94 109 LYS B C 1
ATOM 2383 O O . LYS B 1 109 ? 0.875 -30.172 -8.859 1 94 109 LYS B O 1
ATOM 2388 N N . GLY B 1 110 ? 2.928 -31.016 -8.828 1 94.38 110 GLY B N 1
ATOM 2389 C CA . GLY B 1 110 ? 3.312 -30.234 -7.66 1 94.38 110 GLY B CA 1
ATOM 2390 C C . GLY B 1 110 ? 3.238 -28.734 -7.898 1 94.38 110 GLY B C 1
ATOM 2391 O O . GLY B 1 110 ? 2.812 -27.984 -7.02 1 94.38 110 GLY B O 1
ATOM 2392 N N . LEU B 1 111 ? 3.637 -28.344 -9.078 1 95.69 111 LEU B N 1
ATOM 2393 C CA . LEU B 1 111 ? 3.586 -26.922 -9.43 1 95.69 111 LEU B CA 1
ATOM 2394 C C . LEU B 1 111 ? 2.146 -26.422 -9.453 1 95.69 111 LEU B C 1
ATOM 2396 O O . LEU B 1 111 ? 1.836 -25.375 -8.875 1 95.69 111 LEU B O 1
ATOM 2400 N N . ILE B 1 112 ? 1.305 -27.125 -10.125 1 95.94 112 ILE B N 1
ATOM 2401 C CA . ILE B 1 112 ? -0.093 -26.719 -10.25 1 95.94 112 ILE B CA 1
ATOM 2402 C C . ILE B 1 112 ? -0.735 -26.641 -8.867 1 95.94 112 ILE B C 1
ATOM 2404 O O . ILE B 1 112 ? -1.387 -25.656 -8.539 1 95.94 112 ILE B O 1
ATOM 2408 N N . GLU B 1 113 ? -0.492 -27.609 -8.062 1 95.25 113 GLU B N 1
ATOM 2409 C CA . GLU B 1 113 ? -1.058 -27.625 -6.719 1 95.25 113 GLU B CA 1
ATOM 2410 C C . GLU B 1 113 ? -0.494 -26.5 -5.859 1 95.25 113 GLU B C 1
ATOM 2412 O O . GLU B 1 113 ? -1.229 -25.859 -5.102 1 95.25 113 GLU B O 1
ATOM 2417 N N . GLY B 1 114 ? 0.783 -26.281 -5.984 1 96.25 114 GLY B N 1
ATOM 2418 C CA . GLY B 1 114 ? 1.421 -25.219 -5.227 1 96.25 114 GLY B CA 1
ATOM 2419 C C . GLY B 1 114 ? 0.902 -23.844 -5.586 1 96.25 114 GLY B C 1
ATOM 2420 O O . GLY B 1 114 ? 0.644 -23.016 -4.703 1 96.25 114 GLY B O 1
ATOM 2421 N N . ILE B 1 115 ? 0.773 -23.641 -6.875 1 97.31 115 ILE B N 1
ATOM 2422 C CA . ILE B 1 115 ? 0.3 -22.344 -7.34 1 97.31 115 ILE B CA 1
ATOM 2423 C C . ILE B 1 115 ? -1.175 -22.172 -6.98 1 97.31 115 ILE B C 1
ATOM 2425 O O . ILE B 1 115 ? -1.613 -21.078 -6.633 1 97.31 115 ILE B O 1
ATOM 2429 N N . ASP B 1 116 ? -1.907 -23.219 -7.055 1 96.5 116 ASP B N 1
ATOM 2430 C CA . ASP B 1 116 ? -3.307 -23.172 -6.641 1 96.5 116 ASP B CA 1
ATOM 2431 C C . ASP B 1 116 ? -3.43 -22.797 -5.164 1 96.5 116 ASP B C 1
ATOM 2433 O O . ASP B 1 116 ? -4.242 -21.953 -4.797 1 96.5 116 ASP B O 1
ATOM 2437 N N . LEU B 1 117 ? -2.627 -23.406 -4.359 1 96.31 117 LEU B N 1
ATOM 2438 C CA . LEU B 1 117 ? -2.619 -23.109 -2.932 1 96.31 117 LEU B CA 1
ATOM 2439 C C . LEU B 1 117 ? -2.223 -21.672 -2.68 1 96.31 117 LEU B C 1
ATOM 2441 O O . LEU B 1 117 ? -2.818 -21 -1.836 1 96.31 117 LEU B O 1
ATOM 2445 N N . THR B 1 118 ? -1.237 -21.234 -3.414 1 97.38 118 THR B N 1
ATOM 2446 C CA . THR B 1 118 ? -0.767 -19.859 -3.262 1 97.38 118 THR B CA 1
ATOM 2447 C C . THR B 1 118 ? -1.863 -18.875 -3.639 1 97.38 118 THR B C 1
ATOM 2449 O O . THR B 1 118 ? -2.033 -17.844 -2.977 1 97.38 118 THR B O 1
ATOM 2452 N N . GLU B 1 119 ? -2.516 -19.141 -4.684 1 96.38 119 GLU B N 1
ATOM 2453 C CA . GLU B 1 119 ? -3.619 -18.281 -5.109 1 96.38 119 GLU B CA 1
ATOM 2454 C C . GLU B 1 119 ? -4.707 -18.219 -4.043 1 96.38 119 GLU B C 1
ATOM 2456 O O . GLU B 1 119 ? -5.223 -17.141 -3.746 1 96.38 119 GLU B O 1
ATOM 2461 N N . ARG B 1 120 ? -5.059 -19.297 -3.463 1 96.25 120 ARG B N 1
ATOM 2462 C CA . ARG B 1 120 ? -6.062 -19.328 -2.404 1 96.25 120 ARG B CA 1
ATOM 2463 C C . ARG B 1 120 ? -5.602 -18.531 -1.188 1 96.25 120 ARG B C 1
ATOM 2465 O O . ARG B 1 120 ? -6.387 -17.797 -0.593 1 96.25 120 ARG B O 1
ATOM 2472 N N . ASP B 1 121 ? -4.379 -18.766 -0.897 1 96.44 121 ASP B N 1
ATOM 2473 C CA . ASP B 1 121 ? -3.811 -18.031 0.236 1 96.44 121 ASP B CA 1
ATOM 2474 C C . ASP B 1 121 ? -3.816 -16.531 -0.018 1 96.44 121 ASP B C 1
ATOM 2476 O O . ASP B 1 121 ? -4.078 -15.742 0.894 1 96.44 121 ASP B O 1
ATOM 2480 N N . LEU B 1 122 ? -3.471 -16.172 -1.229 1 96.88 122 LEU B N 1
ATOM 2481 C CA . LEU B 1 122 ? -3.48 -14.758 -1.604 1 96.88 122 LEU B CA 1
ATOM 2482 C C . LEU B 1 122 ? -4.879 -14.164 -1.464 1 96.88 122 LEU B C 1
ATOM 2484 O O . LEU B 1 122 ? -5.043 -13.07 -0.919 1 96.88 122 LEU B O 1
ATOM 2488 N N . THR B 1 123 ? -5.855 -14.891 -1.863 1 95.12 123 THR B N 1
ATOM 2489 C CA . THR B 1 123 ? -7.238 -14.438 -1.757 1 95.12 123 THR B CA 1
ATOM 2490 C C . THR B 1 123 ? -7.637 -14.258 -0.294 1 95.12 123 THR B C 1
ATOM 2492 O O . THR B 1 123 ? -8.242 -13.25 0.07 1 95.12 123 THR B O 1
ATOM 2495 N N . LYS B 1 124 ? -7.223 -15.156 0.49 1 96.06 124 LYS B N 1
ATOM 2496 C CA . LYS B 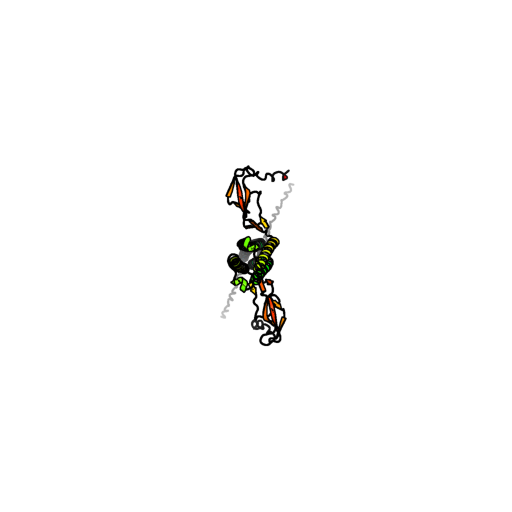1 124 ? -7.496 -15.062 1.922 1 96.06 124 LYS B CA 1
ATOM 2497 C C . LYS B 1 124 ? -6.793 -13.859 2.539 1 96.06 124 LYS B C 1
ATOM 2499 O O . LYS B 1 124 ? -7.352 -13.188 3.408 1 96.06 124 LYS B O 1
ATOM 2504 N N . THR B 1 125 ? -5.602 -13.688 2.096 1 96.44 125 THR B N 1
ATOM 2505 C CA . THR B 1 125 ? -4.828 -12.555 2.592 1 96.44 125 THR B CA 1
ATOM 2506 C C . THR B 1 125 ? -5.508 -11.234 2.227 1 96.44 125 THR B C 1
ATOM 2508 O O . THR B 1 125 ? -5.629 -10.336 3.064 1 96.44 125 THR B O 1
ATOM 2511 N N . LEU B 1 126 ? -5.93 -11.102 1.019 1 96.62 126 LEU B N 1
ATOM 2512 C CA . LEU B 1 126 ? -6.656 -9.906 0.587 1 96.62 126 LEU B CA 1
ATOM 2513 C C . LEU B 1 126 ? -7.902 -9.695 1.438 1 96.62 126 LEU B C 1
ATOM 2515 O O . LEU B 1 126 ? -8.188 -8.57 1.859 1 96.62 126 LEU B O 1
ATOM 2519 N N . GLU B 1 127 ? -8.57 -10.766 1.778 1 95.5 127 GLU B N 1
ATOM 2520 C CA . GLU B 1 127 ? -9.758 -10.688 2.625 1 95.5 127 GLU B CA 1
ATOM 2521 C C . GLU B 1 127 ? -9.406 -10.211 4.031 1 95.5 127 GLU B C 1
ATOM 2523 O O . GLU B 1 127 ? -10.102 -9.375 4.605 1 95.5 127 GLU B O 1
ATOM 2528 N N . ARG B 1 128 ? -8.398 -10.727 4.492 1 94.5 128 ARG B N 1
ATOM 2529 C CA . ARG B 1 128 ? -7.945 -10.367 5.836 1 94.5 128 ARG B CA 1
ATOM 2530 C C . ARG B 1 128 ? -7.602 -8.883 5.918 1 94.5 128 ARG B C 1
ATOM 2532 O O . ARG B 1 128 ? -7.734 -8.266 6.977 1 94.5 128 ARG B O 1
ATOM 2539 N N . HIS B 1 129 ? -7.23 -8.344 4.828 1 93.62 129 HIS B N 1
ATOM 2540 C CA . HIS B 1 129 ? -6.859 -6.934 4.812 1 93.62 129 HIS B CA 1
ATOM 2541 C C . HIS B 1 129 ? -8.031 -6.059 4.375 1 93.62 129 HIS B C 1
ATOM 2543 O O . HIS B 1 129 ? -7.848 -4.875 4.074 1 93.62 129 HIS B O 1
ATOM 2549 N N . GLY B 1 130 ? -9.219 -6.68 4.277 1 93.62 130 GLY B N 1
ATOM 2550 C CA . GLY B 1 130 ? -10.438 -5.883 4.148 1 93.62 130 GLY B CA 1
ATOM 2551 C C . GLY B 1 130 ? -11.008 -5.902 2.744 1 93.62 130 GLY B C 1
ATOM 2552 O O . GLY B 1 130 ? -12.008 -5.227 2.469 1 93.62 130 GLY B O 1
ATOM 2553 N N . VAL B 1 131 ? -10.383 -6.594 1.864 1 96.19 131 VAL B N 1
ATOM 2554 C CA . VAL B 1 131 ? -10.922 -6.703 0.515 1 96.19 131 VAL B CA 1
ATOM 2555 C C . VAL B 1 131 ? -12.125 -7.648 0.517 1 96.19 131 VAL B C 1
ATOM 2557 O O . VAL B 1 131 ? -12.039 -8.766 1.044 1 96.19 131 VAL B O 1
ATOM 2560 N N . LYS B 1 132 ? -13.188 -7.191 -0.078 1 95.56 132 LYS B N 1
ATOM 2561 C CA . LYS B 1 132 ? -14.406 -7.996 -0.089 1 95.56 132 LYS B CA 1
ATOM 2562 C C . LYS B 1 132 ? -14.945 -8.148 -1.506 1 95.56 132 LYS B C 1
ATOM 2564 O O . LYS B 1 132 ? -14.883 -7.215 -2.307 1 95.56 132 LYS B O 1
ATOM 2569 N N . VAL B 1 133 ? -15.508 -9.297 -1.719 1 94.56 133 VAL B N 1
ATOM 2570 C CA . VAL B 1 133 ? -16.109 -9.602 -3.012 1 94.56 133 VAL B CA 1
ATOM 2571 C C . VAL B 1 133 ? -17.484 -8.93 -3.117 1 94.56 133 VAL B C 1
ATOM 2573 O O . VAL B 1 133 ? -18.234 -8.883 -2.141 1 94.56 133 VAL B O 1
ATOM 2576 N N . VAL B 1 134 ? -17.703 -8.352 -4.285 1 93 134 VAL B N 1
ATOM 2577 C CA . VAL B 1 134 ? -19.016 -7.793 -4.582 1 93 134 VAL B CA 1
ATOM 2578 C C . VAL B 1 134 ? -19.797 -8.742 -5.488 1 93 134 VAL B C 1
ATOM 2580 O O . VAL B 1 134 ? -19.422 -8.969 -6.641 1 93 134 VAL B O 1
ATOM 2583 N N . ASP B 1 135 ? -20.734 -9.406 -5.027 1 89.5 135 ASP B N 1
ATOM 2584 C CA . ASP B 1 135 ? -21.641 -10.25 -5.809 1 89.5 135 ASP B CA 1
ATOM 2585 C C . ASP B 1 135 ? -23.047 -9.664 -5.867 1 89.5 135 ASP B C 1
ATOM 2587 O O . ASP B 1 135 ? -23.906 -10.023 -5.066 1 89.5 135 ASP B O 1
ATOM 2591 N N . PRO B 1 136 ? -23.328 -8.906 -6.84 1 92.88 136 PRO B N 1
ATOM 2592 C CA . PRO B 1 136 ? -24.562 -8.094 -6.832 1 92.88 136 PRO B CA 1
ATOM 2593 C C . PRO B 1 136 ? -25.719 -8.773 -7.547 1 92.88 136 PRO B C 1
ATOM 2595 O O . PRO B 1 136 ? -26.734 -8.133 -7.836 1 92.88 136 PRO B O 1
ATOM 2598 N N . LYS B 1 137 ? -25.547 -10.031 -7.836 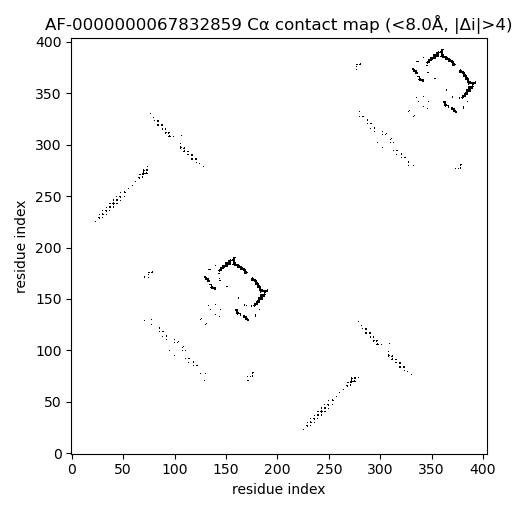1 93.69 137 LYS B N 1
ATOM 2599 C CA . LYS B 1 137 ? -26.641 -10.703 -8.531 1 93.69 137 LYS B CA 1
ATOM 2600 C C . LYS B 1 137 ? -27.953 -10.555 -7.754 1 93.69 137 LYS B C 1
ATOM 2602 O O . LYS B 1 137 ? -28 -10.836 -6.555 1 93.69 137 LYS B O 1
ATOM 2607 N N . GLY B 1 138 ? -28.984 -10.117 -8.438 1 92.25 138 GLY B N 1
ATOM 2608 C CA . GLY B 1 138 ? -30.297 -9.977 -7.828 1 92.25 138 GLY B CA 1
ATOM 2609 C C . GLY B 1 138 ? -30.484 -8.633 -7.145 1 92.25 138 GLY B C 1
ATOM 2610 O O . GLY B 1 138 ? -31.594 -8.297 -6.73 1 92.25 138 GLY B O 1
ATOM 2611 N N . GLN B 1 139 ? -29.453 -7.887 -7.09 1 94.19 139 GLN B N 1
ATOM 2612 C CA . GLN B 1 139 ? -29.5 -6.59 -6.426 1 94.19 139 GLN B CA 1
ATOM 2613 C C . GLN B 1 139 ? -29.719 -5.465 -7.434 1 94.19 139 GLN B C 1
ATOM 2615 O O . GLN B 1 139 ? -29.625 -5.68 -8.641 1 94.19 139 GLN B O 1
ATOM 2620 N N . ARG B 1 140 ? -30.031 -4.324 -6.832 1 94.94 140 ARG B N 1
ATOM 2621 C CA . ARG B 1 140 ? -30.172 -3.146 -7.68 1 94.94 140 ARG B CA 1
ATOM 2622 C C . ARG B 1 140 ? -28.812 -2.641 -8.148 1 94.94 140 ARG B C 1
ATOM 2624 O O . ARG B 1 140 ? -27.844 -2.643 -7.383 1 94.94 140 ARG B O 1
ATOM 2631 N N . PHE B 1 141 ? -28.828 -2.162 -9.344 1 96.44 141 PHE B N 1
ATOM 2632 C CA . PHE B 1 141 ? -27.625 -1.601 -9.93 1 96.44 141 PHE B CA 1
ATOM 2633 C C . PHE B 1 141 ? -27.125 -0.407 -9.125 1 96.44 141 PHE B C 1
ATOM 2635 O O . PHE B 1 141 ? -27.906 0.486 -8.781 1 96.44 141 PHE B O 1
ATOM 2642 N N . ASP B 1 142 ? -25.922 -0.513 -8.742 1 95.88 142 ASP B N 1
ATOM 2643 C CA . ASP B 1 142 ? -25.234 0.586 -8.062 1 95.88 142 ASP B CA 1
ATOM 2644 C C . ASP B 1 142 ? -24.094 1.135 -8.914 1 95.88 142 ASP B C 1
ATOM 2646 O O . ASP B 1 142 ? -23.062 0.474 -9.086 1 95.88 142 ASP B O 1
ATOM 2650 N N . PRO B 1 143 ? -24.219 2.35 -9.391 1 95.19 143 PRO B N 1
ATOM 2651 C CA . PRO B 1 143 ? -23.203 2.898 -10.289 1 95.19 143 PRO B CA 1
ATOM 2652 C C . PRO B 1 143 ? -21.828 3.049 -9.617 1 95.19 143 PRO B C 1
ATOM 2654 O O . PRO B 1 143 ? -20.828 3.205 -10.305 1 95.19 143 PRO B O 1
ATOM 2657 N N . ASN B 1 144 ? -21.75 2.984 -8.312 1 94.62 144 ASN B N 1
ATOM 2658 C CA . ASN B 1 144 ? -20.484 3.109 -7.613 1 94.62 144 ASN B CA 1
ATOM 2659 C C . ASN B 1 144 ? -19.75 1.771 -7.535 1 94.62 144 ASN B C 1
ATOM 2661 O O . ASN B 1 144 ? -18.531 1.731 -7.328 1 94.62 144 ASN B O 1
ATOM 2665 N N . ARG B 1 145 ? -20.516 0.748 -7.695 1 96.19 145 ARG B N 1
ATOM 2666 C CA . ARG B 1 145 ? -19.953 -0.574 -7.453 1 96.19 145 ARG B CA 1
ATOM 2667 C C . ARG B 1 145 ? -20.062 -1.455 -8.695 1 96.19 145 ARG B C 1
ATOM 2669 O O . ARG B 1 145 ? -19.375 -2.477 -8.805 1 96.19 145 ARG B O 1
ATOM 2676 N N . HIS B 1 146 ? -20.922 -0.951 -9.594 1 97.25 146 HIS B N 1
ATOM 2677 C CA . HIS B 1 146 ? -21.219 -1.793 -10.742 1 97.25 146 HIS B CA 1
ATOM 2678 C C . HIS B 1 146 ? -21 -1.034 -12.047 1 97.25 146 HIS B C 1
ATOM 2680 O O . HIS B 1 146 ? -21.047 0.198 -12.07 1 97.25 146 HIS B O 1
ATOM 2686 N N . GLN B 1 147 ? -20.688 -1.733 -13.07 1 97.19 147 GLN B N 1
ATOM 2687 C CA . GLN B 1 147 ? -20.656 -1.239 -14.445 1 97.19 147 GLN B CA 1
ATOM 2688 C C . GLN B 1 147 ? -21.562 -2.074 -15.352 1 97.19 147 GLN B C 1
ATOM 2690 O O . GLN B 1 147 ? -21.344 -3.275 -15.516 1 97.19 147 GLN B O 1
ATOM 2695 N N . ALA B 1 148 ? -22.453 -1.435 -15.914 1 97.12 148 ALA B N 1
ATOM 2696 C CA . ALA B 1 148 ? -23.391 -2.143 -16.781 1 97.12 148 ALA B CA 1
ATOM 2697 C C . ALA B 1 148 ? -22.781 -2.4 -18.156 1 97.12 148 ALA B C 1
ATOM 2699 O O . ALA B 1 148 ? -22.375 -1.463 -18.844 1 97.12 148 ALA B O 1
ATOM 2700 N N . MET B 1 149 ? -22.812 -3.645 -18.516 1 97.12 149 MET B N 1
ATOM 2701 C CA . MET B 1 149 ? -22.234 -4.016 -19.797 1 97.12 149 MET B CA 1
ATOM 2702 C C . MET B 1 149 ? -23.328 -4.16 -20.859 1 97.12 149 MET B C 1
ATOM 2704 O O . MET B 1 149 ? -23.094 -3.867 -22.031 1 97.12 149 MET B O 1
ATOM 2708 N N . PHE B 1 150 ? -24.438 -4.684 -20.469 1 95.81 150 PHE B N 1
ATOM 2709 C CA . PHE B 1 150 ? -25.578 -4.871 -21.375 1 95.81 150 PHE B CA 1
ATOM 2710 C C . PHE B 1 150 ? -26.875 -4.957 -20.594 1 95.81 150 PHE B C 1
ATOM 2712 O O . PHE B 1 150 ? -26.859 -5.02 -19.359 1 95.81 150 PHE B O 1
ATOM 2719 N N . GLU B 1 151 ? -27.922 -4.879 -21.359 1 95.19 151 GLU B N 1
ATOM 2720 C CA . GLU B 1 151 ? -29.25 -5.004 -20.781 1 95.19 151 GLU B CA 1
ATOM 2721 C C . GLU B 1 151 ? -29.922 -6.301 -21.219 1 95.19 151 GLU B C 1
ATOM 2723 O O . GLU B 1 151 ? -29.781 -6.73 -22.359 1 95.19 151 GLU B O 1
ATOM 2728 N N . VAL B 1 152 ? -30.562 -6.867 -20.219 1 94.06 152 VAL B N 1
ATOM 2729 C CA . VAL B 1 152 ? -31.281 -8.102 -20.5 1 94.06 152 VAL B CA 1
ATOM 2730 C C . VAL B 1 152 ? -32.781 -7.879 -20.297 1 94.06 152 VAL B C 1
ATOM 2732 O O . VAL B 1 152 ? -33.219 -7.477 -19.203 1 94.06 152 VAL B O 1
ATOM 2735 N N . PRO B 1 153 ? -33.5 -8.133 -21.391 1 92.5 153 PRO B N 1
ATOM 2736 C CA . PRO B 1 153 ? -34.938 -8.039 -21.203 1 92.5 153 PRO B CA 1
ATOM 2737 C C . PRO B 1 153 ? -35.469 -9.039 -20.172 1 92.5 153 PRO B C 1
ATOM 2739 O O . PRO B 1 153 ? -35.25 -10.242 -20.312 1 92.5 153 PRO B O 1
ATOM 2742 N N . ASN B 1 154 ? -35.938 -8.5 -19.062 1 90.25 154 ASN B N 1
ATOM 2743 C CA . ASN B 1 154 ? -36.469 -9.336 -18 1 90.25 154 ASN B CA 1
ATOM 2744 C C . ASN B 1 154 ? -37.625 -8.625 -17.266 1 90.25 154 ASN B C 1
ATOM 2746 O O . ASN B 1 154 ? -37.375 -7.699 -16.484 1 90.25 154 ASN B O 1
ATOM 2750 N N . THR B 1 155 ? -38.812 -9.133 -17.453 1 88.44 155 THR B N 1
ATOM 2751 C CA . THR B 1 155 ? -39.969 -8.477 -16.875 1 88.44 155 THR B CA 1
ATOM 2752 C C . THR B 1 155 ? -40.25 -9.008 -15.469 1 88.44 155 THR B C 1
ATOM 2754 O O . THR B 1 155 ? -41.125 -8.5 -14.766 1 88.44 155 THR B O 1
ATOM 2757 N N . GLU B 1 156 ? -39.438 -9.93 -15.016 1 90.06 156 GLU B N 1
ATOM 2758 C CA . GLU B 1 156 ? -39.688 -10.609 -13.75 1 90.06 156 GLU B CA 1
ATOM 2759 C C . GLU B 1 156 ? -39.062 -9.844 -12.578 1 90.06 156 GLU B C 1
ATOM 2761 O O . GLU B 1 156 ? -39.469 -10.016 -11.43 1 90.06 156 GLU B O 1
ATOM 2766 N N . VAL B 1 157 ? -38.188 -9.047 -12.992 1 90.56 157 VAL B N 1
ATOM 2767 C CA . VAL B 1 157 ? -37.531 -8.297 -11.938 1 90.56 157 VAL B CA 1
ATOM 2768 C C . VAL B 1 157 ? -37.594 -6.801 -12.242 1 90.56 157 VAL B C 1
ATOM 2770 O O . VAL B 1 157 ? -37.781 -6.402 -13.398 1 90.56 157 VAL B O 1
ATOM 2773 N N . PRO B 1 158 ? -37.438 -6.02 -11.195 1 91.69 158 PRO B N 1
ATOM 2774 C CA . PRO B 1 158 ? -37.469 -4.574 -11.43 1 91.69 158 PRO B CA 1
ATOM 2775 C C . PRO B 1 158 ? -36.375 -4.125 -12.406 1 91.69 158 PRO B C 1
ATOM 2777 O O . PRO B 1 158 ? -35.312 -4.73 -12.461 1 91.69 158 PRO B O 1
ATOM 2780 N N . ASN B 1 159 ? -36.656 -3.047 -13.023 1 92.81 159 ASN B N 1
ATOM 2781 C CA . ASN B 1 159 ? -35.688 -2.428 -13.922 1 92.81 159 ASN B CA 1
ATOM 2782 C C . ASN B 1 159 ? -34.406 -2.025 -13.188 1 92.81 159 ASN B C 1
ATOM 2784 O O . ASN B 1 159 ? -34.469 -1.498 -12.078 1 92.81 159 ASN B O 1
ATOM 2788 N N . GLY B 1 160 ? -33.344 -2.434 -13.781 1 93.75 160 GLY B N 1
ATOM 2789 C CA . GLY B 1 160 ? -32.062 -2.043 -13.195 1 93.75 160 GLY B CA 1
ATOM 2790 C C . GLY B 1 160 ? -31.516 -3.066 -12.219 1 93.75 160 GLY B C 1
ATOM 2791 O O . GLY B 1 160 ? -30.578 -2.787 -11.484 1 93.75 160 GLY B O 1
ATOM 2792 N N . THR B 1 161 ? -32.125 -4.246 -12.211 1 95.5 161 THR B N 1
ATOM 2793 C CA . THR B 1 161 ? -31.641 -5.328 -11.352 1 95.5 161 THR B CA 1
ATOM 2794 C C . THR B 1 161 ? -30.5 -6.094 -12.016 1 95.5 161 THR B C 1
ATOM 2796 O O . THR B 1 161 ? -30.562 -6.375 -13.219 1 95.5 161 THR B O 1
ATOM 2799 N N . VAL B 1 162 ? -29.562 -6.395 -11.25 1 96.88 162 VAL B N 1
ATOM 2800 C CA . VAL B 1 162 ? -28.453 -7.172 -11.773 1 96.88 162 VAL B CA 1
ATOM 2801 C C . VAL B 1 162 ? -28.891 -8.617 -12 1 96.88 162 VAL B C 1
ATOM 2803 O O . VAL B 1 162 ? -29.25 -9.32 -11.055 1 96.88 162 VAL B O 1
ATOM 2806 N N . VAL B 1 163 ? -28.797 -9.016 -13.234 1 95.19 163 VAL B N 1
ATOM 2807 C CA . VAL B 1 163 ? -29.312 -10.344 -13.539 1 95.19 163 VAL B CA 1
ATOM 2808 C C . VAL B 1 163 ? -28.156 -11.289 -13.836 1 95.19 163 VAL B C 1
ATOM 2810 O O . VAL B 1 163 ? -28.312 -12.516 -13.766 1 95.19 163 VAL B O 1
ATOM 2813 N N . GLN B 1 164 ? -27.078 -10.664 -14.18 1 95.25 164 GLN B N 1
ATOM 2814 C CA . GLN B 1 164 ? -25.891 -11.461 -14.492 1 95.25 164 GLN B CA 1
ATOM 2815 C C . GLN B 1 164 ? -24.609 -10.727 -14.094 1 95.25 164 GLN B C 1
ATOM 2817 O O . GLN B 1 164 ? -24.5 -9.516 -14.281 1 95.25 164 GLN B O 1
ATOM 2822 N N . VAL B 1 165 ? -23.75 -11.539 -13.586 1 96.25 165 VAL B N 1
ATOM 2823 C CA . VAL B 1 165 ? -22.438 -10.992 -13.266 1 96.25 165 VAL B CA 1
ATOM 2824 C C . VAL B 1 165 ? -21.391 -11.531 -14.242 1 96.25 165 VAL B C 1
ATOM 2826 O O . VAL B 1 165 ? -21.156 -12.734 -14.297 1 96.25 165 VAL B O 1
ATOM 2829 N N . VAL B 1 166 ? -20.812 -10.656 -15 1 94.06 166 VAL B N 1
ATOM 2830 C CA . VAL B 1 166 ? -19.828 -11.039 -15.992 1 94.06 166 VAL B CA 1
ATOM 2831 C C . VAL B 1 166 ? -18.438 -11.109 -15.352 1 94.06 166 VAL B C 1
ATOM 2833 O O . VAL B 1 166 ? -17.656 -12.008 -15.641 1 94.06 166 VAL B O 1
ATOM 2836 N N . GLN B 1 167 ? -18.172 -10.07 -14.484 1 93.19 167 GLN B N 1
ATOM 2837 C CA . GLN B 1 167 ? -16.906 -10.016 -13.758 1 93.19 167 GLN B CA 1
ATOM 2838 C C . GLN B 1 167 ? -17.141 -9.617 -12.297 1 93.19 167 GLN B C 1
ATOM 2840 O O . GLN B 1 167 ? -17.844 -8.648 -12.016 1 93.19 167 GLN B O 1
ATOM 2845 N N . THR B 1 168 ? -16.5 -10.383 -11.5 1 93.44 168 THR B N 1
ATOM 2846 C CA . THR B 1 168 ? -16.609 -10.141 -10.07 1 93.44 168 THR B CA 1
ATOM 2847 C C . THR B 1 168 ? -15.953 -8.82 -9.688 1 93.44 168 THR B C 1
ATOM 2849 O O . THR B 1 168 ? -14.883 -8.484 -10.203 1 93.44 168 THR B O 1
ATOM 2852 N N . GLY B 1 169 ? -16.625 -8.031 -8.828 1 96.25 169 GLY B N 1
ATOM 2853 C CA . GLY B 1 169 ? -16.062 -6.801 -8.297 1 96.25 169 GLY B CA 1
ATOM 2854 C C . GLY B 1 169 ? -15.484 -6.965 -6.906 1 96.25 169 GLY B C 1
ATOM 2855 O O . GLY B 1 169 ? -15.664 -8.008 -6.27 1 96.25 169 GLY B O 1
ATOM 2856 N N . TYR B 1 170 ? -14.727 -5.898 -6.523 1 97.38 170 TYR B N 1
ATOM 2857 C CA . TYR B 1 170 ? -14.094 -5.91 -5.207 1 97.38 170 TYR B CA 1
ATOM 2858 C C . TYR B 1 170 ? -14.141 -4.527 -4.566 1 97.38 170 TYR B C 1
ATOM 2860 O O . TYR B 1 170 ? -14.086 -3.512 -5.266 1 97.38 170 TYR B O 1
ATOM 2868 N N . VAL B 1 171 ? -14.281 -4.559 -3.234 1 96.31 171 VAL B N 1
ATOM 2869 C CA . VAL B 1 171 ? -14.258 -3.311 -2.482 1 96.31 171 VAL B CA 1
ATOM 2870 C C . VAL B 1 171 ? -13.336 -3.449 -1.272 1 96.31 171 VAL B C 1
ATOM 2872 O O . VAL B 1 171 ? -13.047 -4.562 -0.828 1 96.31 171 VAL B O 1
ATOM 2875 N N . ILE B 1 172 ? -12.883 -2.344 -0.822 1 94.06 172 ILE B N 1
ATOM 2876 C CA . ILE B 1 172 ? -12.18 -2.256 0.457 1 94.06 172 ILE B CA 1
ATOM 2877 C C . ILE B 1 172 ? -12.773 -1.12 1.289 1 94.06 172 ILE B C 1
ATOM 2879 O O . ILE B 1 172 ? -12.648 0.053 0.931 1 94.06 172 ILE B O 1
ATOM 2883 N N . GLY B 1 173 ? -13.469 -1.472 2.346 1 88.94 173 GLY B N 1
ATOM 2884 C CA . GLY B 1 173 ? -14.266 -0.457 3.016 1 88.94 173 GLY B CA 1
ATOM 2885 C C . GLY B 1 173 ? -15.344 0.137 2.129 1 88.94 173 GLY B C 1
ATOM 2886 O O . GLY B 1 173 ? -16.156 -0.593 1.547 1 88.94 173 GLY B O 1
ATOM 2887 N N . ASP B 1 174 ? -15.266 1.429 1.934 1 89.62 174 ASP B N 1
ATOM 2888 C CA . ASP B 1 174 ? -16.266 2.115 1.124 1 89.62 174 ASP B CA 1
ATOM 2889 C C . ASP B 1 174 ? -15.727 2.412 -0.275 1 89.62 174 ASP B C 1
ATOM 2891 O O . ASP B 1 174 ? -16.406 3.055 -1.08 1 89.62 174 ASP B O 1
ATOM 2895 N N . ARG B 1 175 ? -14.633 1.773 -0.576 1 93.62 175 ARG B N 1
ATOM 2896 C CA . ARG B 1 175 ? -14 2.086 -1.853 1 93.62 175 ARG B CA 1
ATOM 2897 C C . ARG B 1 175 ? -14.062 0.892 -2.799 1 93.62 175 ARG B C 1
ATOM 2899 O O . ARG B 1 175 ? -13.883 -0.252 -2.379 1 93.62 175 ARG B O 1
ATOM 2906 N N . THR B 1 176 ? -14.383 1.276 -4.027 1 96.25 176 THR B N 1
ATOM 2907 C CA . THR B 1 176 ? -14.43 0.238 -5.051 1 96.25 176 THR B CA 1
ATOM 2908 C C . THR B 1 176 ? -13.039 -0.005 -5.633 1 96.25 176 THR B C 1
ATOM 2910 O O . THR B 1 176 ? -12.391 0.924 -6.121 1 96.25 176 THR B O 1
ATOM 2913 N N . LEU B 1 177 ? -12.562 -1.167 -5.547 1 96.75 177 LEU B N 1
ATOM 2914 C CA . LEU B 1 177 ? -11.297 -1.551 -6.148 1 96.75 177 LEU B CA 1
ATOM 2915 C C . LEU B 1 177 ? -11.469 -1.885 -7.629 1 96.75 177 LEU B C 1
ATOM 2917 O O . LEU B 1 177 ? -10.625 -1.538 -8.453 1 96.75 177 LEU B O 1
ATOM 2921 N N . ARG B 1 178 ? -12.484 -2.566 -7.914 1 95.81 178 ARG B N 1
ATOM 2922 C CA . ARG B 1 178 ? -12.898 -2.963 -9.258 1 95.81 178 ARG B CA 1
ATOM 2923 C C . ARG B 1 178 ? -14.414 -3.15 -9.328 1 95.81 178 ARG B C 1
ATOM 2925 O O . ARG B 1 178 ? -14.977 -3.957 -8.586 1 95.81 178 ARG B O 1
ATOM 2932 N N . PRO B 1 179 ? -15 -2.414 -10.172 1 96.56 179 PRO B N 1
ATOM 2933 C CA . PRO B 1 179 ? -16.453 -2.596 -10.266 1 96.56 179 PRO B CA 1
ATOM 2934 C C . PRO B 1 179 ? -16.844 -3.953 -10.844 1 96.56 179 PRO B C 1
ATOM 2936 O O . PRO B 1 179 ? -16.109 -4.512 -11.664 1 96.56 179 PRO B O 1
ATOM 2939 N N . ALA B 1 180 ? -17.969 -4.426 -10.398 1 97.44 180 ALA B N 1
ATOM 2940 C CA . ALA B 1 180 ? -18.516 -5.633 -11.023 1 97.44 180 ALA B CA 1
ATOM 2941 C C . ALA B 1 180 ? -19.094 -5.32 -12.398 1 97.44 180 ALA B C 1
ATOM 2943 O O . ALA B 1 180 ? -19.859 -4.359 -12.555 1 97.44 180 ALA B O 1
ATOM 2944 N N . LEU B 1 181 ? -18.703 -6.051 -13.367 1 97.12 181 LEU B N 1
ATOM 2945 C CA . LEU B 1 181 ? -19.344 -5.945 -14.672 1 97.12 181 LEU B CA 1
ATOM 2946 C C . LEU B 1 181 ? -20.625 -6.781 -14.711 1 97.12 181 LEU B C 1
ATOM 2948 O O . LEU B 1 181 ? -20.594 -7.988 -14.469 1 97.12 181 LEU B O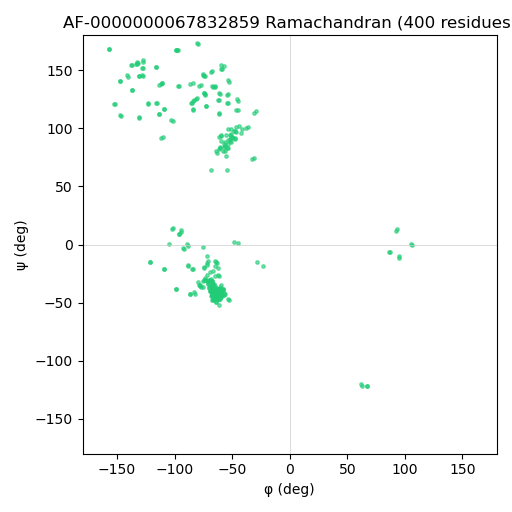 1
ATOM 2952 N N . VAL B 1 182 ? -21.672 -6.078 -15.039 1 97.75 182 VAL B N 1
ATOM 2953 C CA . VAL B 1 182 ? -22.938 -6.77 -14.828 1 97.75 182 VAL B CA 1
ATOM 2954 C C . VAL B 1 182 ? -23.859 -6.512 -16 1 97.75 182 VAL B C 1
ATOM 2956 O O . VAL B 1 182 ? -23.656 -5.57 -16.781 1 97.75 182 VAL B O 1
ATOM 2959 N N . GLY B 1 183 ? -24.766 -7.496 -16.172 1 96.94 183 GLY B N 1
ATOM 2960 C CA . GLY B 1 183 ? -25.953 -7.27 -16.984 1 96.94 183 GLY B CA 1
ATOM 2961 C C . GLY B 1 183 ? -27.156 -6.883 -16.156 1 96.94 183 GLY B C 1
ATOM 2962 O O . GLY B 1 183 ? -27.438 -7.492 -15.117 1 96.94 183 GLY B O 1
ATOM 2963 N N . VAL B 1 184 ? -27.906 -5.859 -16.641 1 96.75 184 VAL B N 1
ATOM 2964 C CA . VAL B 1 184 ? -29 -5.328 -15.844 1 96.75 184 VAL B CA 1
ATOM 2965 C C . VAL B 1 184 ? -30.328 -5.578 -16.562 1 96.75 184 VAL B C 1
ATOM 2967 O O . VAL B 1 184 ? -30.375 -5.605 -17.797 1 96.75 184 VAL B O 1
ATOM 2970 N N . SER B 1 185 ? -31.328 -5.672 -15.773 1 95.12 185 SER B N 1
ATOM 2971 C CA . SER B 1 185 ? -32.656 -5.934 -16.312 1 95.12 185 SER B CA 1
ATOM 2972 C C . SER B 1 185 ? -33.25 -4.684 -16.969 1 95.12 185 SER B C 1
ATOM 2974 O O . SER B 1 185 ? -33 -3.566 -16.516 1 95.12 185 SER B O 1
ATOM 2976 N N . LYS B 1 186 ? -33.969 -4.965 -17.969 1 92.94 186 LYS B N 1
ATOM 2977 C CA . LYS B 1 186 ? -34.75 -3.934 -18.641 1 92.94 186 LYS B CA 1
ATOM 2978 C C . LYS B 1 186 ? -36.188 -4.383 -18.844 1 92.94 186 LYS B C 1
ATOM 2980 O O . LYS B 1 186 ? -36.438 -5.547 -19.156 1 92.94 186 LYS B O 1
ATOM 2985 N N . GLY B 1 187 ? -37.094 -3.432 -18.75 1 83.56 187 GLY B N 1
ATOM 2986 C CA . GLY B 1 187 ? -38.469 -3.703 -19.094 1 83.56 187 GLY B CA 1
ATOM 2987 C C . GLY B 1 187 ? -39.312 -4.078 -17.891 1 83.56 187 GLY B C 1
ATOM 2988 O O . GLY B 1 187 ? -40.531 -4.238 -18.016 1 83.56 187 GLY B O 1
ATOM 2989 N N . GLY B 1 188 ? -38.656 -4.289 -16.781 1 79 188 GLY B N 1
ATOM 2990 C CA . GLY B 1 188 ? -39.406 -4.617 -15.57 1 79 188 GLY B CA 1
ATOM 2991 C C . GLY B 1 188 ? -40 -3.402 -14.875 1 79 188 GLY B C 1
ATOM 2992 O O . GLY B 1 188 ? -39.969 -2.297 -15.422 1 79 188 GLY B O 1
ATOM 2993 N N . PRO B 1 189 ? -40.812 -3.807 -13.828 1 78.31 189 PRO B N 1
ATOM 2994 C CA . PRO B 1 189 ? -41.406 -2.697 -13.078 1 78.31 189 PRO B CA 1
ATOM 2995 C C . PRO B 1 189 ? -40.344 -1.698 -12.578 1 78.31 189 PRO B C 1
ATOM 2997 O O . PRO B 1 189 ? -39.188 -2.047 -12.43 1 78.31 189 PRO B O 1
ATOM 3000 N N . LYS B 1 190 ? -40.625 -0.437 -12.602 1 71.56 190 LYS B N 1
ATOM 3001 C CA . LYS B 1 190 ? -39.719 0.57 -12.078 1 71.56 190 LYS B CA 1
ATOM 3002 C C . LYS B 1 190 ? -39.344 0.263 -10.633 1 71.56 190 LYS B C 1
ATOM 3004 O O . LYS B 1 190 ? -40.188 -0.121 -9.828 1 71.56 190 LYS B O 1
ATOM 3009 N N . PRO B 1 191 ? -38.094 0.112 -10.344 1 65 191 PRO B N 1
ATOM 3010 C CA . PRO B 1 191 ? -37.719 -0.161 -8.961 1 65 191 PRO B CA 1
ATOM 3011 C C . PRO B 1 191 ? -38.406 0.759 -7.965 1 65 191 PRO B C 1
ATOM 3013 O O . PRO B 1 191 ? -38.688 1.927 -8.266 1 65 191 PRO B O 1
ATO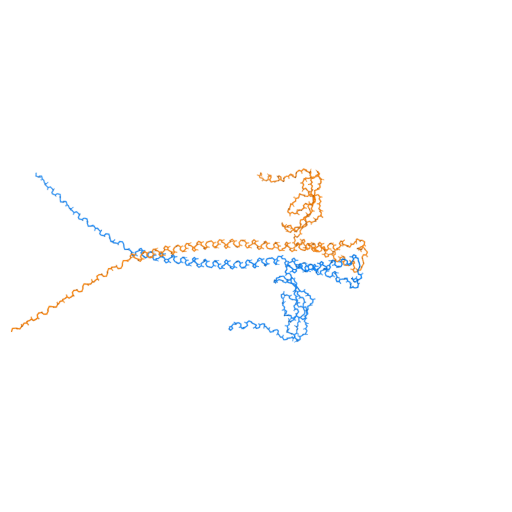M 3016 N N . GLU B 1 192 ? -39.25 0.234 -7.09 1 53.5 192 GLU B N 1
ATOM 3017 C CA . GLU B 1 192 ? -39.906 1.066 -6.086 1 53.5 192 GLU B CA 1
ATOM 3018 C C . GLU B 1 192 ? -38.906 1.914 -5.324 1 53.5 192 GLU B C 1
ATOM 3020 O O . GLU B 1 192 ? -37.812 1.436 -4.98 1 53.5 192 GLU B O 1
ATOM 3025 N N . ALA B 1 193 ? -38.75 3.104 -5.656 1 48.81 193 ALA B N 1
ATOM 3026 C CA . ALA B 1 193 ? -37.938 3.969 -4.785 1 48.81 193 ALA B CA 1
ATOM 3027 C C . ALA B 1 193 ? -38.062 3.539 -3.326 1 48.81 193 ALA B C 1
ATOM 3029 O O . ALA B 1 193 ? -39.125 3.039 -2.906 1 48.81 193 ALA B O 1
ATOM 3030 N N . ASN B 1 194 ? -37.031 3.033 -2.693 1 41.78 194 ASN B N 1
ATOM 3031 C CA . ASN B 1 194 ? -37.062 2.781 -1.256 1 41.78 194 ASN B CA 1
ATOM 3032 C C . ASN B 1 194 ? -37.969 3.791 -0.538 1 41.78 194 ASN B C 1
ATOM 3034 O O . ASN B 1 194 ? -37.656 4.977 -0.473 1 41.78 194 ASN B O 1
ATOM 3038 N N . LYS B 1 195 ? -39.25 3.748 -0.582 1 39.5 195 LYS B N 1
ATOM 3039 C CA . LYS B 1 195 ? -40.125 4.441 0.366 1 39.5 195 LYS B CA 1
ATOM 3040 C C . LYS B 1 195 ? -39.688 4.18 1.805 1 39.5 195 LYS B C 1
ATOM 3042 O O . LYS B 1 195 ? -40.438 4.445 2.746 1 39.5 195 LYS B O 1
ATOM 3047 N N . ASP B 1 196 ? -38.625 3.459 2.068 1 37.84 196 ASP B N 1
ATOM 3048 C CA . ASP B 1 196 ? -38.438 3.221 3.494 1 37.84 196 ASP B CA 1
ATOM 3049 C C . ASP B 1 196 ? -38.156 4.531 4.238 1 37.84 196 ASP B C 1
ATOM 3051 O O . ASP B 1 196 ? -37.812 4.52 5.418 1 37.84 196 ASP B O 1
ATOM 3055 N N . LYS B 1 197 ? -37.812 5.715 3.645 1 36.56 197 LYS B N 1
ATOM 3056 C CA . LYS B 1 197 ? -37.562 6.812 4.57 1 36.56 197 LYS B CA 1
ATOM 3057 C C . LYS B 1 197 ? -38.844 7.191 5.332 1 36.56 197 LYS B C 1
ATOM 3059 O O . LYS B 1 197 ? -38.844 8.148 6.113 1 36.56 197 LYS B O 1
ATOM 3064 N N . SER B 1 198 ? -40 6.766 4.773 1 36.94 198 SER B N 1
ATOM 3065 C CA . SER B 1 198 ? -41.156 7.457 5.355 1 36.94 198 SER B CA 1
ATOM 3066 C C . SER B 1 198 ? -41.406 7 6.789 1 36.94 198 SER B C 1
ATOM 3068 O O . SER B 1 198 ? -42.25 7.547 7.477 1 36.94 198 SER B O 1
ATOM 3070 N N . ALA B 1 199 ? -41.156 5.738 7.133 1 38.16 199 ALA B N 1
ATOM 3071 C CA . ALA B 1 199 ? -41.938 5.367 8.312 1 38.16 199 ALA B CA 1
ATOM 3072 C C . ALA B 1 199 ? -41.344 6.016 9.57 1 38.16 199 ALA B C 1
ATOM 3074 O O . ALA B 1 199 ? -41.875 5.82 10.672 1 38.16 199 ALA B O 1
ATOM 3075 N N . ASP B 1 200 ? -40.031 6.254 9.656 1 29.95 200 ASP B N 1
ATOM 3076 C CA . ASP B 1 200 ? -39.562 6.492 11.023 1 29.95 200 ASP B CA 1
ATOM 3077 C C . ASP B 1 200 ? -40.062 7.844 11.539 1 29.95 200 ASP B C 1
ATOM 3079 O O . ASP B 1 200 ? -39.688 8.266 12.641 1 29.95 200 ASP B O 1
ATOM 3083 N N . ALA B 1 201 ? -40.562 8.734 10.68 1 32.91 201 ALA B N 1
ATOM 3084 C CA . ALA B 1 201 ? -40.875 9.992 11.359 1 32.91 201 ALA B CA 1
ATOM 3085 C C . ALA B 1 201 ? -42.094 9.859 12.258 1 32.91 201 ALA B C 1
ATOM 3087 O O . ALA B 1 201 ? -42.5 10.82 12.914 1 32.91 201 ALA B O 1
ATOM 3088 N N . ALA B 1 202 ? -42.906 8.648 12.188 1 26.91 202 ALA B N 1
ATOM 3089 C CA . ALA B 1 202 ? -43.938 8.711 13.227 1 26.91 202 ALA B CA 1
ATOM 3090 C C . ALA B 1 202 ? -43.375 8.273 14.578 1 26.91 202 ALA B C 1
ATOM 3092 O O . ALA B 1 202 ? -42.531 7.371 14.648 1 26.91 202 ALA B O 1
#

Radius of gyration: 46.32 Å; Cα contacts (8 Å, |Δi|>4): 497; chains: 2; bounding box: 84×161×88 Å

Solvent-accessible surface area (backbone atoms only — not comparable to full-atom values): 22228 Å² total; per-residue (Å²): 137,83,78,78,76,78,77,81,78,78,79,77,79,78,77,77,74,76,74,72,77,80,69,71,62,62,58,45,52,53,36,50,51,49,28,53,50,28,43,51,50,23,52,50,30,44,50,52,32,54,50,48,52,50,50,44,53,52,47,54,57,48,44,57,51,47,30,53,48,31,26,53,58,50,33,44,66,57,50,40,55,47,48,53,49,52,49,50,51,50,49,34,58,65,62,36,48,68,71,58,59,71,67,40,56,71,48,56,36,51,30,54,53,42,50,50,51,49,47,51,48,49,53,51,50,43,39,74,74,44,40,39,79,45,79,56,65,74,30,73,70,41,82,79,48,36,40,80,75,47,76,40,87,31,67,88,40,38,36,38,22,21,73,36,74,79,36,80,12,31,28,44,82,94,39,62,62,37,52,17,31,24,28,24,23,33,80,18,54,72,54,74,68,80,65,70,73,63,66,70,80,109,137,83,78,78,78,79,78,79,77,78,78,78,78,77,78,78,75,75,73,71,77,79,70,70,62,62,60,43,54,52,36,52,52,50,27,53,52,29,43,52,52,22,51,50,29,44,51,52,32,54,50,50,52,51,49,45,52,50,49,52,54,50,45,57,51,48,30,55,49,32,22,52,50,38,36,47,55,51,48,41,54,50,49,53,50,52,49,50,52,50,50,31,58,64,62,38,48,67,69,58,58,73,65,41,55,71,49,56,34,52,32,53,52,42,50,50,50,48,50,52,50,49,53,51,49,44,40,76,74,44,41,39,81,47,78,56,64,76,30,71,68,40,81,79,48,35,40,80,75,47,75,38,85,32,68,89,40,38,34,39,22,20,75,36,72,78,37,81,13,32,27,44,83,94,38,62,61,38,55,18,30,23,28,24,23,32,81,18,53,71,56,72,70,80,64,71,77,62,64,73,81,109

pLDDT: mean 83.16, std 21.57, range [26.91, 97.75]

InterPro domains:
  IPR000740 GrpE nucleotide exchange factor [MF_01151] (4-186)
  IPR000740 GrpE nucleotide exchange factor [PF01025] (33-186)
  IPR000740 GrpE nucleotide exchange factor [PR00773] (50-66)
  IPR000740 GrpE nucleotide exchange factor [PR00773] (78-93)
  IPR000740 GrpE nucleotide exchange factor [PR00773] (138-153)
  IPR000740 GrpE nucleotide exchange factor [PR00773] (165-184)
  IPR000740 GrpE nucleotide exchange factor [PS01071] (141-184)
  IPR000740 GrpE nucleotide exchange factor [PTHR21237] (40-187)
  IPR000740 GrpE nucleotide exchange factor [cd00446] (43-184)
  IPR009012 GrpE nucleotide exchange factor, head [G3DSA:2.30.22.10] (130-186)
  IPR009012 GrpE nucleotide exchange factor, head [SSF51064] (131-187)
  IPR013805 GrpE nucleotide exchange factor, coiled-coil [G3DSA:3.90.20.20] (6-128)
  IPR013805 GrpE nucleotide exchange factor, coiled-coil [SSF58014] (35-130)

Sequence (404 aa):
MMADDMEKHERHDGAEAEVPPQSGASQAGADAEGLAAAIAERDEFKDRLLRTLAEMENLRRRTEREVADARTYAVTNFARDMLNTADNIRRALDSVPEEARAGAEGPFKGLIEGIDLTERDLTKTLERHGVKVVDPKGQRFDPNRHQAMFEVPNTEVPNGTVVQVVQTGYVIGDRTLRPALVGVSKGGPKPEANKDKSADAAMMADDMEKHERHDGAEAEVPPQSGASQAGADAEGLAAAIAERDEFKDRLLRTLAEMENLRRRTEREVADARTYAVTNFARDMLNTADNIRRALDSVPEEARAGAEGPFKGLIEGIDLTERDLTKTLERHGVKVVDPKGQRFDPNRHQAMFEVPNTEVPNGTVVQVVQTGYVIGDRTLRPALVGVSKGGPKPEANKDKSADAA

Secondary structure (DSSP, 8-state):
-----------------------THHHHHHHHHHHHHHHHHHHHHHHHHHHHHHHHHHHHHHHHHHHHHHHHHHHHHHHHHHHHHHHHHHHHHHTS-HHHHHT--HHHHHHHHHHHHHHHHHHHHHHHTTEEEE--TTSBP-TTTEEEEEEEE-TTS-TTBEEEEEE-EEEETTEEEEPEEEEEEESSPP----GGGSGGG-/-----------------------THHHHHHHHHHHHHHHHHHHHHHHHHHHHHHHHHHHHHHHHHHHHHHHHHHHHHHHHHHHHHHHHHHHHHHTS-HHHHHT--HHHHHHHHHHHHHHHHHHHHHHHTTEEEE--TTSBP-TTTEEEEEEEE-TTS-TTBEEEEEE-EEEETTEEEEPEEEEEEESSPP-----TTSGGG-

Foldseek 3Di:
DPPPPPPPPPPPPPPPPPPPPPPPPVVVVVVVVVVVVVVVVVVVVVVVVVVVVVVVVVVVVVVVVVVVVCLLVVCLVVLLVLVVVLVVLVVVLPVQDPVCQVPDDDPVVVVSVVSVVVSVVSVVVSVVSQKDKDDQAQHADDPQAADEDEEDADQPHAWRGFHAWPAIWIAGVVHTSGHTYTYTYDDYHHPPDCPVVPPPVD/DPPPPPPPPPPPPPDPPPPPPPPPPVVVVVVVVVVVVVVVVVVVVVVVVVVVVVVVVVVVVVVVVVVVVVVVVVLLVVLLVLVVVLVVLVVVLPVQDPVNQVPDDDPVVVVSVVSVVVSVVSVVVSVVQQKDKDDQAQHADDPQAADEDEEDADQPHAWRGFHAWPAIWIAGVVHTSGHTYTYTYDDYHHPPDPPVVPPPVD